Protein AF-A0A846SR40-F1 (afdb_monomer)

Nearest PDB structures (foldseek):
  7lo5-assembly1_A  TM=7.274E-01  e=6.518E-59  Deinococcus wulumuqiensis
  7lo5-assembly1_C  TM=7.232E-01  e=1.843E-58  Deinococcus wulumuqiensis
  7lo5-assembly1_B  TM=7.212E-01  e=4.315E-58  Deinococcus wulumuqiensis
  7lo5-assembly1_D  TM=7.227E-01  e=3.794E-57  Deinococcus wulumuqiensis
  7lvv-assembly1_A  TM=7.237E-01  e=4.135E-54  Deinococcus wulumuqiensis

Radius of gyration: 29.39 Å; Cα contacts (8 Å, |Δi|>4): 1063; chains: 1; bounding box: 67×80×83 Å

Solvent-accessible surface area (backbone atoms only — not comparable to full-atom values): 38012 Å² total; per-residue (Å²): 109,73,67,51,53,52,52,30,50,53,45,45,53,52,42,47,70,72,64,75,56,96,46,38,89,66,52,44,60,29,56,50,50,37,50,39,59,55,26,51,79,71,63,26,46,64,44,64,65,36,75,46,69,22,80,84,65,48,82,43,72,36,55,24,33,32,22,41,68,63,66,46,71,46,31,37,35,39,75,42,42,71,86,55,62,64,69,61,50,52,53,52,42,49,72,68,23,50,81,37,59,40,26,37,39,33,26,90,52,39,36,40,34,28,39,75,71,37,84,71,48,75,34,48,56,87,38,62,70,49,41,53,52,48,51,53,54,54,71,67,46,73,37,71,69,55,48,53,39,52,51,27,53,53,49,41,50,67,47,46,62,59,52,49,54,52,48,52,52,50,51,55,52,36,57,74,75,32,67,69,32,41,52,42,48,50,53,49,44,53,51,47,25,76,39,53,31,85,83,60,46,73,66,56,48,52,49,53,48,50,54,46,67,72,41,51,61,58,49,47,61,68,36,74,86,56,60,53,67,76,66,37,61,68,47,40,54,48,51,55,38,44,58,53,76,51,53,71,68,62,42,50,64,60,49,56,78,48,44,62,35,53,52,42,50,40,58,54,46,72,72,46,85,49,71,72,49,44,51,46,32,51,51,43,53,47,56,54,50,39,50,51,74,38,61,88,46,48,85,64,69,68,82,72,79,73,52,64,34,60,46,50,40,40,54,53,38,49,28,54,48,32,36,74,76,71,75,40,40,70,70,39,88,91,47,17,36,33,23,65,44,33,46,56,22,59,63,60,37,52,47,52,61,70,32,57,89,40,61,66,42,38,53,55,32,51,74,71,32,37,37,34,21,23,72,51,72,67,37,40,53,44,15,50,54,46,39,24,50,52,47,19,72,72,72,74,54,80,55,85,63,68,32,59,26,73,28,28,53,68,71,59,64,60,60,80,57,84,63,89,78,78,79,81,82,91,70,88,62,96,74,52,59,58,59,48,36,46,52,56,58,38,74,49,75,36,25,33,38,40,43,54,53,57,86,57,77,67,54,94,45,83,87,65,78,53,70,74,78,84,42,66,64,37,51,49,50,41,47,72,44,28,57,64,60,33,88,53,84,88,63,80,75,76,24,48,40,50,34,48,52,54,47,50,62,59,62,26,57,75,52,27,36,38,36,36,44,40,71,41,57,58,56,67,42,74,69,24,25,4,41,42,48,46,50,52,69,68,21,32,36,35,40,37,44,33,55,37,23,32,26,86,84,40,76,89,50,49,19,74,53,24,17,77,80,43,39,49,71,22,34,22,39,40,36,42,30,27,47,80,91,55,80,67,50,50,35,37,40,32,71,54,65,54,85,41,36,22,64,54,52,39,50,52,36,63,78,50,49,64,66,58,38,51,74,71,61,60,48,43,80,46,72,64,44,98,77,24,42,56,53,88,64,76,91,65,88,63,81,86,53,79,38,64,58,45,72,50,42,52,70,67,76,34,95,77,77,43,77,34,61,73,86,78,78,80,90,79,79,93,47,53,87,40,77,48,63,97,43,70,67,60,24,52,53,42,50,64,72,73,110

Secondary structure (DSSP, 8-state):
-HHHHHHHHHHHHHHHHHH-S--HHHHHHHHHHHHHHHHHHTT-EEEEEEEEE-TTS-EEEEEEEEE-TT--EEEEEEE--TTS-HHHHHHHHHHTT---SEEEEE-SSEEEEEETTEEEEEEETT-HHHHHHHHHHHHH---HHHHHHHHHHHHHHHHHHHHHHHHHHHHHHHHHH-HHHHHHHHHHHHHHHHHH-TT--HHHHHHHHHHHHHHHHHHHHH-TT--HHHH-HHHHHHHHHHHHH--HHHHHHHHTTTHHHHHHHHHHHTT--SHHHHHHHHHHHHHHHHHHH-TTTTTTS------HHHHHHHHHHHHHHHHHHHS--TTSTT--EEESS-TTSHHHHHHHHHHTT-HHHHHHHHHHTEEEEESSHHHHHHHHHHHHHHHHHHHSS----TTEEES-TTT--TTS---TT--------TT-HHHHHHHHHHHS---EEEE------S-S-GGG--PPPP-HHHHHHHIIIIITT---TT-----HHHHHHHHHHHHTTTSEEEEEEEEGGGGT-GGGHHHHHHHHHH-SEEEEEEEE--TTT-TTS-HHHHSTTS-SS-EEEEEEEE-TTS-S-EEEEEE--TTS-HHHHHHHHHH--HHHHHHTT-PEEE---TT---SS--SS--TTSPPSB-HHHHTTSSSS-SSBS---PPP--S-HHHH--SSHHHHHHHHHTT-

pLDDT: mean 85.44, std 13.32, range [28.42, 98.81]

Structure (mmCIF, N/CA/C/O backbone):
data_AF-A0A846SR40-F1
#
_entry.id   AF-A0A846SR40-F1
#
loop_
_atom_site.group_PDB
_atom_site.id
_atom_site.type_symbol
_atom_site.label_atom_id
_atom_site.label_alt_id
_atom_site.label_comp_id
_atom_site.label_asym_id
_atom_site.label_entity_id
_atom_site.label_seq_id
_atom_site.pdbx_PDB_ins_code
_atom_site.Cartn_x
_atom_site.Cartn_y
_atom_site.Cartn_z
_atom_site.occupancy
_atom_site.B_iso_or_equiv
_atom_site.auth_seq_id
_atom_site.auth_comp_id
_atom_site.auth_asym_id
_atom_site.auth_atom_id
_atom_site.pdbx_PDB_model_num
ATOM 1 N N . MET A 1 1 ? 27.892 -17.789 4.194 1.00 82.00 1 MET A N 1
ATOM 2 C CA . MET A 1 1 ? 28.369 -18.896 3.325 1.00 82.00 1 MET A CA 1
ATOM 3 C C . MET A 1 1 ? 28.457 -20.252 4.034 1.00 82.00 1 MET A C 1
ATOM 5 O O . MET A 1 1 ? 27.663 -21.114 3.695 1.00 82.00 1 MET A O 1
ATOM 9 N N . GLN A 1 2 ? 29.351 -20.472 5.015 1.00 80.25 2 GLN A N 1
ATOM 10 C CA . GLN A 1 2 ? 29.507 -21.797 5.663 1.00 80.25 2 GLN A CA 1
ATOM 11 C C . GLN A 1 2 ? 28.197 -22.380 6.223 1.00 80.25 2 GLN A C 1
ATOM 13 O O . GLN A 1 2 ? 27.932 -23.564 6.048 1.00 80.25 2 GLN A O 1
ATOM 18 N N . HIS A 1 3 ? 27.355 -21.539 6.829 1.00 85.31 3 HIS A N 1
ATOM 19 C CA . HIS A 1 3 ? 26.035 -21.940 7.318 1.00 85.31 3 HIS A CA 1
ATOM 20 C C . HIS A 1 3 ? 25.120 -22.493 6.205 1.00 85.31 3 HIS A C 1
ATOM 22 O O . HIS A 1 3 ? 24.551 -23.567 6.371 1.00 85.31 3 HIS A O 1
ATOM 28 N N . TYR A 1 4 ? 25.049 -21.833 5.042 1.00 87.44 4 TYR A N 1
ATOM 29 C CA . TYR A 1 4 ? 24.216 -22.291 3.920 1.00 87.44 4 TYR A CA 1
ATOM 30 C C . TYR A 1 4 ? 24.698 -23.619 3.338 1.00 87.44 4 TYR A C 1
ATOM 32 O O . TYR A 1 4 ? 23.885 -24.463 2.976 1.00 87.44 4 TYR A O 1
ATOM 40 N N . LEU A 1 5 ? 26.018 -23.834 3.283 1.00 88.25 5 LEU A N 1
ATOM 41 C CA . LEU A 1 5 ? 26.571 -25.114 2.842 1.00 88.25 5 LEU A CA 1
ATOM 42 C C . LEU A 1 5 ? 26.217 -26.241 3.816 1.00 88.25 5 LEU A C 1
ATOM 44 O O . LEU A 1 5 ? 25.845 -27.322 3.373 1.00 88.25 5 LEU A O 1
ATOM 48 N N . GLN A 1 6 ? 26.260 -25.991 5.127 1.00 86.25 6 GLN A N 1
ATOM 49 C CA . GLN A 1 6 ? 25.824 -26.971 6.129 1.00 86.25 6 GLN A CA 1
ATOM 50 C C . GLN A 1 6 ? 24.337 -27.319 5.982 1.00 86.25 6 GLN A C 1
ATOM 52 O O . GLN A 1 6 ? 23.978 -28.497 6.000 1.00 86.25 6 GLN A O 1
ATOM 57 N N . ASP A 1 7 ? 23.477 -26.317 5.785 1.00 84.75 7 ASP A N 1
ATOM 58 C CA . ASP A 1 7 ? 22.049 -26.541 5.543 1.00 84.75 7 ASP A CA 1
ATOM 59 C C . ASP A 1 7 ? 21.796 -27.306 4.238 1.00 84.75 7 ASP A C 1
ATOM 61 O O . ASP A 1 7 ? 20.961 -28.212 4.212 1.00 84.75 7 ASP A O 1
ATOM 65 N N . TYR A 1 8 ? 22.550 -26.998 3.179 1.00 89.19 8 TYR A N 1
ATOM 66 C CA . TYR A 1 8 ? 22.529 -27.741 1.919 1.00 89.19 8 TYR A CA 1
ATOM 67 C C . TYR A 1 8 ? 22.893 -29.217 2.122 1.00 89.19 8 TYR A C 1
ATOM 69 O O . TYR A 1 8 ? 22.147 -30.087 1.673 1.00 89.19 8 TYR A O 1
ATOM 77 N N . ARG A 1 9 ? 23.981 -29.518 2.850 1.00 88.31 9 ARG A N 1
ATOM 78 C CA . ARG A 1 9 ? 24.370 -30.906 3.167 1.00 88.31 9 ARG A CA 1
ATOM 79 C C . ARG A 1 9 ? 23.269 -31.651 3.898 1.00 88.31 9 ARG A C 1
ATOM 81 O O . ARG A 1 9 ? 22.927 -32.760 3.504 1.00 88.31 9 ARG A O 1
ATOM 88 N N . ARG A 1 10 ? 22.683 -31.020 4.919 1.00 86.69 10 ARG A N 1
ATOM 89 C CA . ARG A 1 10 ? 21.584 -31.617 5.682 1.00 86.69 10 ARG A CA 1
ATOM 90 C C . ARG A 1 10 ? 20.398 -31.947 4.772 1.00 86.69 10 ARG A C 1
ATOM 92 O O . ARG A 1 10 ? 19.915 -33.072 4.807 1.00 86.69 10 ARG A O 1
ATOM 99 N N . ARG A 1 11 ? 19.971 -31.003 3.920 1.00 87.25 11 ARG A N 1
ATOM 100 C CA . ARG A 1 11 ? 18.875 -31.219 2.954 1.00 87.25 11 ARG A CA 1
ATOM 101 C C . ARG A 1 11 ? 19.186 -32.361 1.984 1.00 87.25 11 ARG A C 1
ATOM 103 O O . ARG A 1 11 ? 18.309 -33.174 1.710 1.00 87.25 11 ARG A O 1
ATOM 110 N N . LEU A 1 12 ? 20.421 -32.433 1.489 1.00 85.00 12 LEU A N 1
ATOM 111 C CA . LEU A 1 12 ? 20.856 -33.483 0.568 1.00 85.00 12 LEU A CA 1
ATOM 112 C C . LEU A 1 12 ? 20.825 -34.872 1.231 1.00 85.00 12 LEU A C 1
ATOM 114 O O . LEU A 1 12 ? 20.315 -35.823 0.640 1.00 85.00 12 LEU A O 1
ATOM 118 N N . ASP A 1 13 ? 21.316 -34.982 2.468 1.00 84.38 13 ASP A N 1
ATOM 119 C CA . ASP A 1 13 ? 21.294 -36.230 3.238 1.00 84.38 13 ASP A CA 1
ATOM 120 C C . ASP A 1 13 ? 19.864 -36.683 3.558 1.00 84.38 13 ASP A C 1
ATOM 122 O O . ASP A 1 13 ? 19.553 -37.872 3.458 1.00 84.38 13 ASP A O 1
ATOM 126 N N . ASP A 1 14 ? 18.983 -35.748 3.916 1.00 83.19 14 ASP A N 1
ATOM 127 C CA . ASP A 1 14 ? 17.580 -36.044 4.211 1.00 83.19 14 ASP A CA 1
ATOM 128 C C . ASP A 1 14 ? 16.841 -36.549 2.961 1.00 83.19 14 ASP A C 1
ATOM 130 O O . ASP A 1 14 ? 16.151 -37.569 3.023 1.00 83.19 14 ASP A O 1
ATOM 134 N N . LEU A 1 15 ? 17.036 -35.904 1.804 1.00 82.31 15 LEU A N 1
ATOM 135 C CA . LEU A 1 15 ? 16.430 -36.334 0.538 1.00 82.31 15 LEU A CA 1
ATOM 136 C C . LEU A 1 15 ? 16.913 -37.725 0.112 1.00 82.31 15 LEU A C 1
ATOM 138 O O . LEU A 1 15 ? 16.092 -38.563 -0.264 1.00 82.31 15 LEU A O 1
ATOM 142 N N . ARG A 1 16 ? 18.214 -38.017 0.253 1.00 81.75 16 ARG A N 1
ATOM 143 C CA . ARG A 1 16 ? 18.772 -39.354 -0.024 1.00 81.75 16 ARG A CA 1
ATOM 144 C C . ARG A 1 16 ? 18.161 -40.437 0.859 1.00 81.75 16 ARG A C 1
ATOM 146 O O . ARG A 1 16 ? 17.850 -41.523 0.371 1.00 81.75 16 ARG A O 1
ATOM 153 N N . ARG A 1 17 ? 17.952 -40.149 2.150 1.00 79.56 17 ARG A N 1
ATOM 154 C CA . ARG A 1 17 ? 17.322 -41.099 3.085 1.00 79.56 17 ARG A CA 1
ATOM 155 C C . ARG A 1 17 ? 15.859 -41.373 2.750 1.00 79.56 17 ARG A C 1
ATOM 157 O O . ARG A 1 17 ? 15.413 -42.500 2.932 1.00 79.56 17 ARG A O 1
ATOM 164 N N . ILE A 1 18 ? 15.119 -40.360 2.301 1.00 74.75 18 ILE A N 1
ATOM 165 C CA . ILE A 1 18 ? 13.675 -40.466 2.047 1.00 74.75 18 ILE A CA 1
ATOM 166 C C . ILE A 1 18 ? 13.387 -41.140 0.701 1.00 74.75 18 ILE A C 1
ATOM 168 O O . ILE A 1 18 ? 12.489 -41.974 0.616 1.00 74.75 18 ILE A O 1
ATOM 172 N N . ALA A 1 19 ? 14.125 -40.782 -0.350 1.00 66.56 19 ALA A N 1
ATOM 173 C CA . ALA A 1 19 ? 13.791 -41.184 -1.713 1.00 66.56 19 ALA A CA 1
ATOM 174 C C . ALA A 1 19 ? 14.408 -42.518 -2.154 1.00 66.56 19 ALA A C 1
ATOM 176 O O . ALA A 1 19 ? 13.902 -43.141 -3.085 1.00 66.56 19 ALA A O 1
ATOM 177 N N . GLY A 1 20 ? 15.504 -42.957 -1.523 1.00 60.47 20 GLY A N 1
ATOM 178 C CA . GLY A 1 20 ? 16.171 -44.225 -1.849 1.00 60.47 20 GLY A CA 1
ATOM 179 C C . GLY A 1 20 ? 16.755 -44.314 -3.269 1.00 60.47 20 GLY A C 1
ATOM 180 O O . GLY A 1 20 ? 17.154 -45.402 -3.684 1.00 60.47 20 GLY A O 1
ATOM 181 N N . ALA A 1 21 ? 16.808 -43.204 -4.014 1.00 62.09 21 ALA A N 1
ATOM 182 C CA . ALA A 1 21 ? 17.356 -43.114 -5.364 1.00 62.09 21 ALA A CA 1
ATOM 183 C C . ALA A 1 21 ? 18.108 -41.787 -5.567 1.00 62.09 21 ALA A C 1
ATOM 185 O O . ALA A 1 21 ? 17.617 -40.726 -5.186 1.00 62.09 21 ALA A O 1
ATOM 186 N N . ASP A 1 22 ? 19.276 -41.861 -6.209 1.00 65.38 22 ASP A N 1
ATOM 187 C CA . ASP A 1 22 ? 20.060 -40.706 -6.658 1.00 65.38 22 ASP A CA 1
ATOM 188 C C . ASP A 1 22 ? 19.653 -40.360 -8.102 1.00 65.38 22 ASP A C 1
ATOM 190 O O . ASP A 1 22 ? 20.243 -40.868 -9.056 1.00 65.38 22 ASP A O 1
ATOM 194 N N . ASN A 1 23 ? 18.588 -39.573 -8.276 1.00 65.00 23 ASN A N 1
ATOM 195 C CA . ASN A 1 23 ? 18.203 -39.017 -9.577 1.00 65.00 23 ASN A CA 1
ATOM 196 C C . ASN A 1 23 ? 17.934 -37.504 -9.482 1.00 65.00 23 ASN A C 1
ATOM 198 O O . ASN A 1 23 ? 17.595 -36.979 -8.415 1.00 65.00 23 ASN A O 1
ATOM 202 N N . GLU A 1 24 ? 18.093 -36.809 -10.612 1.00 61.47 24 GLU A N 1
ATOM 203 C CA . GLU A 1 24 ? 18.079 -35.338 -10.719 1.00 61.47 24 GLU A CA 1
ATOM 204 C C . GLU A 1 24 ? 16.861 -34.689 -10.041 1.00 61.47 24 GLU A C 1
ATOM 206 O O . GLU A 1 24 ? 17.010 -33.818 -9.183 1.00 61.47 24 GLU A O 1
ATOM 211 N N . GLY A 1 25 ? 15.651 -35.157 -10.366 1.00 62.53 25 GLY A N 1
ATOM 212 C CA . GLY A 1 25 ? 14.402 -34.572 -9.864 1.00 62.53 25 GLY A CA 1
ATOM 213 C C . GLY A 1 25 ? 14.228 -34.650 -8.343 1.00 62.53 25 GLY A C 1
ATOM 214 O O . GLY A 1 25 ? 13.476 -33.860 -7.773 1.00 62.53 25 GLY A O 1
ATOM 215 N N . THR A 1 26 ? 14.934 -35.565 -7.676 1.00 69.69 26 THR A N 1
ATOM 216 C CA . THR A 1 26 ? 14.862 -35.733 -6.219 1.00 69.69 26 THR A CA 1
ATOM 217 C C . THR A 1 26 ? 15.904 -34.885 -5.492 1.00 69.69 26 THR A C 1
ATOM 219 O O . THR A 1 26 ? 15.632 -34.391 -4.399 1.00 69.69 26 THR A O 1
ATOM 222 N N . LEU A 1 27 ? 17.093 -34.700 -6.072 1.00 79.25 27 LEU A N 1
ATOM 223 C CA . LEU A 1 27 ? 18.224 -34.059 -5.391 1.00 79.25 27 LEU A CA 1
ATOM 224 C C . LEU A 1 27 ? 18.395 -32.572 -5.739 1.00 79.25 27 LEU A C 1
ATOM 226 O O . LEU A 1 27 ? 18.836 -31.801 -4.881 1.00 79.25 27 LEU A O 1
ATOM 230 N N . SER A 1 28 ? 17.967 -32.140 -6.930 1.00 81.44 28 SER A N 1
ATOM 231 C CA . SER A 1 28 ? 18.027 -30.732 -7.352 1.00 81.44 28 SER A CA 1
ATOM 232 C C . SER A 1 28 ? 17.312 -29.741 -6.411 1.00 81.44 28 SER A C 1
ATOM 234 O O . SER A 1 28 ? 17.811 -28.621 -6.259 1.00 81.44 28 SER A O 1
ATOM 236 N N . PRO A 1 29 ? 16.227 -30.093 -5.674 1.00 85.75 29 PRO A N 1
ATOM 237 C CA . PRO A 1 29 ? 15.622 -29.181 -4.701 1.00 85.75 29 PRO A CA 1
ATOM 238 C C . PRO A 1 29 ? 16.566 -28.750 -3.568 1.00 85.75 29 PRO A C 1
ATOM 240 O O . PRO A 1 29 ? 16.409 -27.648 -3.040 1.00 85.75 29 PRO A O 1
ATOM 243 N N . ALA A 1 30 ? 17.554 -29.572 -3.186 1.00 87.25 30 ALA A N 1
ATOM 244 C CA . ALA A 1 30 ? 18.537 -29.171 -2.177 1.00 87.25 30 ALA A CA 1
ATOM 245 C C . ALA A 1 30 ? 19.424 -28.031 -2.690 1.00 87.25 30 ALA A C 1
ATOM 247 O O . ALA A 1 30 ? 19.642 -27.056 -1.966 1.00 87.25 30 ALA A O 1
ATOM 248 N N . PHE A 1 31 ? 19.900 -28.137 -3.935 1.00 91.44 31 PHE A N 1
ATOM 249 C CA . PHE A 1 31 ? 20.742 -27.116 -4.554 1.00 91.44 31 PHE A CA 1
ATOM 250 C C . PHE A 1 31 ? 19.943 -25.849 -4.885 1.00 91.44 31 PHE A C 1
ATOM 252 O O . PHE A 1 31 ? 20.408 -24.746 -4.599 1.00 91.44 31 PHE A O 1
ATOM 259 N N . ALA A 1 32 ? 18.696 -25.987 -5.351 1.00 91.25 32 ALA A N 1
ATOM 260 C CA . ALA A 1 32 ? 17.767 -24.862 -5.490 1.00 91.25 32 ALA A CA 1
ATOM 261 C C . ALA A 1 32 ? 17.622 -24.094 -4.168 1.00 91.25 32 ALA A C 1
ATOM 263 O O . ALA A 1 32 ? 17.780 -22.878 -4.132 1.00 91.25 32 ALA A O 1
ATOM 264 N N . GLY A 1 33 ? 17.414 -24.809 -3.057 1.00 89.00 33 GLY A N 1
ATOM 265 C CA . GLY A 1 33 ? 17.311 -24.196 -1.736 1.00 89.00 33 GLY A CA 1
ATOM 266 C C . GLY A 1 33 ? 18.596 -23.487 -1.284 1.00 89.00 33 GLY A C 1
ATOM 267 O O . GLY A 1 33 ? 18.517 -22.488 -0.574 1.00 89.00 33 GLY A O 1
ATOM 268 N N . LEU A 1 34 ? 19.776 -23.968 -1.694 1.00 93.19 34 LEU A N 1
ATOM 269 C CA . LEU A 1 34 ? 21.050 -23.279 -1.455 1.00 93.19 34 LEU A CA 1
ATOM 270 C C . LEU A 1 34 ? 21.119 -21.951 -2.222 1.00 93.19 34 LEU A C 1
ATOM 272 O O . LEU A 1 34 ? 21.500 -20.930 -1.646 1.00 93.19 34 LEU A O 1
ATOM 276 N N . LEU A 1 35 ? 20.732 -21.957 -3.501 1.00 94.44 35 LEU A N 1
ATOM 277 C CA . LEU A 1 35 ? 20.678 -20.751 -4.329 1.00 94.44 35 LEU A CA 1
ATOM 278 C C . LEU A 1 35 ? 19.619 -19.758 -3.832 1.00 94.44 35 LEU A C 1
ATOM 280 O O . LEU A 1 35 ? 19.885 -18.562 -3.824 1.00 94.44 35 LEU A O 1
ATOM 284 N N . GLU A 1 36 ? 18.457 -20.231 -3.376 1.00 91.00 36 GLU A N 1
ATOM 285 C CA . GLU A 1 36 ? 17.402 -19.398 -2.782 1.00 91.00 36 GLU A CA 1
ATOM 286 C C . GLU A 1 36 ? 17.874 -18.696 -1.507 1.00 91.00 36 GLU A C 1
ATOM 288 O O . GLU A 1 36 ? 17.688 -17.487 -1.349 1.00 91.00 36 GLU A O 1
ATOM 293 N N . ASP A 1 37 ? 18.482 -19.446 -0.585 1.00 87.00 37 ASP A N 1
ATOM 294 C CA . ASP A 1 37 ? 18.905 -18.900 0.702 1.00 87.00 37 ASP A CA 1
ATOM 295 C C . ASP A 1 37 ? 20.083 -17.934 0.542 1.00 87.00 37 ASP A C 1
ATOM 297 O O . ASP A 1 37 ? 20.067 -16.857 1.140 1.00 87.00 37 ASP A O 1
ATOM 301 N N . TYR A 1 38 ? 21.063 -18.266 -0.308 1.00 90.00 38 TYR A N 1
ATOM 302 C CA . TYR A 1 38 ? 22.186 -17.368 -0.568 1.00 90.00 38 TYR A CA 1
ATOM 303 C C . TYR A 1 38 ? 21.795 -16.179 -1.457 1.00 90.00 38 TYR A C 1
ATOM 305 O O . 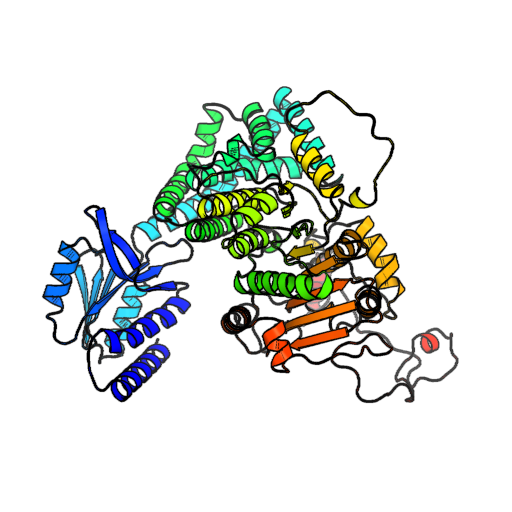TYR A 1 38 ? 22.227 -15.058 -1.200 1.00 90.00 38 TYR A O 1
ATOM 313 N N . GLY A 1 39 ? 20.917 -16.376 -2.443 1.00 90.00 39 GLY A N 1
ATOM 314 C CA . GLY A 1 39 ? 20.399 -15.299 -3.287 1.00 90.00 39 GLY A CA 1
ATOM 315 C C . GLY A 1 39 ? 19.654 -14.230 -2.499 1.00 90.00 39 GLY A C 1
ATOM 316 O O . GLY A 1 39 ? 19.837 -13.045 -2.769 1.00 90.00 39 GLY A O 1
ATOM 317 N N . ARG A 1 40 ? 18.934 -14.614 -1.438 1.00 82.81 40 ARG A N 1
ATOM 318 C CA . ARG A 1 40 ? 18.268 -13.664 -0.536 1.00 82.81 40 ARG A CA 1
ATOM 319 C C . ARG A 1 40 ? 19.243 -12.679 0.124 1.00 82.81 40 ARG A C 1
ATOM 321 O O . ARG A 1 40 ? 18.881 -11.520 0.311 1.00 82.81 40 ARG A O 1
ATOM 328 N N . GLU A 1 41 ? 20.467 -13.105 0.449 1.00 84.31 41 GLU A N 1
ATOM 329 C CA . GLU A 1 41 ? 21.520 -12.226 0.997 1.00 84.31 41 GLU A CA 1
ATOM 330 C C . GLU A 1 41 ? 21.985 -11.179 -0.029 1.00 84.31 41 GLU A C 1
ATOM 332 O O . GLU A 1 41 ? 22.331 -10.059 0.340 1.00 84.31 41 GLU A O 1
ATOM 337 N N . HIS A 1 42 ? 21.912 -11.522 -1.317 1.00 85.38 42 HIS A N 1
ATOM 338 C CA . HIS A 1 42 ? 22.247 -10.651 -2.448 1.00 85.38 42 HIS A CA 1
ATOM 339 C C . HIS A 1 42 ? 21.040 -9.914 -3.039 1.00 85.38 42 HIS A C 1
ATOM 341 O O . HIS A 1 42 ? 21.171 -9.287 -4.083 1.00 85.38 42 HIS A O 1
ATOM 347 N N . GLN A 1 43 ? 19.872 -9.966 -2.386 1.00 85.25 43 GLN A N 1
ATOM 348 C CA . GLN A 1 43 ? 18.617 -9.376 -2.883 1.00 85.25 43 GLN A CA 1
ATOM 349 C C . GLN A 1 43 ? 18.160 -9.944 -4.241 1.00 85.25 43 GLN A C 1
ATOM 351 O O . GLN A 1 43 ? 17.481 -9.266 -5.011 1.00 85.25 43 GLN A O 1
ATOM 356 N N . LEU A 1 44 ? 18.508 -11.202 -4.516 1.00 89.69 44 LEU A N 1
ATOM 357 C CA . LEU A 1 44 ? 18.095 -11.943 -5.703 1.00 89.69 44 LEU A CA 1
ATOM 358 C C . LEU A 1 44 ? 17.030 -12.983 -5.350 1.00 89.69 44 LEU A C 1
ATOM 360 O O . LEU A 1 44 ? 17.046 -13.590 -4.276 1.00 89.69 44 LEU A O 1
ATOM 364 N N . ILE A 1 45 ? 16.115 -13.210 -6.285 1.00 88.44 45 ILE A N 1
ATOM 365 C CA . ILE A 1 45 ? 15.038 -14.193 -6.189 1.00 88.44 45 ILE A CA 1
ATOM 366 C C . ILE A 1 45 ? 15.333 -15.309 -7.190 1.00 88.44 45 ILE A C 1
ATOM 368 O O . ILE A 1 45 ? 15.510 -15.043 -8.378 1.00 88.44 45 ILE A O 1
ATOM 372 N N . LEU A 1 46 ? 15.377 -16.560 -6.722 1.00 92.75 46 LEU A N 1
ATOM 373 C CA . LEU A 1 46 ? 15.443 -17.716 -7.616 1.00 92.75 46 LEU A CA 1
ATOM 374 C C . LEU A 1 46 ? 14.042 -18.007 -8.165 1.00 92.75 46 LEU A C 1
ATOM 376 O O . LEU A 1 46 ? 13.162 -18.448 -7.425 1.00 92.75 46 LEU A O 1
ATOM 380 N N . ALA A 1 47 ? 13.842 -17.790 -9.461 1.00 88.94 47 ALA A N 1
ATOM 381 C CA . ALA A 1 47 ? 12.660 -18.255 -10.173 1.00 88.94 47 ALA A CA 1
ATOM 382 C C . ALA A 1 47 ? 12.962 -19.614 -10.811 1.00 88.94 47 ALA A C 1
ATOM 384 O O . ALA A 1 47 ? 13.886 -19.736 -11.616 1.00 88.94 47 ALA A O 1
ATOM 385 N N . ARG A 1 48 ? 12.206 -20.644 -10.424 1.00 90.94 48 ARG A N 1
ATOM 386 C CA . ARG A 1 48 ? 12.384 -22.022 -10.904 1.00 90.94 48 ARG A CA 1
ATOM 387 C C . ARG A 1 48 ? 11.565 -22.282 -12.165 1.00 90.94 48 ARG A C 1
ATOM 389 O O . ARG A 1 48 ? 10.538 -21.641 -12.369 1.00 90.94 48 ARG A O 1
ATOM 396 N N . GLU A 1 49 ? 12.011 -23.239 -12.978 1.00 88.56 49 GLU A N 1
ATOM 397 C CA . GLU A 1 49 ? 11.343 -23.646 -14.227 1.00 88.56 49 GLU A CA 1
ATOM 398 C C . GLU A 1 49 ? 11.066 -22.470 -15.182 1.00 88.56 49 GLU A C 1
ATOM 400 O O . GLU A 1 49 ? 9.996 -22.341 -15.787 1.00 88.56 49 GLU A O 1
ATOM 405 N N . TRP A 1 50 ? 12.051 -21.586 -15.315 1.00 86.50 50 TRP A N 1
ATOM 406 C CA . TRP A 1 50 ? 11.894 -20.313 -15.996 1.00 86.50 50 TRP A CA 1
ATOM 407 C C . TRP A 1 50 ? 11.847 -20.458 -17.512 1.00 86.50 50 TRP A C 1
ATOM 409 O O . TRP A 1 50 ? 12.801 -20.936 -18.129 1.00 86.50 50 TRP A O 1
ATOM 419 N N . ALA A 1 51 ? 10.755 -20.003 -18.126 1.00 86.06 51 ALA A N 1
ATOM 420 C CA . ALA A 1 51 ? 10.627 -19.952 -19.576 1.00 86.06 51 ALA A CA 1
ATOM 421 C C . ALA A 1 51 ? 11.299 -18.692 -20.141 1.00 86.06 51 ALA A C 1
ATOM 423 O O . ALA A 1 51 ? 11.050 -17.585 -19.674 1.00 86.06 51 ALA A O 1
ATOM 424 N N . PHE A 1 52 ? 12.117 -18.848 -21.179 1.00 84.12 52 PHE A N 1
ATOM 425 C CA . PHE A 1 52 ? 12.802 -17.737 -21.842 1.00 84.12 52 PHE A CA 1
ATOM 426 C C . PHE A 1 52 ? 12.987 -18.015 -23.337 1.00 84.12 52 PHE A C 1
ATOM 428 O O . PHE A 1 52 ? 12.858 -19.151 -23.794 1.00 84.12 52 PHE A O 1
ATOM 435 N N . ARG A 1 53 ? 13.286 -16.977 -24.123 1.00 81.69 53 ARG A N 1
ATOM 436 C CA . ARG A 1 53 ? 13.639 -17.138 -25.539 1.00 81.69 53 ARG A CA 1
ATOM 437 C C . ARG A 1 53 ? 15.151 -17.286 -25.680 1.00 81.69 53 ARG A C 1
ATOM 439 O O . ARG A 1 53 ? 15.894 -16.415 -25.240 1.00 81.69 53 ARG A O 1
ATOM 446 N N . GLY A 1 54 ? 15.598 -18.386 -26.282 1.00 78.44 54 GLY A N 1
ATOM 447 C CA . GLY A 1 54 ? 17.006 -18.598 -26.619 1.00 78.44 54 GLY A CA 1
ATOM 448 C C . GLY A 1 54 ? 17.484 -17.667 -27.736 1.00 78.44 54 GLY A C 1
ATOM 449 O O . GLY A 1 54 ? 16.684 -16.961 -28.353 1.00 78.44 54 GLY A O 1
ATOM 450 N N . ARG A 1 55 ? 18.787 -17.712 -28.042 1.00 73.44 55 ARG A N 1
ATOM 451 C CA . ARG A 1 55 ? 19.417 -16.876 -29.091 1.00 73.44 55 ARG A CA 1
ATOM 452 C C . ARG A 1 55 ? 18.717 -16.939 -30.455 1.00 73.44 55 ARG A C 1
ATOM 454 O O . ARG A 1 55 ? 18.618 -15.918 -31.126 1.00 73.44 55 ARG A O 1
ATOM 461 N N . ASP A 1 56 ? 18.164 -18.096 -30.811 1.00 74.88 56 ASP A N 1
ATOM 462 C CA . ASP A 1 56 ? 17.471 -18.315 -32.090 1.00 74.88 56 ASP A CA 1
ATOM 463 C C . ASP A 1 56 ? 15.951 -18.047 -32.009 1.00 74.88 56 ASP A C 1
ATOM 465 O O . ASP A 1 56 ? 15.189 -18.414 -32.901 1.00 74.88 56 ASP A O 1
ATOM 469 N N . GLY A 1 57 ? 15.472 -17.449 -30.911 1.00 73.88 57 GLY A N 1
ATOM 470 C CA . GLY A 1 57 ? 14.058 -17.134 -30.676 1.00 73.88 57 GLY A CA 1
ATOM 471 C C . GLY A 1 57 ? 13.196 -18.310 -30.197 1.00 73.88 57 GLY A C 1
ATOM 472 O O . GLY A 1 57 ? 12.013 -18.107 -29.896 1.00 73.88 57 GLY A O 1
ATOM 473 N N . ALA A 1 58 ? 13.775 -19.513 -30.095 1.00 81.25 58 ALA A N 1
ATOM 474 C CA . ALA A 1 58 ? 13.122 -20.713 -29.579 1.00 81.25 58 ALA A CA 1
ATOM 475 C C . ALA A 1 58 ? 12.731 -20.551 -28.102 1.00 81.25 58 ALA A C 1
ATOM 477 O O . ALA A 1 58 ? 13.501 -20.016 -27.306 1.00 81.25 58 ALA A O 1
ATOM 478 N N . LEU A 1 59 ? 11.542 -21.032 -27.729 1.00 85.81 59 LEU A N 1
ATOM 479 C CA . LEU A 1 59 ? 11.099 -21.049 -26.336 1.00 85.81 59 LEU A CA 1
ATOM 480 C C . LEU A 1 59 ? 11.800 -22.194 -25.592 1.00 85.81 59 LEU A C 1
ATOM 482 O O . LEU A 1 59 ? 11.620 -23.363 -25.931 1.00 85.81 59 LEU A O 1
ATOM 486 N N . LEU A 1 60 ? 12.599 -21.843 -24.590 1.00 88.62 60 LEU A N 1
ATOM 487 C CA . LEU A 1 60 ? 13.381 -22.747 -23.752 1.00 88.62 60 LEU A CA 1
ATOM 488 C C . LEU A 1 60 ? 12.935 -22.626 -22.293 1.00 88.62 60 LEU A C 1
ATOM 490 O O . LEU A 1 60 ? 12.245 -21.675 -21.921 1.00 88.62 60 LEU A O 1
ATOM 494 N N . ARG A 1 61 ? 13.336 -23.592 -21.463 1.00 90.75 61 ARG A N 1
ATOM 495 C CA . ARG A 1 61 ? 13.056 -23.595 -20.025 1.00 90.75 61 ARG A CA 1
ATOM 496 C C . ARG A 1 61 ? 14.314 -23.948 -19.238 1.00 90.75 61 ARG A C 1
ATOM 498 O O . ARG A 1 61 ? 14.902 -24.993 -19.502 1.00 90.75 61 ARG A O 1
ATOM 505 N N . ALA A 1 62 ? 14.726 -23.069 -18.330 1.00 91.50 62 ALA A N 1
ATOM 506 C CA . ALA A 1 62 ? 15.824 -23.314 -17.398 1.00 91.50 62 ALA A CA 1
ATOM 507 C C . ALA A 1 62 ? 15.292 -23.838 -16.060 1.00 91.50 62 ALA A C 1
ATOM 509 O O . ALA A 1 62 ? 14.175 -23.492 -15.671 1.00 91.50 62 ALA A O 1
ATOM 510 N N . ASP A 1 63 ? 16.096 -24.612 -15.332 1.00 91.88 63 ASP A N 1
ATOM 511 C CA . ASP A 1 63 ? 15.705 -25.111 -14.006 1.00 91.88 63 ASP A CA 1
ATOM 512 C C . ASP A 1 63 ? 15.616 -23.981 -12.979 1.00 91.88 63 ASP A C 1
ATOM 514 O O . ASP A 1 63 ? 14.723 -23.984 -12.125 1.00 91.88 63 ASP A O 1
ATOM 518 N N . GLY A 1 64 ? 16.472 -22.964 -13.111 1.00 93.19 64 GLY A N 1
ATOM 519 C CA . GLY A 1 64 ? 16.295 -21.706 -12.406 1.00 93.19 64 GLY A CA 1
ATOM 52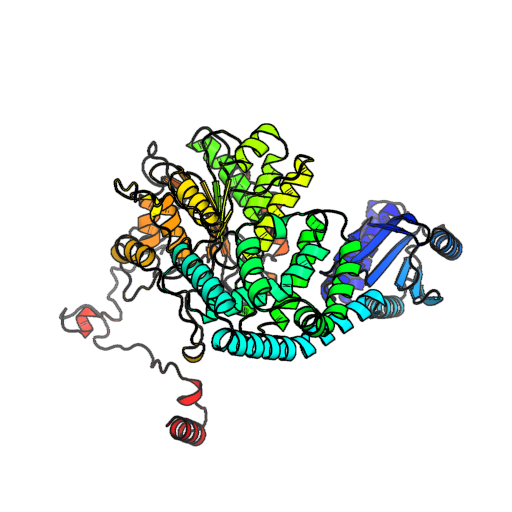0 C C . GLY A 1 64 ? 17.041 -20.518 -13.004 1.00 93.19 64 GLY A C 1
ATOM 521 O O . GLY A 1 64 ? 18.007 -20.653 -13.755 1.00 93.19 64 GLY A O 1
ATOM 522 N N . VAL A 1 65 ? 16.586 -19.327 -12.628 1.00 94.06 65 VAL A N 1
ATOM 523 C CA . VAL A 1 65 ? 17.247 -18.048 -12.895 1.00 94.06 65 VAL A CA 1
ATOM 524 C C . VAL A 1 65 ? 17.229 -17.198 -11.628 1.00 94.06 65 VAL A C 1
ATOM 526 O O . VAL A 1 65 ? 16.234 -17.160 -10.905 1.00 94.06 65 VAL A O 1
ATOM 529 N N . LEU A 1 66 ? 18.342 -16.532 -11.340 1.00 94.06 66 LEU A N 1
ATOM 530 C CA . LEU A 1 66 ? 18.447 -15.525 -10.293 1.00 94.06 66 LEU A CA 1
ATOM 531 C C . LEU A 1 66 ? 18.080 -14.169 -10.885 1.00 94.06 66 LEU A C 1
ATOM 533 O O . LEU A 1 66 ? 18.772 -13.677 -11.777 1.00 94.06 66 LEU A O 1
ATOM 537 N N . LEU A 1 67 ? 17.004 -13.578 -10.382 1.00 89.69 67 LEU A N 1
ATOM 538 C CA . LEU A 1 67 ? 16.476 -12.295 -10.834 1.00 89.69 67 LEU A CA 1
ATOM 539 C C . LEU A 1 67 ? 16.621 -11.252 -9.732 1.00 89.69 67 LEU A C 1
ATOM 541 O O . LEU A 1 67 ? 16.438 -11.564 -8.555 1.00 89.69 67 LEU A O 1
ATOM 545 N N . ASP A 1 68 ? 16.905 -10.011 -10.111 1.00 86.56 68 ASP A N 1
ATOM 546 C CA . ASP A 1 68 ? 16.715 -8.875 -9.210 1.00 86.56 68 ASP A CA 1
ATOM 547 C C . ASP A 1 68 ? 15.265 -8.360 -9.245 1.00 86.56 68 ASP A C 1
ATOM 549 O O . ASP A 1 68 ? 14.394 -8.889 -9.940 1.00 86.56 68 ASP A O 1
ATOM 553 N N . ARG A 1 69 ? 14.994 -7.291 -8.489 1.00 76.25 69 ARG A N 1
ATOM 554 C CA . ARG A 1 69 ? 13.677 -6.632 -8.447 1.00 76.25 69 ARG A CA 1
ATOM 555 C C . ARG A 1 69 ? 13.238 -6.000 -9.777 1.00 76.25 69 ARG A C 1
ATOM 557 O O . ARG A 1 69 ? 12.054 -5.740 -9.945 1.00 76.25 69 ARG A O 1
ATOM 564 N N . LEU A 1 70 ? 14.170 -5.739 -10.698 1.00 74.81 70 LEU A N 1
ATOM 565 C CA . LEU A 1 70 ? 13.898 -5.262 -12.060 1.00 74.81 70 LEU A CA 1
ATOM 566 C C . LEU A 1 70 ? 13.747 -6.430 -13.041 1.00 74.81 70 LEU A C 1
ATOM 568 O O . LEU A 1 70 ? 13.573 -6.211 -14.238 1.00 74.81 70 LEU A O 1
ATOM 572 N N . ARG A 1 71 ? 13.794 -7.668 -12.533 1.00 78.69 71 ARG A N 1
ATOM 573 C CA . ARG A 1 71 ? 13.705 -8.912 -13.297 1.00 78.69 71 ARG A CA 1
ATOM 574 C C . ARG A 1 71 ? 14.825 -9.062 -14.324 1.00 78.69 71 ARG A C 1
ATOM 576 O O . ARG A 1 71 ? 14.668 -9.785 -15.307 1.00 78.69 71 ARG A O 1
ATOM 583 N N . LEU A 1 72 ? 15.966 -8.417 -14.088 1.00 85.62 72 LEU A N 1
ATOM 584 C CA . LEU A 1 72 ? 17.173 -8.658 -14.866 1.00 85.62 72 LEU A CA 1
ATOM 585 C C . LEU A 1 72 ? 17.806 -9.965 -14.387 1.00 85.62 72 LEU A C 1
ATOM 587 O O . LEU A 1 72 ? 17.883 -10.232 -13.187 1.00 85.62 72 LEU A O 1
ATOM 591 N N . ALA A 1 73 ? 18.233 -10.805 -15.328 1.00 90.00 73 ALA A N 1
ATOM 592 C CA . ALA A 1 73 ? 18.857 -12.084 -15.012 1.00 90.00 73 ALA A CA 1
ATOM 593 C C . ALA A 1 73 ? 20.308 -11.874 -14.570 1.00 90.00 73 ALA A C 1
ATOM 595 O O . ALA A 1 73 ? 21.138 -11.431 -15.359 1.00 90.00 73 ALA A O 1
ATOM 596 N N . HIS A 1 74 ? 20.618 -12.238 -13.323 1.00 93.88 74 HIS A N 1
ATOM 597 C CA . HIS A 1 74 ? 21.970 -12.198 -12.751 1.00 93.88 74 HIS A CA 1
ATOM 598 C C . HIS A 1 74 ? 22.745 -13.486 -13.006 1.00 93.88 74 HIS A C 1
ATOM 600 O O . HIS A 1 74 ? 23.962 -13.459 -13.170 1.00 93.88 74 HIS A O 1
ATOM 606 N N . GLY A 1 75 ? 22.052 -14.620 -13.070 1.00 94.88 75 GLY A N 1
ATOM 607 C CA . GLY A 1 75 ? 22.670 -15.914 -13.320 1.00 94.88 75 GLY A CA 1
ATOM 608 C C . GLY A 1 75 ? 21.642 -17.008 -13.555 1.00 94.88 75 GLY A C 1
ATOM 609 O O . GLY A 1 75 ? 20.521 -16.940 -13.059 1.00 94.88 75 GLY A O 1
ATOM 610 N N . TRP A 1 76 ? 22.036 -18.019 -14.314 1.00 95.56 76 TRP A N 1
ATOM 611 C CA . TRP A 1 76 ? 21.191 -19.151 -14.685 1.00 95.56 76 TRP A CA 1
ATOM 612 C C . TRP A 1 76 ? 21.667 -20.415 -13.983 1.00 95.56 76 TRP A C 1
ATOM 614 O O . TRP A 1 76 ? 22.855 -20.554 -13.690 1.00 95.56 76 TRP A O 1
ATOM 624 N N . TRP A 1 77 ? 20.753 -21.339 -13.726 1.00 96.00 77 TRP A N 1
ATOM 625 C CA . TRP A 1 77 ? 21.055 -22.622 -13.112 1.00 96.00 77 TRP A CA 1
ATOM 626 C C . TRP A 1 77 ? 20.358 -23.759 -13.857 1.00 96.00 77 TRP A C 1
ATOM 628 O O . TRP A 1 77 ? 19.183 -23.658 -14.218 1.00 96.00 77 TRP A O 1
ATOM 638 N N . GLU A 1 78 ? 21.113 -24.829 -14.080 1.00 94.00 78 GLU A N 1
ATOM 639 C CA . GLU A 1 78 ? 20.667 -26.078 -14.687 1.00 94.00 78 GLU A CA 1
ATOM 640 C C . GLU A 1 78 ? 21.204 -27.260 -13.873 1.00 94.00 78 GLU A C 1
ATOM 642 O O . GLU A 1 78 ? 22.415 -27.393 -13.672 1.00 94.00 78 GLU A O 1
ATOM 647 N N . ALA A 1 79 ? 20.300 -28.121 -13.419 1.00 90.50 79 ALA A N 1
ATOM 648 C CA . ALA A 1 79 ? 20.627 -29.372 -12.748 1.00 90.50 79 ALA A CA 1
ATOM 649 C C . ALA A 1 79 ? 20.662 -30.507 -13.776 1.00 90.50 79 ALA A C 1
ATOM 651 O O . ALA A 1 79 ? 19.954 -30.462 -14.777 1.00 90.50 79 ALA A O 1
ATOM 652 N N . LYS A 1 80 ? 21.506 -31.515 -13.574 1.00 88.62 80 LYS A N 1
ATOM 653 C CA . LYS A 1 80 ? 21.607 -32.708 -14.429 1.00 88.62 80 LYS A CA 1
ATOM 654 C C . LYS A 1 80 ? 21.708 -33.966 -13.576 1.00 88.62 80 LYS A C 1
ATOM 656 O O . LYS A 1 80 ? 22.000 -33.897 -12.381 1.00 88.62 80 LYS A O 1
ATOM 661 N N . ASP A 1 81 ? 21.470 -35.129 -14.174 1.00 79.00 81 ASP A N 1
ATOM 662 C CA . ASP A 1 81 ? 21.686 -36.392 -13.478 1.00 79.00 81 ASP A CA 1
ATOM 663 C C . ASP A 1 81 ? 23.189 -36.695 -13.382 1.00 79.00 81 ASP A C 1
ATOM 665 O O . ASP A 1 81 ? 23.942 -36.562 -14.345 1.00 79.00 81 ASP A O 1
ATOM 669 N N . SER A 1 82 ? 23.620 -37.176 -12.217 1.00 71.75 82 SER A N 1
ATOM 670 C CA . SER A 1 82 ? 24.980 -37.665 -11.944 1.00 71.75 82 SER A CA 1
ATOM 671 C C . SER A 1 82 ? 25.499 -38.724 -12.931 1.00 71.75 82 SER A C 1
ATOM 673 O O . SER A 1 82 ? 26.704 -38.972 -13.001 1.00 71.75 82 SER A O 1
ATOM 675 N N . LYS A 1 83 ? 24.598 -39.394 -13.661 1.00 72.25 83 LYS A N 1
ATOM 676 C CA . LYS A 1 83 ? 24.930 -40.415 -14.668 1.00 72.25 83 LYS A CA 1
ATOM 677 C C . LYS A 1 83 ? 25.190 -39.836 -16.058 1.00 72.25 83 LYS A C 1
ATOM 679 O O . LYS A 1 83 ? 25.730 -40.553 -16.905 1.00 72.25 83 LYS A O 1
ATOM 684 N N . ASP A 1 84 ? 24.819 -38.582 -16.295 1.00 76.50 84 ASP A N 1
ATOM 685 C CA . ASP A 1 84 ? 25.021 -37.920 -17.575 1.00 76.50 84 ASP A CA 1
ATOM 686 C C . ASP A 1 84 ? 26.458 -37.410 -17.711 1.00 76.50 84 ASP A C 1
ATOM 688 O O . ASP A 1 84 ? 27.161 -37.118 -16.743 1.00 76.50 84 ASP A O 1
ATOM 692 N N . ASN A 1 85 ? 26.930 -37.290 -18.953 1.00 86.06 85 ASN A N 1
ATOM 693 C CA . ASN A 1 85 ? 28.182 -36.590 -19.204 1.00 86.06 85 ASN A CA 1
ATOM 694 C C . ASN A 1 85 ? 27.897 -35.084 -19.201 1.00 86.06 85 ASN A C 1
ATOM 696 O O . ASN A 1 85 ? 27.398 -34.550 -20.194 1.00 86.06 85 ASN A O 1
ATOM 700 N N . LEU A 1 86 ? 28.236 -34.423 -18.092 1.00 87.25 86 LEU A N 1
ATOM 701 C CA . LEU A 1 86 ? 27.951 -33.005 -17.880 1.00 87.25 86 LEU A CA 1
ATOM 702 C C . LEU A 1 86 ? 28.478 -32.112 -19.016 1.00 87.25 86 LEU A C 1
ATOM 704 O O . LEU A 1 86 ? 27.786 -31.190 -19.434 1.00 87.25 86 LEU A O 1
ATOM 708 N N . ASP A 1 87 ? 29.647 -32.415 -19.586 1.00 89.88 87 ASP A N 1
ATOM 709 C CA . ASP A 1 87 ? 30.226 -31.615 -20.674 1.00 89.88 87 ASP A CA 1
ATOM 710 C C . ASP A 1 87 ? 29.390 -31.711 -21.961 1.00 89.88 87 ASP A C 1
ATOM 712 O O . ASP A 1 87 ? 29.145 -30.706 -22.632 1.00 89.88 87 ASP A O 1
ATOM 716 N N . ARG A 1 88 ? 28.875 -32.905 -22.288 1.00 90.25 88 ARG A N 1
ATOM 717 C CA . ARG A 1 88 ? 27.967 -33.090 -23.434 1.00 90.25 88 ARG A CA 1
ATOM 718 C C . ARG A 1 88 ? 26.641 -32.365 -23.237 1.00 90.25 88 ARG A C 1
ATOM 720 O O . ARG A 1 88 ? 26.113 -31.814 -24.202 1.00 90.25 88 ARG A O 1
ATOM 727 N N . GLU A 1 89 ? 26.114 -32.364 -22.016 1.00 90.19 89 GLU A N 1
ATOM 728 C CA . GLU A 1 89 ? 24.881 -31.651 -21.672 1.00 90.19 89 GLU A CA 1
ATOM 729 C C . GLU A 1 89 ? 25.064 -30.134 -21.761 1.00 90.19 89 GLU A C 1
ATOM 731 O O . GLU A 1 89 ? 24.240 -29.449 -22.375 1.00 90.19 89 GLU A O 1
ATOM 736 N N . ILE A 1 90 ? 26.185 -29.616 -21.249 1.00 91.75 90 ILE A N 1
ATOM 737 C CA . ILE A 1 90 ? 26.570 -28.209 -21.392 1.00 91.75 90 ILE A CA 1
ATOM 738 C C . ILE A 1 90 ? 26.617 -27.829 -22.875 1.00 91.75 90 ILE A C 1
ATOM 740 O O . ILE A 1 90 ? 25.944 -26.886 -23.297 1.00 91.75 90 ILE A O 1
ATOM 744 N N . GLU A 1 91 ? 27.348 -28.585 -23.699 1.00 92.31 91 GLU A N 1
ATOM 745 C CA . GLU A 1 91 ? 27.422 -28.314 -25.136 1.00 92.31 91 GLU A CA 1
ATOM 746 C C . GLU A 1 91 ? 26.048 -28.371 -25.816 1.00 92.31 91 GLU A C 1
ATOM 748 O O . GLU A 1 91 ? 25.740 -27.534 -26.669 1.00 92.31 91 GLU A O 1
ATOM 753 N N . ALA A 1 92 ? 25.207 -29.345 -25.457 1.00 90.31 92 ALA A N 1
ATOM 754 C CA . ALA A 1 92 ? 23.870 -29.491 -26.019 1.00 90.31 92 ALA A CA 1
ATOM 755 C C . ALA A 1 92 ? 22.962 -28.307 -25.654 1.00 90.31 92 ALA A C 1
ATOM 757 O O . ALA A 1 92 ? 22.224 -27.812 -26.510 1.00 90.31 92 ALA A O 1
ATOM 758 N N . LYS A 1 93 ? 23.024 -27.820 -24.410 1.00 90.44 93 LYS A N 1
ATOM 759 C CA . LYS A 1 93 ? 22.268 -26.649 -23.940 1.00 90.44 93 LYS A CA 1
ATOM 760 C C . LYS A 1 93 ? 22.755 -25.371 -24.621 1.00 90.44 93 LYS A C 1
ATOM 762 O O . LYS A 1 93 ? 21.938 -24.616 -25.148 1.00 90.44 93 LYS A O 1
ATOM 767 N N . LEU A 1 94 ? 24.068 -25.168 -24.726 1.00 90.31 94 LEU A N 1
ATOM 768 C CA . LEU A 1 94 ? 24.632 -24.027 -25.453 1.00 90.31 94 LEU A CA 1
ATOM 769 C C . LEU A 1 94 ? 24.213 -24.025 -26.931 1.00 90.31 94 LEU A C 1
ATOM 771 O O . LEU A 1 94 ? 23.801 -22.983 -27.440 1.00 90.31 94 LEU A O 1
ATOM 775 N N . ARG A 1 95 ? 24.220 -25.191 -27.596 1.00 89.06 95 ARG A N 1
ATOM 776 C CA . ARG A 1 95 ? 23.733 -25.346 -28.982 1.00 89.06 95 ARG A CA 1
ATOM 777 C C . ARG A 1 95 ? 22.238 -25.072 -29.139 1.00 89.06 95 ARG A C 1
ATOM 779 O O . ARG A 1 95 ? 21.830 -24.596 -30.188 1.00 89.06 95 ARG A O 1
ATOM 786 N N . LYS A 1 96 ? 21.424 -25.348 -28.115 1.00 87.81 96 LYS A N 1
ATOM 787 C CA . LYS A 1 96 ? 19.990 -25.000 -28.090 1.00 87.81 96 LYS A CA 1
ATOM 788 C C . LYS A 1 96 ? 19.739 -23.502 -27.885 1.00 87.81 96 LYS A C 1
ATOM 790 O O . LYS A 1 96 ? 18.591 -23.081 -27.954 1.00 87.81 96 LYS A O 1
ATOM 795 N N . GLY A 1 97 ? 20.781 -22.709 -27.624 1.00 88.31 97 GLY A N 1
ATOM 796 C CA . GLY A 1 97 ? 20.681 -21.263 -27.449 1.00 88.31 97 GLY A CA 1
ATOM 797 C C . GLY A 1 97 ? 20.543 -20.810 -25.997 1.00 88.31 97 GLY A C 1
ATOM 798 O O . GLY A 1 97 ? 20.100 -19.682 -25.781 1.00 88.31 97 GLY A O 1
ATOM 799 N N . TYR A 1 98 ? 20.922 -21.647 -25.020 1.00 89.56 98 TYR A N 1
ATOM 800 C CA . TYR A 1 98 ? 20.971 -21.232 -23.614 1.00 89.56 98 TYR A CA 1
ATOM 801 C C . TYR A 1 98 ? 21.980 -20.084 -23.397 1.00 89.56 98 TYR A C 1
ATOM 803 O O . TYR A 1 98 ? 22.959 -19.967 -24.156 1.00 89.56 98 TYR A O 1
ATOM 811 N N . PRO A 1 99 ? 21.758 -19.242 -22.369 1.00 87.88 99 PRO A N 1
ATOM 812 C CA . PRO A 1 99 ? 22.670 -18.169 -21.997 1.00 87.88 99 PRO A CA 1
ATOM 813 C C . PRO A 1 99 ? 24.016 -18.736 -21.552 1.00 87.88 99 PRO A C 1
ATOM 815 O O . PRO A 1 99 ? 24.081 -19.798 -20.936 1.00 87.88 99 PRO A O 1
ATOM 818 N N . SER A 1 100 ? 25.091 -18.015 -21.856 1.00 89.81 100 SER A N 1
ATOM 819 C CA . SER A 1 100 ? 26.458 -18.427 -21.513 1.00 89.81 100 SER A CA 1
ATOM 820 C C . SER A 1 100 ? 27.245 -17.366 -20.746 1.00 89.81 100 SER A C 1
ATOM 822 O O . SER A 1 100 ? 28.424 -17.566 -20.464 1.00 89.81 100 SER A O 1
ATOM 824 N N . ASP A 1 101 ? 26.615 -16.235 -20.428 1.00 90.19 101 ASP A N 1
ATOM 825 C CA . ASP A 1 101 ? 27.283 -15.106 -19.778 1.00 90.19 101 ASP A CA 1
ATOM 826 C C . ASP A 1 101 ? 27.492 -15.347 -18.284 1.00 90.19 101 ASP A C 1
ATOM 828 O O . ASP A 1 101 ? 28.533 -14.966 -17.760 1.00 90.19 101 ASP A O 1
ATOM 832 N N . ASN A 1 102 ? 26.545 -16.021 -17.623 1.00 96.00 102 ASN A N 1
ATOM 833 C CA . ASN A 1 102 ? 26.669 -16.495 -16.245 1.00 96.00 102 ASN A CA 1
ATOM 834 C C . ASN A 1 102 ? 25.693 -17.656 -16.004 1.00 96.00 102 ASN A C 1
ATOM 836 O O . ASN A 1 102 ? 24.517 -17.431 -15.713 1.00 96.00 102 ASN A O 1
ATOM 840 N N . ILE A 1 103 ? 26.147 -18.897 -16.164 1.00 95.88 103 ILE A N 1
ATOM 841 C CA . ILE A 1 103 ? 25.310 -20.089 -15.961 1.00 95.88 103 ILE A CA 1
ATOM 842 C C . ILE A 1 103 ? 26.059 -21.153 -15.166 1.00 95.88 103 ILE A C 1
ATOM 844 O O . ILE A 1 103 ? 27.233 -21.433 -15.414 1.00 95.88 103 ILE A O 1
ATOM 848 N N . LEU A 1 104 ? 25.360 -21.733 -14.198 1.00 96.69 104 LEU A N 1
ATOM 849 C CA . LEU A 1 104 ? 25.842 -22.785 -13.327 1.00 96.69 104 LEU A CA 1
ATOM 850 C C . LEU A 1 104 ? 25.175 -24.109 -13.691 1.00 96.69 104 LEU A C 1
ATOM 852 O O . LEU A 1 104 ? 23.958 -24.242 -13.584 1.00 96.69 104 LEU A O 1
ATOM 856 N N . PHE A 1 105 ? 25.986 -25.087 -14.074 1.00 95.25 105 PHE A N 1
ATOM 857 C CA . PHE A 1 105 ? 25.563 -26.467 -14.276 1.00 95.25 105 PHE A CA 1
ATOM 858 C C . PHE A 1 105 ? 26.026 -27.322 -13.103 1.00 95.25 105 PHE A C 1
ATOM 860 O O . PHE A 1 105 ? 27.166 -27.179 -12.659 1.00 95.25 105 PHE A O 1
ATOM 867 N N . GLU A 1 106 ? 25.183 -28.220 -12.609 1.00 93.44 106 GLU A N 1
ATOM 868 C CA . GLU A 1 106 ? 25.566 -29.168 -11.560 1.00 93.44 106 GLU A CA 1
ATOM 869 C C . GLU A 1 106 ? 24.886 -30.525 -11.748 1.00 93.44 106 GLU A C 1
ATOM 871 O O . GLU A 1 106 ? 23.780 -30.591 -12.271 1.00 93.44 106 GLU A O 1
ATOM 876 N N . ASP A 1 107 ? 25.567 -31.599 -11.354 1.00 89.56 107 ASP A N 1
ATOM 877 C CA . ASP A 1 107 ? 25.096 -32.987 -11.485 1.00 89.56 107 ASP A CA 1
ATOM 878 C C . ASP A 1 107 ? 25.053 -33.725 -10.134 1.00 89.56 107 ASP A C 1
ATOM 880 O O . ASP A 1 107 ? 25.158 -34.951 -10.060 1.00 89.56 107 ASP A O 1
ATOM 884 N N . THR A 1 108 ? 24.955 -32.979 -9.028 1.00 83.62 108 THR A N 1
ATOM 885 C CA . THR A 1 108 ? 25.061 -33.424 -7.626 1.00 83.62 108 THR A CA 1
ATOM 886 C C . THR A 1 108 ? 26.424 -33.992 -7.198 1.00 83.62 108 THR A C 1
ATOM 888 O O . THR A 1 108 ? 26.642 -34.239 -6.004 1.00 83.62 108 THR A O 1
ATOM 891 N N . VAL A 1 109 ? 27.386 -34.115 -8.120 1.00 86.69 109 VAL A N 1
ATOM 892 C CA . VAL A 1 109 ? 28.767 -34.549 -7.855 1.00 86.69 109 VAL A CA 1
ATOM 893 C C . VAL A 1 109 ? 29.750 -33.399 -8.064 1.00 86.69 109 VAL A C 1
ATOM 895 O O . VAL A 1 109 ? 30.623 -33.159 -7.224 1.00 86.69 109 VAL A O 1
ATOM 898 N N . GLN A 1 110 ? 29.594 -32.657 -9.151 1.00 92.69 110 GLN A N 1
ATOM 899 C CA . GLN A 1 110 ? 30.408 -31.514 -9.544 1.00 92.69 110 GLN A CA 1
ATOM 900 C C . GLN A 1 110 ? 29.520 -30.350 -9.992 1.00 92.69 110 GLN A C 1
ATOM 902 O O . GLN A 1 110 ? 28.359 -30.520 -10.350 1.00 92.69 110 GLN A O 1
ATOM 907 N N . ALA A 1 111 ? 30.093 -29.151 -9.963 1.00 94.81 111 ALA A N 1
ATOM 908 C CA . ALA A 1 111 ? 29.485 -27.952 -10.509 1.00 94.81 111 ALA A CA 1
ATOM 909 C C . ALA A 1 111 ? 30.460 -27.237 -11.442 1.00 94.81 111 ALA A C 1
ATOM 911 O O . ALA A 1 111 ? 31.653 -27.118 -11.140 1.00 94.81 111 ALA A O 1
ATOM 912 N N . VAL A 1 112 ? 29.927 -26.749 -12.558 1.00 96.88 112 VAL A N 1
ATOM 913 C CA . VAL A 1 112 ? 30.640 -26.044 -13.620 1.00 96.88 112 VAL A CA 1
ATOM 914 C C . VAL A 1 112 ? 29.995 -24.682 -13.811 1.00 96.88 112 VAL A C 1
ATOM 916 O O . VAL A 1 112 ? 28.816 -24.574 -14.139 1.00 96.88 112 VAL A O 1
ATOM 919 N N . LEU A 1 113 ? 30.783 -23.635 -13.604 1.00 97.25 113 LEU A N 1
ATOM 920 C CA . LEU A 1 113 ? 30.386 -22.256 -13.829 1.00 97.25 113 LEU A CA 1
ATOM 921 C C . LEU A 1 113 ? 30.925 -21.795 -15.182 1.00 97.25 113 LEU A C 1
ATOM 923 O O . LEU A 1 113 ? 32.143 -21.740 -15.376 1.00 97.25 113 LEU A O 1
ATOM 927 N N . LEU A 1 114 ? 30.024 -21.417 -16.085 1.00 96.44 114 LEU A N 1
ATOM 928 C CA . LEU A 1 114 ? 30.375 -20.701 -17.305 1.00 96.44 114 LEU A CA 1
ATOM 929 C C . LEU A 1 114 ? 30.161 -19.202 -17.111 1.00 96.44 114 LEU A C 1
ATOM 931 O O . LEU A 1 114 ? 29.095 -18.783 -16.655 1.00 96.44 114 LEU A O 1
ATOM 935 N N . GLN A 1 115 ? 31.155 -18.407 -17.500 1.00 95.31 115 GLN A N 1
ATOM 936 C CA . GLN A 1 115 ? 31.064 -16.951 -17.555 1.00 95.31 115 GLN A CA 1
ATOM 937 C C . GLN A 1 115 ? 31.637 -16.438 -18.872 1.00 95.31 115 GLN A C 1
ATOM 939 O O . GLN A 1 115 ? 32.671 -16.922 -19.332 1.00 95.31 115 GLN A O 1
ATOM 944 N N . ASN A 1 116 ? 30.972 -15.457 -19.487 1.00 91.94 116 ASN A N 1
ATOM 945 C CA . ASN A 1 116 ? 31.373 -14.877 -20.777 1.00 91.94 116 ASN A CA 1
ATOM 946 C C . ASN A 1 116 ? 31.628 -15.929 -21.881 1.00 91.94 116 ASN A C 1
ATOM 948 O O . ASN A 1 116 ? 32.559 -15.807 -22.679 1.00 91.94 116 ASN A O 1
ATOM 952 N N . GLY A 1 117 ? 30.831 -17.000 -21.908 1.00 89.50 117 GLY A N 1
ATOM 953 C CA . GLY A 1 117 ? 30.959 -18.075 -22.894 1.00 89.50 117 GLY A CA 1
ATOM 954 C C . GLY A 1 117 ? 32.078 -19.085 -22.630 1.00 89.50 117 GLY A C 1
ATOM 955 O O . GLY A 1 117 ? 32.290 -19.957 -23.470 1.00 89.50 117 GLY A O 1
ATOM 956 N N . GLN A 1 118 ? 32.787 -18.994 -21.502 1.00 93.44 118 GLN A N 1
ATOM 957 C CA . GLN A 1 118 ? 33.911 -19.873 -21.166 1.00 93.44 118 GLN A CA 1
ATOM 958 C C . GLN A 1 118 ? 33.731 -20.530 -19.797 1.00 93.44 118 GLN A C 1
ATOM 960 O O . GLN A 1 118 ? 33.094 -19.968 -18.908 1.00 93.44 118 GLN A O 1
ATOM 965 N N . GLU A 1 119 ? 34.319 -21.715 -19.609 1.00 96.12 119 GLU A N 1
ATOM 966 C CA . GLU A 1 119 ? 34.386 -22.348 -18.290 1.00 96.12 119 GLU A CA 1
ATOM 967 C C . GLU A 1 119 ? 35.291 -21.528 -17.371 1.00 96.12 119 GLU A C 1
ATOM 969 O O . GLU A 1 119 ? 36.502 -21.445 -17.566 1.00 96.12 119 GLU A O 1
ATOM 974 N N . ALA A 1 120 ? 34.682 -20.905 -16.366 1.00 95.25 120 ALA A N 1
ATOM 975 C CA . ALA A 1 120 ? 35.373 -20.048 -15.418 1.00 95.25 120 ALA A CA 1
ATOM 976 C C . ALA A 1 120 ? 35.860 -20.834 -14.198 1.00 95.25 120 ALA A C 1
ATOM 978 O O . ALA A 1 120 ? 36.900 -20.512 -13.617 1.00 95.25 120 ALA A O 1
ATOM 979 N N . ARG A 1 121 ? 35.097 -21.850 -13.775 1.00 96.00 121 ARG A N 1
ATOM 980 C CA . ARG A 1 121 ? 35.451 -22.699 -12.635 1.00 96.00 121 ARG A CA 1
ATOM 981 C C . ARG A 1 121 ? 34.706 -24.029 -12.670 1.00 96.00 121 ARG A C 1
ATOM 983 O O . ARG A 1 121 ? 33.506 -24.055 -12.920 1.00 96.00 121 ARG A O 1
ATOM 990 N N . ARG A 1 122 ? 35.394 -25.101 -12.275 1.00 96.56 122 ARG A N 1
ATOM 991 C CA . ARG A 1 122 ? 34.805 -26.410 -11.977 1.00 96.56 122 ARG A CA 1
ATOM 992 C C . ARG A 1 122 ? 35.235 -26.888 -10.605 1.00 96.56 122 ARG A C 1
ATOM 994 O O . ARG A 1 122 ? 36.409 -26.790 -10.247 1.00 96.56 122 ARG A O 1
ATOM 1001 N N . VAL A 1 123 ? 34.284 -27.386 -9.825 1.00 96.62 123 VAL A N 1
ATOM 1002 C CA . VAL A 1 123 ? 34.535 -27.875 -8.465 1.00 96.62 123 VAL A CA 1
ATOM 1003 C C . VAL A 1 123 ? 33.760 -29.154 -8.208 1.00 96.62 123 VAL A C 1
ATOM 1005 O O . VAL A 1 123 ? 32.632 -29.310 -8.665 1.00 96.62 123 VAL A O 1
ATOM 1008 N N . LEU A 1 124 ? 34.343 -30.053 -7.420 1.00 93.50 124 LEU A N 1
ATOM 1009 C CA . LEU A 1 124 ? 33.579 -31.137 -6.815 1.00 93.50 124 LEU A CA 1
ATOM 1010 C C . LEU A 1 124 ? 32.660 -30.538 -5.755 1.00 93.50 124 LEU A C 1
ATOM 1012 O O . LEU A 1 124 ? 33.133 -29.824 -4.867 1.00 93.50 124 LEU A O 1
ATOM 1016 N N . LEU A 1 125 ? 31.371 -30.872 -5.801 1.00 89.25 125 LEU A N 1
ATOM 1017 C CA . LEU A 1 125 ? 30.407 -30.400 -4.816 1.00 89.25 125 LEU A CA 1
ATOM 1018 C C . LEU A 1 125 ? 30.763 -30.870 -3.413 1.00 89.25 125 LEU A C 1
ATOM 1020 O O . LEU A 1 125 ? 30.340 -30.215 -2.478 1.00 89.25 125 LEU A O 1
ATOM 1024 N N . ALA A 1 126 ? 31.536 -31.949 -3.236 1.00 88.12 126 ALA A N 1
ATOM 1025 C CA . ALA A 1 126 ? 32.053 -32.415 -1.941 1.00 88.12 126 ALA A CA 1
ATOM 1026 C C . ALA A 1 126 ? 33.108 -31.479 -1.307 1.00 88.12 126 ALA A C 1
ATOM 1028 O O . ALA A 1 126 ? 33.362 -31.564 -0.109 1.00 88.12 126 ALA A O 1
ATOM 1029 N N . ASN A 1 127 ? 33.720 -30.581 -2.084 1.00 93.00 127 ASN A N 1
ATOM 1030 C CA . ASN A 1 127 ? 34.698 -29.618 -1.588 1.00 93.00 127 ASN A CA 1
ATOM 1031 C C . ASN A 1 127 ? 34.003 -28.306 -1.192 1.00 93.00 127 ASN A C 1
ATOM 1033 O O . ASN A 1 127 ? 33.790 -27.438 -2.038 1.00 93.00 127 ASN A O 1
ATOM 1037 N N . ASP A 1 128 ? 33.699 -28.139 0.098 1.00 91.06 128 ASP A N 1
ATOM 1038 C CA . ASP A 1 128 ? 33.004 -26.952 0.620 1.00 91.06 128 ASP A CA 1
ATOM 1039 C C . ASP A 1 128 ? 33.734 -25.638 0.310 1.00 91.06 128 ASP A C 1
ATOM 1041 O O . ASP A 1 128 ? 33.096 -24.649 -0.046 1.00 91.06 128 ASP A O 1
ATOM 1045 N N . ALA A 1 129 ? 35.068 -25.610 0.402 1.00 92.62 129 ALA A N 1
ATOM 1046 C CA . ALA A 1 129 ? 35.845 -24.408 0.097 1.00 92.62 129 ALA A CA 1
ATOM 1047 C C . ALA A 1 129 ? 35.780 -24.064 -1.401 1.00 92.62 129 ALA A C 1
ATOM 1049 O O . ALA A 1 129 ? 35.625 -22.899 -1.773 1.00 92.62 129 ALA A O 1
ATOM 1050 N N . GLY A 1 130 ? 35.848 -25.087 -2.258 1.00 94.25 130 GLY A N 1
ATOM 1051 C CA . GLY A 1 130 ? 35.691 -24.944 -3.704 1.00 94.25 130 GLY A CA 1
ATOM 1052 C C . GLY A 1 130 ? 34.301 -24.434 -4.080 1.00 94.25 130 GLY A C 1
ATOM 1053 O O . GLY A 1 130 ? 34.190 -23.442 -4.801 1.00 94.25 130 GLY A O 1
ATOM 1054 N N . LEU A 1 131 ? 33.253 -25.062 -3.541 1.00 94.19 131 LEU A N 1
ATOM 1055 C CA . LEU A 1 131 ? 31.859 -24.685 -3.772 1.00 94.19 131 LEU A CA 1
ATOM 1056 C C . LEU A 1 131 ? 31.550 -23.275 -3.250 1.00 94.19 131 LEU A C 1
ATOM 1058 O O . LEU A 1 131 ? 30.960 -22.478 -3.974 1.00 94.19 131 LEU A O 1
ATOM 1062 N N . ALA A 1 132 ? 32.020 -22.917 -2.051 1.00 93.75 132 ALA A N 1
ATOM 1063 C CA . ALA A 1 132 ? 31.904 -21.558 -1.517 1.00 93.75 132 ALA A CA 1
ATOM 1064 C C . ALA A 1 132 ? 32.555 -20.519 -2.439 1.00 93.75 132 ALA A C 1
ATOM 1066 O O . ALA A 1 132 ? 31.983 -19.454 -2.679 1.00 93.75 132 ALA A O 1
ATOM 1067 N N . GLY A 1 133 ? 33.741 -20.828 -2.969 1.00 95.62 133 GLY A N 1
ATOM 1068 C CA . GLY A 1 133 ? 34.438 -19.964 -3.914 1.00 95.62 133 GLY A CA 1
ATOM 1069 C C . GLY A 1 133 ? 33.711 -19.848 -5.256 1.00 95.62 133 GLY A C 1
ATOM 1070 O O . GLY A 1 133 ? 33.646 -18.754 -5.811 1.00 95.62 133 GLY A O 1
ATOM 1071 N N . LEU A 1 134 ? 33.146 -20.951 -5.760 1.00 96.56 134 LEU A N 1
ATOM 1072 C CA . LEU A 1 134 ? 32.345 -20.954 -6.984 1.00 96.56 134 LEU A CA 1
ATOM 1073 C C . LEU A 1 134 ? 31.088 -20.100 -6.815 1.00 96.56 134 LEU A C 1
ATOM 1075 O O . LEU A 1 134 ? 30.841 -19.232 -7.644 1.00 96.56 134 LEU A O 1
ATOM 1079 N N . LEU A 1 135 ? 30.321 -20.300 -5.739 1.00 95.69 135 LEU A N 1
ATOM 1080 C CA . LEU A 1 135 ? 29.092 -19.542 -5.490 1.00 95.69 135 LEU A CA 1
ATOM 1081 C C . LEU A 1 135 ? 29.393 -18.058 -5.272 1.00 95.69 135 LEU A C 1
ATOM 1083 O O . LEU A 1 135 ? 28.737 -17.212 -5.865 1.00 95.69 135 LEU A O 1
ATOM 1087 N N . THR A 1 136 ? 30.436 -17.724 -4.509 1.00 95.00 136 THR A N 1
ATOM 1088 C CA . THR A 1 136 ? 30.880 -16.325 -4.381 1.00 95.00 136 THR A CA 1
ATOM 1089 C C . THR A 1 136 ? 31.168 -15.707 -5.756 1.00 95.00 136 THR A C 1
ATOM 1091 O O . THR A 1 136 ? 30.742 -14.588 -6.012 1.00 95.00 136 THR A O 1
ATOM 1094 N N . GLN A 1 137 ? 31.831 -16.433 -6.666 1.00 96.12 137 GLN A N 1
ATOM 1095 C CA . GLN A 1 137 ? 32.114 -15.955 -8.026 1.00 96.12 137 GLN A CA 1
ATOM 1096 C C . GLN A 1 137 ? 30.854 -15.847 -8.903 1.00 96.12 137 GLN A C 1
ATOM 1098 O O . GLN A 1 137 ? 30.723 -14.891 -9.664 1.00 96.12 137 GLN A O 1
ATOM 1103 N N . PHE A 1 138 ? 29.931 -16.803 -8.798 1.00 96.50 138 PHE A N 1
ATOM 1104 C CA . PHE A 1 138 ? 28.669 -16.817 -9.541 1.00 96.50 138 PHE A CA 1
ATOM 1105 C C . PHE A 1 138 ? 27.773 -15.623 -9.177 1.00 96.50 138 PHE A C 1
ATOM 1107 O O . PHE A 1 138 ? 27.270 -14.946 -10.069 1.00 96.50 138 PHE A O 1
ATOM 1114 N N . PHE A 1 139 ? 27.633 -15.324 -7.880 1.00 94.94 139 PHE A N 1
ATOM 1115 C CA . PHE A 1 139 ? 26.810 -14.217 -7.370 1.00 94.94 139 PHE A CA 1
ATOM 1116 C C . PHE A 1 139 ? 27.495 -12.840 -7.473 1.00 94.94 139 PHE A C 1
ATOM 1118 O O . PHE A 1 139 ? 26.827 -11.806 -7.531 1.00 94.94 139 PHE A O 1
ATOM 1125 N N . ALA A 1 140 ? 28.831 -12.797 -7.509 1.00 93.69 140 ALA A N 1
ATOM 1126 C CA . ALA A 1 140 ? 29.579 -11.554 -7.711 1.00 93.69 140 ALA A CA 1
ATOM 1127 C C . ALA A 1 140 ? 29.595 -11.084 -9.174 1.00 93.69 140 ALA A C 1
ATOM 1129 O O . ALA A 1 140 ? 29.933 -9.930 -9.437 1.00 93.69 140 ALA A O 1
ATOM 1130 N N . PHE A 1 141 ? 29.248 -11.954 -10.126 1.00 93.69 141 PHE A N 1
ATOM 1131 C CA . PHE A 1 141 ? 29.213 -11.592 -11.536 1.00 93.69 141 PHE A CA 1
ATOM 1132 C C . PHE A 1 141 ? 28.152 -10.522 -11.806 1.00 93.69 141 PHE A C 1
ATOM 1134 O O . PHE A 1 141 ? 27.080 -10.513 -11.198 1.00 93.69 141 PHE A O 1
ATOM 1141 N N . ARG A 1 142 ? 28.460 -9.603 -12.720 1.00 90.56 142 ARG A N 1
ATOM 1142 C CA . ARG A 1 142 ? 27.534 -8.570 -13.183 1.00 90.56 142 ARG A CA 1
ATOM 1143 C C . ARG A 1 142 ? 27.328 -8.752 -14.680 1.00 90.56 142 ARG A C 1
ATOM 1145 O O . ARG A 1 142 ? 28.242 -8.451 -15.445 1.00 90.56 142 ARG A O 1
ATOM 1152 N N . PRO A 1 143 ? 26.175 -9.296 -15.104 1.00 89.69 143 PRO A N 1
ATOM 1153 C CA . PRO A 1 143 ? 25.882 -9.441 -16.520 1.00 89.69 143 PRO A CA 1
ATOM 1154 C C . PRO A 1 143 ? 25.877 -8.091 -17.242 1.00 89.69 143 PRO A C 1
ATOM 1156 O O . PRO A 1 143 ? 25.459 -7.096 -16.645 1.00 89.69 143 PRO A O 1
ATOM 1159 N N . PRO A 1 144 ? 26.265 -8.043 -18.530 1.00 87.06 144 PRO A N 1
ATOM 1160 C CA . PRO A 1 144 ? 26.329 -6.790 -19.282 1.00 87.06 144 PRO A CA 1
ATO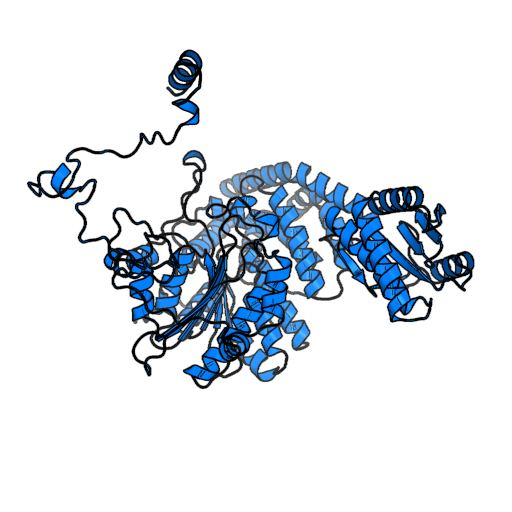M 1161 C C . PRO A 1 144 ? 25.016 -5.999 -19.288 1.00 87.06 144 PRO A C 1
ATOM 1163 O O . PRO A 1 144 ? 25.040 -4.775 -19.281 1.00 87.06 144 PRO A O 1
ATOM 1166 N N . GLU A 1 145 ? 23.869 -6.681 -19.300 1.00 82.94 145 GLU A N 1
ATOM 1167 C CA . GLU A 1 145 ? 22.551 -6.035 -19.257 1.00 82.94 145 GLU A CA 1
ATOM 1168 C C . GLU A 1 145 ? 22.283 -5.354 -17.906 1.00 82.94 145 GLU A C 1
ATOM 1170 O O . GLU A 1 145 ? 21.841 -4.205 -17.876 1.00 82.94 145 GLU A O 1
ATOM 1175 N N . VAL A 1 146 ? 22.628 -6.024 -16.800 1.00 86.81 146 VAL A N 1
ATOM 1176 C CA . VAL A 1 146 ? 22.551 -5.467 -15.439 1.00 86.81 146 VAL A CA 1
ATOM 1177 C C . VAL A 1 146 ? 23.469 -4.255 -15.320 1.00 86.81 146 VAL A C 1
ATOM 1179 O O . VAL A 1 146 ? 23.030 -3.186 -14.904 1.00 86.81 146 VAL A O 1
ATOM 1182 N N . GLU A 1 147 ? 24.725 -4.390 -15.747 1.00 88.44 147 GLU A N 1
ATOM 1183 C CA . GLU A 1 147 ? 25.707 -3.309 -15.674 1.00 88.44 147 GLU A CA 1
ATOM 1184 C C . GLU A 1 147 ? 25.275 -2.093 -16.510 1.00 88.44 147 GLU A C 1
ATOM 1186 O O . GLU A 1 147 ? 25.348 -0.955 -16.045 1.00 88.44 147 GLU A O 1
ATOM 1191 N N . GLN A 1 148 ? 24.758 -2.312 -17.724 1.00 86.94 148 GLN A N 1
ATOM 1192 C CA . GLN A 1 148 ? 24.228 -1.238 -18.568 1.00 86.94 148 GLN A CA 1
ATOM 1193 C C . GLN A 1 148 ? 23.048 -0.517 -17.912 1.00 86.94 148 GLN A C 1
ATOM 1195 O O . GLN A 1 148 ? 22.973 0.713 -17.980 1.00 86.94 148 GLN A O 1
ATOM 1200 N N . PHE A 1 149 ? 22.134 -1.254 -17.273 1.00 85.62 149 PHE A N 1
ATOM 1201 C CA . PHE A 1 149 ? 21.010 -0.648 -16.566 1.00 85.62 149 PHE A CA 1
ATOM 1202 C C . PHE A 1 149 ? 21.486 0.171 -15.360 1.00 85.62 149 PHE A C 1
ATOM 1204 O O . PHE A 1 149 ? 21.087 1.326 -15.209 1.00 85.62 149 PHE A O 1
ATOM 1211 N N . GLU A 1 150 ? 22.379 -0.380 -14.533 1.00 85.38 150 GLU A N 1
ATOM 1212 C CA . GLU A 1 150 ? 22.955 0.317 -13.375 1.00 85.38 150 GLU A CA 1
ATOM 1213 C C . GLU A 1 150 ? 23.696 1.596 -13.793 1.00 85.38 150 GLU A C 1
ATOM 1215 O O . GLU A 1 150 ? 23.523 2.649 -13.172 1.00 85.38 150 GLU A O 1
ATOM 1220 N N . GLN A 1 151 ? 24.470 1.546 -14.881 1.00 88.56 151 GLN A N 1
ATOM 1221 C CA . GLN A 1 151 ? 25.147 2.715 -15.443 1.00 88.56 151 GLN A CA 1
ATOM 1222 C C . GLN A 1 151 ? 24.149 3.773 -15.929 1.00 88.56 151 GLN A C 1
ATOM 1224 O O . GLN A 1 151 ? 24.327 4.959 -15.631 1.00 88.56 151 GLN A O 1
ATOM 1229 N N . ALA A 1 152 ? 23.087 3.365 -16.632 1.00 86.81 152 ALA A N 1
ATOM 1230 C CA . ALA A 1 152 ? 22.041 4.270 -17.100 1.00 86.81 152 ALA A CA 1
ATOM 1231 C C . ALA A 1 152 ? 21.281 4.918 -15.931 1.00 86.81 152 ALA A C 1
ATOM 1233 O O . ALA A 1 152 ? 21.060 6.129 -15.938 1.00 86.81 152 ALA A O 1
ATOM 1234 N N . ALA A 1 153 ? 20.944 4.149 -14.892 1.00 83.44 153 ALA A N 1
ATOM 1235 C CA . ALA A 1 153 ? 20.307 4.651 -13.676 1.00 83.44 153 ALA A CA 1
ATOM 1236 C C . ALA A 1 153 ? 21.227 5.608 -12.895 1.00 83.44 153 ALA A C 1
ATOM 1238 O O . ALA A 1 153 ? 20.785 6.650 -12.406 1.00 83.44 153 ALA A O 1
ATOM 1239 N N . ALA A 1 154 ? 22.524 5.304 -12.805 1.00 85.88 154 ALA A N 1
ATOM 1240 C CA . ALA A 1 154 ? 23.502 6.181 -12.168 1.00 85.88 154 ALA A CA 1
ATOM 1241 C C . ALA A 1 154 ? 23.701 7.488 -12.951 1.00 85.88 154 ALA A C 1
ATOM 1243 O O . ALA A 1 154 ? 23.820 8.551 -12.341 1.00 85.88 154 ALA A O 1
ATOM 1244 N N . GLN A 1 155 ? 23.724 7.431 -14.286 1.00 86.50 155 GLN A N 1
ATOM 1245 C CA . GLN A 1 155 ? 23.781 8.620 -15.137 1.00 86.50 155 GLN A CA 1
ATOM 1246 C C . GLN A 1 155 ? 22.517 9.468 -14.983 1.00 86.50 155 GLN A C 1
ATOM 1248 O O . GLN A 1 155 ? 22.616 10.672 -14.767 1.00 86.50 155 GLN A O 1
ATOM 1253 N N . PHE A 1 156 ? 21.345 8.834 -14.983 1.00 85.75 156 PHE A N 1
ATOM 1254 C CA . PHE A 1 156 ? 20.070 9.493 -14.723 1.00 85.75 156 PHE A CA 1
ATOM 1255 C C . PHE A 1 156 ? 20.071 10.258 -13.394 1.00 85.75 156 PHE A C 1
ATOM 1257 O O . PHE A 1 156 ? 19.751 11.442 -13.374 1.00 85.75 156 PHE A O 1
ATOM 1264 N N . ARG A 1 157 ? 20.520 9.629 -12.298 1.00 84.19 157 ARG A N 1
ATOM 1265 C CA . ARG A 1 157 ? 20.644 10.287 -10.982 1.00 84.19 157 ARG A CA 1
ATOM 1266 C C . ARG A 1 157 ? 21.565 11.510 -11.009 1.00 84.19 157 ARG A C 1
ATOM 1268 O O . ARG A 1 157 ? 21.317 12.462 -10.278 1.00 84.19 157 ARG A O 1
ATOM 1275 N N . ARG A 1 158 ? 22.621 11.490 -11.831 1.00 86.69 158 ARG A N 1
ATOM 1276 C CA . ARG A 1 158 ? 23.538 12.631 -11.995 1.00 86.69 158 ARG A CA 1
ATOM 1277 C C . ARG A 1 158 ? 22.927 13.764 -12.815 1.00 86.69 158 ARG A C 1
ATOM 1279 O O . ARG A 1 158 ? 23.131 14.921 -12.467 1.00 86.69 158 ARG A O 1
ATOM 1286 N N . ASP A 1 159 ? 22.204 13.438 -13.882 1.00 87.06 159 ASP A N 1
ATOM 1287 C CA . ASP A 1 159 ? 21.670 14.431 -14.820 1.00 87.06 159 ASP A CA 1
ATOM 1288 C C . ASP A 1 159 ? 20.345 15.046 -14.359 1.00 87.06 159 ASP A C 1
ATOM 1290 O O . ASP A 1 159 ? 20.032 16.180 -14.730 1.00 87.06 159 ASP A O 1
ATOM 1294 N N . LEU A 1 160 ? 19.566 14.317 -13.554 1.00 85.94 160 LEU A N 1
ATOM 1295 C CA . LEU A 1 160 ? 18.222 14.716 -13.151 1.00 85.94 160 LEU A CA 1
ATOM 1296 C C . LEU A 1 160 ? 18.168 16.103 -12.487 1.00 85.94 160 LEU A C 1
ATOM 1298 O O . LEU A 1 160 ? 17.347 16.896 -12.942 1.00 85.94 160 LEU A O 1
ATOM 1302 N N . PRO A 1 161 ? 19.036 16.472 -11.519 1.00 86.88 161 PRO A N 1
ATOM 1303 C CA . PRO A 1 161 ? 19.017 17.818 -10.941 1.00 86.88 161 PRO A CA 1
ATOM 1304 C C . PRO A 1 161 ? 19.153 18.922 -11.996 1.00 86.88 161 PRO A C 1
ATOM 1306 O O . PRO A 1 161 ? 18.379 19.870 -12.002 1.00 86.88 161 PRO A O 1
ATOM 1309 N N . THR A 1 162 ? 20.059 18.758 -12.965 1.00 87.25 162 THR A N 1
ATOM 1310 C CA . THR A 1 162 ? 20.242 19.732 -14.052 1.00 87.25 162 THR A CA 1
ATOM 1311 C C . THR A 1 162 ? 19.022 19.813 -14.971 1.00 87.25 162 THR A C 1
ATOM 1313 O O . THR A 1 162 ? 18.672 20.897 -15.440 1.00 87.25 162 THR A O 1
ATOM 1316 N N . VAL A 1 163 ? 18.362 18.682 -15.244 1.00 86.94 163 VAL A N 1
ATOM 1317 C CA . VAL A 1 163 ? 17.111 18.658 -16.019 1.00 86.94 163 VAL A CA 1
ATOM 1318 C C . VAL A 1 163 ? 15.991 19.377 -15.261 1.00 86.94 163 VAL A C 1
ATOM 1320 O O . VAL A 1 163 ? 15.257 20.152 -15.874 1.00 86.94 163 VAL A O 1
ATOM 1323 N N . LEU A 1 164 ? 15.884 19.170 -13.945 1.00 86.88 164 LEU A N 1
ATOM 1324 C CA . LEU A 1 164 ? 14.908 19.848 -13.088 1.00 86.88 164 LEU A CA 1
ATOM 1325 C C . LEU A 1 164 ? 15.148 21.355 -13.037 1.00 86.88 164 LEU A C 1
ATOM 1327 O O . LEU A 1 164 ? 14.213 22.115 -13.270 1.00 86.88 164 LEU A O 1
ATOM 1331 N N . ASP A 1 165 ? 16.391 21.787 -12.823 1.00 87.81 165 ASP A N 1
ATOM 1332 C CA . ASP A 1 165 ? 16.751 23.208 -12.817 1.00 87.81 165 ASP A CA 1
ATOM 1333 C C . ASP A 1 165 ? 16.393 23.867 -14.157 1.00 87.81 165 ASP A C 1
ATOM 1335 O O . ASP A 1 165 ? 15.752 24.917 -14.188 1.00 87.81 165 ASP A O 1
ATOM 1339 N N . SER A 1 166 ? 16.708 23.195 -15.273 1.00 88.19 166 SER A N 1
ATOM 1340 C CA . SER A 1 166 ? 16.369 23.670 -16.623 1.00 88.19 166 SER A CA 1
ATOM 1341 C C . SER A 1 166 ? 14.855 23.766 -16.843 1.00 88.19 166 SER A C 1
ATOM 1343 O O . SER A 1 166 ? 14.376 24.701 -17.485 1.00 88.19 166 SER A O 1
ATOM 1345 N N . LEU A 1 167 ? 14.083 22.805 -16.323 1.00 88.38 167 LEU A N 1
ATOM 1346 C CA . LEU A 1 167 ? 12.620 22.819 -16.381 1.00 88.38 167 LEU A CA 1
ATOM 1347 C C . LEU A 1 167 ? 12.034 23.966 -15.560 1.00 88.38 167 LEU A C 1
ATOM 1349 O O . LEU A 1 167 ? 11.140 24.661 -16.040 1.00 88.38 167 LEU A O 1
ATOM 1353 N N . VAL A 1 168 ? 12.532 24.177 -14.342 1.00 88.62 168 VAL A N 1
ATOM 1354 C CA . VAL A 1 168 ? 12.086 25.258 -13.456 1.00 88.62 168 VAL A CA 1
ATOM 1355 C C . VAL A 1 168 ? 12.399 26.620 -14.063 1.00 88.62 168 VAL A C 1
ATOM 1357 O O . VAL A 1 168 ? 11.522 27.487 -14.086 1.00 88.62 168 VAL A O 1
ATOM 1360 N N . GLU A 1 169 ? 13.607 26.809 -14.594 1.00 89.06 169 GLU A N 1
ATOM 1361 C CA . GLU A 1 169 ? 14.002 28.043 -15.275 1.00 89.06 169 GLU A CA 1
ATOM 1362 C C . GLU A 1 169 ? 13.111 28.304 -16.495 1.00 89.06 169 GLU A C 1
ATOM 1364 O O . GLU A 1 169 ? 12.531 29.386 -16.621 1.00 89.06 169 GLU A O 1
ATOM 1369 N N . LEU A 1 170 ? 12.908 27.286 -17.340 1.00 88.38 170 LEU A N 1
ATOM 1370 C CA . LEU A 1 170 ? 12.054 27.392 -18.519 1.00 88.38 170 LEU A CA 1
ATOM 1371 C C . LEU A 1 170 ? 10.603 27.721 -18.148 1.00 88.38 170 LEU A C 1
ATOM 1373 O O . LEU A 1 170 ? 10.010 28.612 -18.752 1.00 88.38 170 LEU A O 1
ATOM 1377 N N . MET A 1 17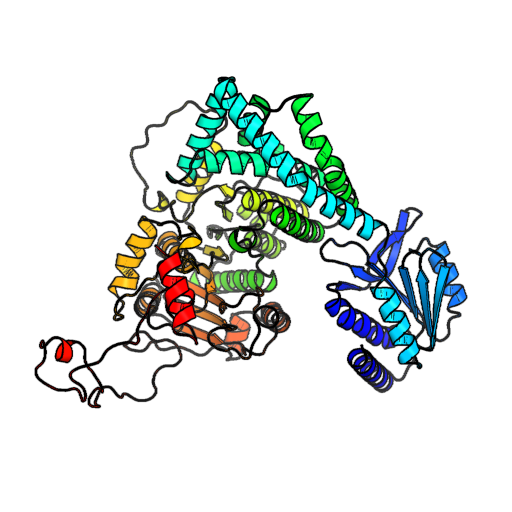1 ? 10.022 27.034 -17.160 1.00 89.00 171 MET A N 1
ATOM 1378 C CA . MET A 1 171 ? 8.665 27.327 -16.687 1.00 89.00 171 MET A CA 1
ATOM 1379 C C . MET A 1 171 ? 8.572 28.755 -16.146 1.00 89.00 171 MET A C 1
ATOM 1381 O O . MET A 1 171 ? 7.654 29.481 -16.511 1.00 89.00 171 MET A O 1
ATOM 1385 N N . THR A 1 172 ? 9.547 29.195 -15.349 1.00 89.69 172 THR A N 1
ATOM 1386 C CA . THR A 1 172 ? 9.574 30.553 -14.780 1.00 89.69 172 THR A CA 1
ATOM 1387 C C . THR A 1 172 ? 9.640 31.618 -15.874 1.00 89.69 172 THR A C 1
ATOM 1389 O O . THR A 1 172 ? 8.884 32.591 -15.846 1.00 89.69 172 THR A O 1
ATOM 1392 N N . GLN A 1 173 ? 10.494 31.421 -16.881 1.00 88.94 173 GLN A N 1
ATOM 1393 C CA . GLN A 1 173 ? 10.586 32.318 -18.031 1.00 88.94 173 GLN A CA 1
ATOM 1394 C C . GLN A 1 173 ? 9.267 32.361 -18.815 1.00 88.94 173 GLN A C 1
ATOM 1396 O O . GLN A 1 173 ? 8.785 33.436 -19.171 1.00 88.94 173 GLN A O 1
ATOM 1401 N N . ARG A 1 174 ? 8.655 31.195 -19.044 1.00 88.94 174 ARG A N 1
ATOM 1402 C CA . ARG A 1 174 ? 7.405 31.069 -19.800 1.00 88.94 174 ARG A 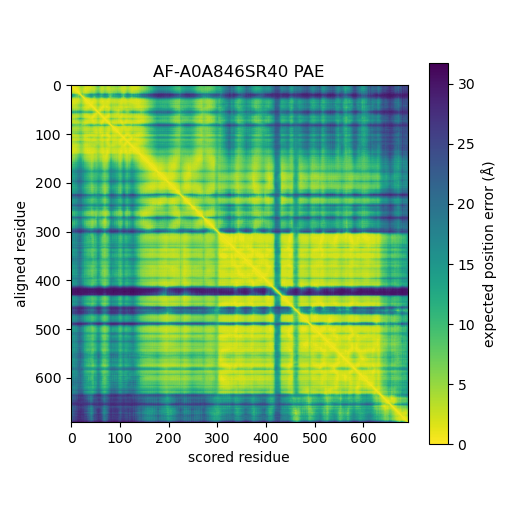CA 1
ATOM 1403 C C . ARG A 1 174 ? 6.210 31.644 -19.058 1.00 88.94 174 ARG A C 1
ATOM 1405 O O . ARG A 1 174 ? 5.339 32.235 -19.686 1.00 88.94 174 ARG A O 1
ATOM 1412 N N . GLU A 1 175 ? 6.171 31.544 -17.735 1.00 88.62 175 GLU A N 1
ATOM 1413 C CA . GLU A 1 175 ? 5.176 32.259 -16.935 1.00 88.62 175 GLU A CA 1
ATOM 1414 C C . GLU A 1 175 ? 5.312 33.774 -17.112 1.00 88.62 175 GLU A C 1
ATOM 1416 O O . GLU A 1 175 ? 4.299 34.466 -17.161 1.00 88.62 175 GLU A O 1
ATOM 1421 N N . ALA A 1 176 ? 6.522 34.313 -17.283 1.00 89.31 176 ALA A N 1
ATOM 1422 C CA . ALA A 1 176 ? 6.704 35.742 -17.528 1.00 89.31 176 ALA A CA 1
ATOM 1423 C C . ALA A 1 176 ? 6.285 36.159 -18.953 1.00 89.31 176 ALA A C 1
ATOM 1425 O O . ALA A 1 176 ? 5.582 37.160 -19.120 1.00 89.31 176 ALA A O 1
ATOM 1426 N N . ASP A 1 177 ? 6.658 35.390 -19.982 1.00 91.12 177 ASP A N 1
ATOM 1427 C CA . ASP A 1 177 ? 6.569 35.828 -21.385 1.00 91.12 177 ASP A CA 1
ATOM 1428 C C . ASP A 1 177 ? 5.432 35.207 -22.225 1.00 91.12 177 ASP A C 1
ATOM 1430 O O . ASP A 1 177 ? 5.100 35.745 -23.283 1.00 91.12 177 ASP A O 1
ATOM 1434 N N . ASN A 1 178 ? 4.773 34.138 -21.759 1.00 89.69 178 ASN A N 1
ATOM 1435 C CA . ASN A 1 178 ? 3.780 33.386 -22.531 1.00 89.69 178 ASN A CA 1
ATOM 1436 C C . ASN A 1 178 ? 2.401 33.371 -21.844 1.00 89.69 178 ASN A C 1
ATOM 1438 O O . ASN A 1 178 ? 2.147 32.618 -20.903 1.00 89.69 178 ASN A O 1
ATOM 1442 N N . ALA A 1 179 ? 1.476 34.187 -22.364 1.00 90.06 179 ALA A N 1
ATOM 1443 C CA . ALA A 1 179 ? 0.108 34.286 -21.848 1.00 90.06 179 ALA A CA 1
ATOM 1444 C C . ALA A 1 179 ? -0.666 32.962 -21.940 1.00 90.06 179 ALA A C 1
ATOM 1446 O O . ALA A 1 179 ? -1.301 32.566 -20.971 1.00 90.06 179 ALA A O 1
ATOM 1447 N N . ALA A 1 180 ? -0.544 32.234 -23.054 1.00 88.44 180 ALA A N 1
ATOM 1448 C CA . ALA A 1 180 ? -1.249 30.967 -23.236 1.00 88.44 180 ALA A CA 1
ATOM 1449 C C . ALA A 1 180 ? -0.804 29.909 -22.214 1.00 88.44 180 ALA A C 1
ATOM 1451 O O . ALA A 1 180 ? -1.627 29.137 -21.728 1.00 88.44 180 ALA A O 1
ATOM 1452 N N . PHE A 1 181 ? 0.486 29.882 -21.868 1.00 89.31 181 PHE A N 1
ATOM 1453 C CA . PHE A 1 181 ? 0.987 29.006 -20.812 1.00 89.31 181 PHE A CA 1
ATOM 1454 C C . PHE A 1 181 ? 0.453 29.407 -19.435 1.00 89.31 181 PHE A C 1
ATOM 1456 O O . PHE A 1 181 ? -0.052 28.542 -18.722 1.00 89.31 181 PHE A O 1
ATOM 1463 N N . ARG A 1 182 ? 0.489 30.702 -19.084 1.00 90.31 182 ARG A N 1
ATOM 1464 C CA . ARG A 1 182 ? -0.089 31.194 -17.821 1.00 90.31 182 ARG A CA 1
ATOM 1465 C C . ARG A 1 182 ? -1.560 30.825 -17.674 1.00 90.31 182 ARG A C 1
ATOM 1467 O O . ARG A 1 182 ? -1.950 30.336 -16.619 1.00 90.31 182 ARG A O 1
ATOM 1474 N N . ASP A 1 183 ? -2.353 31.033 -18.720 1.00 88.94 183 ASP A N 1
ATOM 1475 C CA . ASP A 1 183 ? -3.793 30.777 -18.686 1.00 88.94 183 ASP A CA 1
ATOM 1476 C C . ASP A 1 183 ? -4.078 29.284 -18.475 1.00 88.94 183 ASP A C 1
ATOM 1478 O O . ASP A 1 183 ? -4.897 28.920 -17.634 1.00 88.94 183 ASP A O 1
ATOM 1482 N N . ARG A 1 184 ? -3.341 28.402 -19.166 1.00 87.88 184 ARG A N 1
ATOM 1483 C CA . ARG A 1 184 ? -3.457 26.944 -18.996 1.00 87.88 184 ARG A CA 1
ATOM 1484 C C . ARG A 1 184 ? -2.988 26.466 -17.626 1.00 87.88 184 ARG A C 1
ATOM 1486 O O . ARG A 1 184 ? -3.623 25.596 -17.035 1.00 87.88 184 ARG A O 1
ATOM 1493 N N . LEU A 1 185 ? -1.901 27.034 -17.110 1.00 88.12 185 LEU A N 1
ATOM 1494 C CA . LEU A 1 185 ? -1.396 26.714 -15.778 1.00 88.12 185 LEU A CA 1
ATOM 1495 C C . LEU A 1 185 ? -2.388 27.152 -14.690 1.00 88.12 185 LEU A C 1
ATOM 1497 O O . LEU A 1 185 ? -2.633 26.399 -13.750 1.00 88.12 185 LEU A O 1
ATOM 1501 N N . ALA A 1 186 ? -2.996 28.334 -14.838 1.00 88.44 186 ALA A N 1
ATOM 1502 C CA . ALA A 1 186 ? -4.021 28.846 -13.931 1.00 88.44 186 ALA A CA 1
ATOM 1503 C C . ALA A 1 186 ? -5.322 28.028 -14.002 1.00 88.44 186 ALA A C 1
ATOM 1505 O O . ALA A 1 186 ? -5.905 27.715 -12.962 1.00 88.44 186 ALA A O 1
ATOM 1506 N N . GLU A 1 187 ? -5.753 27.628 -15.204 1.00 86.94 187 GLU A N 1
ATOM 1507 C CA . GLU A 1 187 ? -6.888 26.717 -15.398 1.00 86.94 187 GLU A CA 1
ATOM 1508 C C . GLU A 1 187 ? -6.648 25.399 -14.649 1.00 86.94 187 GLU A C 1
ATOM 1510 O O . GLU A 1 187 ? -7.484 24.973 -13.846 1.00 86.94 187 GLU A O 1
ATOM 1515 N N . PHE A 1 188 ? -5.475 24.790 -14.849 1.00 86.56 188 PHE A N 1
ATOM 1516 C CA . PHE A 1 188 ? -5.112 23.539 -14.196 1.00 86.56 188 PHE A CA 1
ATOM 1517 C C . PHE A 1 188 ? -4.966 23.682 -12.675 1.00 86.56 188 PHE A C 1
ATOM 1519 O O . PHE A 1 188 ? -5.451 22.838 -11.921 1.00 86.56 188 PHE A O 1
ATOM 1526 N N . HIS A 1 189 ? -4.387 24.784 -12.194 1.00 87.88 189 HIS A N 1
ATOM 1527 C CA . HIS A 1 189 ? -4.335 25.088 -10.764 1.00 87.88 189 HIS A CA 1
ATOM 1528 C C . HIS A 1 189 ? -5.733 25.173 -10.148 1.00 87.88 189 HIS A C 1
ATOM 1530 O O . HIS A 1 189 ? -5.982 24.549 -9.116 1.00 87.88 189 HIS A O 1
ATOM 1536 N N . GLY A 1 190 ? -6.667 25.854 -10.816 1.00 84.88 190 GLY A N 1
ATOM 1537 C CA . GLY A 1 190 ? -8.063 25.916 -10.391 1.00 84.88 190 GLY A CA 1
ATOM 1538 C C . GLY A 1 190 ? -8.731 24.539 -10.305 1.00 84.88 190 GLY A C 1
ATOM 1539 O O . GLY A 1 190 ? -9.522 24.301 -9.390 1.00 84.88 190 GLY A O 1
ATOM 1540 N N . LEU A 1 191 ? -8.400 23.609 -11.208 1.00 81.56 191 LEU A N 1
ATOM 1541 C CA . LEU A 1 191 ? -8.894 22.227 -11.152 1.00 81.56 191 LEU A CA 1
ATOM 1542 C C . LEU A 1 191 ? -8.364 21.480 -9.933 1.00 81.56 191 LEU A C 1
ATOM 1544 O O . LEU A 1 191 ? -9.148 20.859 -9.214 1.00 81.56 191 LEU A O 1
ATOM 1548 N N . CYS A 1 192 ? -7.059 21.569 -9.677 1.00 82.69 192 CYS A N 1
ATOM 1549 C CA . CYS A 1 192 ? -6.450 20.927 -8.519 1.00 82.69 192 CYS A CA 1
ATOM 1550 C C . CYS A 1 192 ? -7.005 21.496 -7.209 1.00 82.69 192 CYS A C 1
ATOM 1552 O O . CYS A 1 192 ? -7.305 20.727 -6.304 1.00 82.69 192 CYS A O 1
ATOM 1554 N N . VAL A 1 193 ? -7.226 22.812 -7.114 1.00 83.38 193 VAL A N 1
ATOM 1555 C CA . VAL A 1 193 ? -7.860 23.428 -5.935 1.00 83.38 193 VAL A CA 1
ATOM 1556 C C . VAL A 1 193 ? -9.270 22.879 -5.704 1.00 83.38 193 VAL A C 1
ATOM 1558 O O . VAL A 1 193 ? -9.618 22.561 -4.572 1.00 83.38 193 VAL A O 1
ATOM 1561 N N . ARG A 1 194 ? -10.075 22.702 -6.761 1.00 79.94 194 ARG A N 1
ATOM 1562 C CA . ARG A 1 194 ? -11.423 22.115 -6.636 1.00 79.94 194 ARG A CA 1
ATOM 1563 C C . ARG A 1 194 ? -11.412 20.634 -6.250 1.00 79.94 194 ARG A C 1
ATOM 1565 O O . ARG A 1 194 ? -12.355 20.176 -5.618 1.00 79.94 194 ARG A O 1
ATOM 1572 N N . ALA A 1 195 ? -10.398 19.879 -6.668 1.00 76.94 195 ALA A N 1
ATOM 1573 C CA . ALA A 1 195 ? -10.313 18.436 -6.437 1.00 76.94 195 ALA A CA 1
ATOM 1574 C C . ALA A 1 195 ? -9.616 18.060 -5.114 1.00 76.94 195 ALA A C 1
ATOM 1576 O O . ALA A 1 195 ? -9.991 17.094 -4.461 1.00 76.94 195 ALA A O 1
ATOM 1577 N N . ILE A 1 196 ? -8.594 18.814 -4.717 1.00 78.38 196 ILE A N 1
ATOM 1578 C CA . ILE A 1 196 ? -7.718 18.503 -3.576 1.00 78.38 196 ILE A CA 1
ATOM 1579 C C . ILE A 1 196 ? -7.930 19.485 -2.415 1.00 78.38 196 ILE A C 1
ATOM 1581 O O . ILE A 1 196 ? -7.681 19.140 -1.263 1.00 78.38 196 ILE A O 1
ATOM 1585 N N . GLY A 1 197 ? -8.375 20.710 -2.701 1.00 75.50 197 GLY A N 1
ATOM 1586 C CA . GLY A 1 197 ? -8.628 21.763 -1.717 1.00 75.50 197 GLY A CA 1
ATOM 1587 C C . GLY A 1 197 ? -7.734 22.999 -1.875 1.00 75.50 197 GLY A C 1
ATOM 1588 O O . GLY A 1 197 ? -6.754 23.017 -2.622 1.00 75.50 197 GLY A O 1
ATOM 1589 N N . GLU A 1 198 ? -8.050 24.050 -1.113 1.00 77.56 198 GLU A N 1
ATOM 1590 C CA . GLU A 1 198 ? -7.421 25.387 -1.193 1.00 77.56 198 GLU A CA 1
ATOM 1591 C C . GLU A 1 198 ? -5.918 25.411 -0.874 1.00 77.56 198 GLU A C 1
ATOM 1593 O O . GLU A 1 198 ? -5.222 26.379 -1.171 1.00 77.56 198 GLU A O 1
ATOM 1598 N N . ARG A 1 199 ? -5.388 24.329 -0.301 1.00 76.12 199 ARG A N 1
ATOM 1599 C CA . ARG A 1 199 ? -3.961 24.187 0.009 1.00 76.12 199 ARG A CA 1
ATOM 1600 C C . ARG A 1 199 ? -3.074 23.969 -1.215 1.00 76.12 199 ARG A C 1
ATOM 1602 O O . ARG A 1 199 ? -1.849 24.011 -1.093 1.00 76.12 199 ARG A O 1
ATOM 1609 N N . VAL A 1 200 ? -3.651 23.660 -2.377 1.00 80.62 200 VAL A N 1
ATOM 1610 C CA . VAL A 1 200 ? -2.862 23.487 -3.598 1.00 80.62 200 VAL A CA 1
ATOM 1611 C C . VAL A 1 200 ? -2.281 24.837 -4.004 1.00 80.62 200 VAL A C 1
ATOM 1613 O O . VAL A 1 200 ? -3.009 25.764 -4.348 1.00 80.62 200 VAL A O 1
ATOM 1616 N N . THR A 1 201 ? -0.954 24.942 -3.991 1.00 86.25 201 THR A N 1
ATOM 1617 C CA . THR A 1 201 ? -0.230 26.132 -4.437 1.00 86.25 201 THR A CA 1
ATOM 1618 C C . THR A 1 201 ? 0.167 25.997 -5.912 1.00 86.25 201 THR A C 1
ATOM 1620 O O . THR A 1 201 ? 0.256 24.875 -6.422 1.00 86.25 201 THR A O 1
ATOM 1623 N N . PRO A 1 202 ? 0.498 27.104 -6.603 1.00 84.06 202 PRO A N 1
ATOM 1624 C CA . PRO A 1 202 ? 1.112 27.033 -7.929 1.00 84.06 202 PRO A CA 1
ATOM 1625 C C . PRO A 1 202 ? 2.399 26.192 -7.952 1.00 84.06 202 PRO A C 1
ATOM 1627 O O . PRO A 1 202 ? 2.678 25.515 -8.936 1.00 84.06 202 PRO A O 1
ATOM 1630 N N . GLY A 1 203 ? 3.159 26.173 -6.848 1.00 85.00 203 GLY A N 1
ATOM 1631 C CA . GLY A 1 203 ? 4.340 25.320 -6.698 1.00 85.00 203 GLY A CA 1
ATOM 1632 C C . GLY A 1 203 ? 4.010 23.828 -6.789 1.00 85.00 203 GLY A C 1
ATOM 1633 O O . GLY A 1 203 ? 4.671 23.114 -7.539 1.00 85.00 203 GLY A O 1
ATOM 1634 N N . HIS A 1 204 ? 2.941 23.375 -6.121 1.00 83.62 204 HIS A N 1
ATOM 1635 C CA . HIS A 1 204 ? 2.477 21.983 -6.222 1.00 83.62 204 HIS A CA 1
ATOM 1636 C C . HIS A 1 204 ? 2.086 21.616 -7.658 1.00 83.62 204 HIS A C 1
ATOM 1638 O O . HIS A 1 204 ? 2.369 20.519 -8.124 1.00 83.62 204 HIS A O 1
ATOM 1644 N N . VAL A 1 205 ? 1.465 22.544 -8.388 1.00 85.12 205 VAL A N 1
ATOM 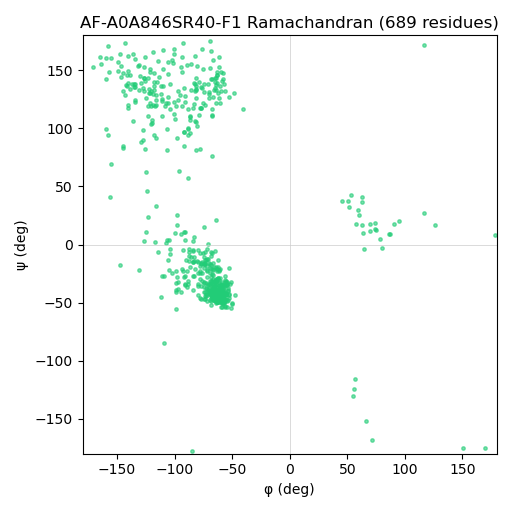1645 C CA . VAL A 1 205 ? 1.086 22.326 -9.789 1.00 85.12 205 VAL A CA 1
ATOM 1646 C C . VAL A 1 205 ? 2.311 22.194 -10.698 1.00 85.12 205 VAL A C 1
ATOM 1648 O O . VAL A 1 205 ? 2.344 21.303 -11.546 1.00 85.12 205 VAL A O 1
ATOM 1651 N N . ARG A 1 206 ? 3.336 23.037 -10.513 1.00 85.88 206 ARG A N 1
ATOM 1652 C CA . ARG A 1 206 ? 4.611 22.901 -11.242 1.00 85.88 206 ARG A CA 1
ATOM 1653 C C . ARG A 1 206 ? 5.272 21.560 -10.948 1.00 85.88 206 ARG A C 1
ATOM 1655 O O . ARG A 1 206 ? 5.791 20.925 -11.859 1.00 85.88 206 ARG A O 1
ATOM 1662 N N . GLU A 1 207 ? 5.222 21.112 -9.696 1.00 84.50 207 GLU A N 1
ATOM 1663 C CA . GLU A 1 207 ? 5.736 19.801 -9.312 1.00 84.50 207 GLU A CA 1
ATOM 1664 C C . GLU A 1 207 ? 4.982 18.663 -10.011 1.00 84.50 207 GLU A C 1
ATOM 1666 O O . GLU A 1 207 ? 5.617 17.794 -10.603 1.00 84.50 207 GLU A O 1
ATOM 1671 N N . MET A 1 208 ? 3.645 18.705 -10.037 1.00 85.50 208 MET A N 1
ATOM 1672 C CA . MET A 1 208 ? 2.825 17.736 -10.776 1.00 85.50 208 MET A CA 1
ATOM 1673 C C . MET A 1 208 ? 3.169 17.706 -12.268 1.00 85.50 208 MET A C 1
ATOM 1675 O O . MET A 1 208 ? 3.257 16.633 -12.861 1.00 85.50 208 MET A O 1
ATOM 1679 N N . LEU A 1 209 ? 3.400 18.873 -12.873 1.00 87.56 209 LEU A N 1
ATOM 1680 C CA . LEU A 1 209 ? 3.795 18.981 -14.274 1.00 87.56 209 LEU A CA 1
ATOM 1681 C C . LEU A 1 209 ? 5.183 18.380 -14.528 1.00 87.56 209 LEU A C 1
ATOM 1683 O O . LEU A 1 209 ? 5.347 17.631 -15.486 1.00 87.56 209 LEU A O 1
ATOM 1687 N N . MET A 1 210 ? 6.166 18.645 -13.662 1.00 86.25 210 MET A N 1
ATOM 1688 C CA . MET A 1 210 ? 7.491 18.015 -13.752 1.00 86.25 210 MET A CA 1
ATOM 1689 C C . MET A 1 210 ? 7.395 16.496 -13.603 1.00 86.25 210 MET A C 1
ATOM 1691 O O . MET A 1 210 ? 7.942 15.763 -14.422 1.00 86.25 210 MET A O 1
ATOM 1695 N N . GLN A 1 211 ? 6.655 16.013 -12.605 1.00 83.50 211 GLN A N 1
ATOM 1696 C CA . GLN A 1 211 ? 6.424 14.584 -12.401 1.00 83.50 211 GLN A CA 1
ATOM 1697 C C . GLN A 1 211 ? 5.783 13.934 -13.636 1.00 83.50 211 GLN A C 1
ATOM 1699 O O . GLN A 1 211 ? 6.253 12.888 -14.084 1.00 83.50 211 GLN A O 1
ATOM 1704 N N . HIS A 1 212 ? 4.768 14.570 -14.229 1.00 85.12 212 HIS A N 1
ATOM 1705 C CA . HIS A 1 212 ? 4.147 14.118 -15.474 1.00 85.12 212 HIS A CA 1
ATOM 1706 C C . HIS A 1 212 ? 5.168 14.041 -16.616 1.00 85.12 212 HIS A C 1
ATOM 1708 O O . HIS A 1 212 ? 5.352 12.970 -17.186 1.00 85.12 212 HIS A O 1
ATOM 1714 N N . LEU A 1 213 ? 5.901 15.123 -16.893 1.00 84.44 213 LEU A N 1
ATOM 1715 C CA . LEU A 1 213 ? 6.881 15.191 -17.987 1.00 84.44 213 LEU A CA 1
ATOM 1716 C C . LEU A 1 213 ? 7.943 14.091 -17.917 1.00 84.44 213 LEU A C 1
ATOM 1718 O O . LEU A 1 213 ? 8.307 13.495 -18.930 1.00 84.44 213 LEU A O 1
ATOM 1722 N N . LEU A 1 214 ? 8.455 13.829 -16.716 1.00 82.31 214 LEU A N 1
ATOM 1723 C CA . LEU A 1 214 ? 9.570 12.908 -16.518 1.00 82.31 214 LEU A CA 1
ATOM 1724 C C . LEU A 1 214 ? 9.140 11.436 -16.574 1.00 82.31 214 LEU A C 1
ATOM 1726 O O . LEU A 1 214 ? 9.969 10.573 -16.879 1.00 82.31 214 LEU A O 1
ATOM 1730 N N . THR A 1 215 ? 7.867 11.148 -16.292 1.00 79.62 215 THR A N 1
ATOM 1731 C CA . THR A 1 215 ? 7.324 9.782 -16.209 1.00 79.62 215 THR A CA 1
ATOM 1732 C C . THR A 1 215 ? 6.477 9.383 -17.413 1.00 79.62 215 THR A C 1
ATOM 1734 O O . THR A 1 215 ? 6.371 8.194 -17.699 1.00 79.62 215 THR A O 1
ATOM 1737 N N . GLU A 1 216 ? 5.936 10.340 -18.171 1.00 79.88 216 GLU A N 1
ATOM 1738 C CA . GLU A 1 216 ? 5.109 10.088 -19.358 1.00 79.88 216 GLU A CA 1
ATOM 1739 C C . GLU A 1 216 ? 5.806 9.143 -20.350 1.00 79.88 216 GLU A C 1
ATOM 1741 O O . GLU A 1 216 ? 5.204 8.198 -20.861 1.00 79.88 216 GLU A O 1
ATOM 1746 N N . GLN A 1 217 ? 7.105 9.349 -20.594 1.00 77.62 217 GLN A N 1
ATOM 1747 C CA . GLN A 1 217 ? 7.866 8.477 -21.488 1.00 77.62 217 GLN A CA 1
ATOM 1748 C C . GLN A 1 217 ? 8.026 7.059 -20.927 1.00 77.62 217 GLN A C 1
ATOM 1750 O O . GLN A 1 217 ? 7.881 6.098 -21.676 1.00 77.62 217 GLN A O 1
ATOM 1755 N N . ILE A 1 218 ? 8.266 6.929 -19.619 1.00 78.00 218 ILE A N 1
ATOM 1756 C CA . ILE A 1 218 ? 8.421 5.637 -18.933 1.00 78.00 218 ILE A CA 1
ATOM 1757 C C . ILE A 1 218 ? 7.135 4.816 -19.067 1.00 78.00 218 ILE A C 1
ATOM 1759 O O . ILE A 1 218 ? 7.178 3.641 -19.426 1.00 78.00 218 ILE A O 1
ATOM 1763 N N . PHE A 1 219 ? 5.985 5.442 -18.826 1.00 76.12 219 PHE A N 1
ATOM 1764 C CA . PHE A 1 219 ? 4.684 4.789 -18.926 1.00 76.12 219 PHE A CA 1
ATOM 1765 C C . PHE A 1 219 ? 4.326 4.407 -20.367 1.00 76.12 219 PHE A C 1
ATOM 1767 O O . PHE A 1 219 ? 3.896 3.276 -20.593 1.00 76.12 219 PHE A O 1
ATOM 1774 N N . ARG A 1 220 ? 4.557 5.287 -21.354 1.00 75.06 220 ARG A N 1
ATOM 1775 C CA . ARG A 1 220 ? 4.365 4.954 -22.782 1.00 75.06 220 ARG A CA 1
ATOM 1776 C C . ARG A 1 220 ? 5.198 3.753 -23.218 1.00 75.06 220 ARG A C 1
ATOM 1778 O O . ARG A 1 220 ? 4.714 2.895 -23.949 1.00 75.06 220 ARG A O 1
ATOM 1785 N N . ASP A 1 221 ? 6.443 3.711 -22.766 1.00 73.81 221 ASP A N 1
ATOM 1786 C CA . ASP A 1 221 ? 7.393 2.660 -23.105 1.00 73.81 221 ASP A CA 1
ATOM 1787 C C . ASP A 1 221 ? 7.019 1.313 -22.466 1.00 73.81 221 ASP A C 1
ATOM 1789 O O . ASP A 1 221 ? 7.209 0.262 -23.079 1.00 73.81 221 ASP A O 1
ATOM 1793 N N . LEU A 1 222 ? 6.448 1.338 -21.258 1.00 71.31 222 LEU A N 1
ATOM 1794 C CA . LEU A 1 222 ? 5.997 0.146 -20.536 1.00 71.31 222 LEU A CA 1
ATOM 1795 C C . LEU A 1 222 ? 4.641 -0.391 -21.001 1.00 71.31 222 LEU A C 1
ATOM 1797 O O . LEU A 1 222 ? 4.413 -1.607 -21.017 1.00 71.31 222 LEU A O 1
ATOM 1801 N N . PHE A 1 223 ? 3.745 0.511 -21.398 1.00 71.25 223 PHE A N 1
ATOM 1802 C CA . PHE A 1 223 ? 2.371 0.201 -21.783 1.00 71.25 223 PHE A CA 1
ATOM 1803 C C . PHE A 1 223 ? 2.055 0.729 -23.192 1.00 71.25 223 PHE A C 1
ATOM 1805 O O . PHE A 1 223 ? 1.147 1.541 -23.355 1.00 71.25 223 PHE A O 1
ATOM 1812 N N . PRO A 1 224 ? 2.746 0.244 -24.244 1.00 63.31 224 PRO A N 1
ATOM 1813 C CA . PRO A 1 224 ? 2.584 0.759 -25.607 1.00 63.31 224 PRO A CA 1
ATOM 1814 C C . PRO A 1 224 ? 1.201 0.477 -26.217 1.00 63.31 224 PRO A C 1
ATOM 1816 O O . PRO A 1 224 ? 0.796 1.158 -27.154 1.00 63.31 224 PRO A O 1
ATOM 1819 N N . ALA A 1 225 ? 0.476 -0.521 -25.697 1.00 56.28 225 ALA A N 1
ATOM 1820 C CA . ALA A 1 225 ? -0.904 -0.818 -26.087 1.00 56.28 225 ALA A CA 1
ATOM 1821 C C . ALA A 1 225 ? -1.942 0.045 -25.344 1.00 56.28 225 ALA A C 1
ATOM 1823 O O . ALA A 1 225 ? -3.100 0.088 -25.751 1.00 56.28 225 ALA A O 1
ATOM 1824 N N . GLY A 1 226 ? -1.545 0.709 -24.254 1.00 59.28 226 GLY A N 1
ATOM 1825 C CA . GLY A 1 226 ? -2.431 1.539 -23.454 1.00 59.28 226 GLY A CA 1
ATOM 1826 C C . GLY A 1 226 ? -2.569 2.926 -24.066 1.00 59.28 226 GLY A C 1
ATOM 1827 O O . GLY A 1 226 ? -1.596 3.672 -24.160 1.00 59.28 226 GLY A O 1
ATOM 1828 N N . ALA A 1 227 ? -3.795 3.321 -24.398 1.00 62.66 227 ALA A N 1
ATOM 1829 C CA . ALA A 1 227 ? -4.111 4.704 -24.747 1.00 62.66 227 ALA A CA 1
ATOM 1830 C C . ALA A 1 227 ? -4.149 5.625 -23.507 1.00 62.66 227 ALA A C 1
ATOM 1832 O O . ALA A 1 227 ? -4.633 6.746 -23.593 1.00 62.66 227 ALA A O 1
ATOM 1833 N N . PHE A 1 228 ? -3.613 5.193 -22.357 1.00 69.38 228 PHE A N 1
ATOM 1834 C CA . PHE A 1 228 ? -3.763 5.862 -21.063 1.00 69.38 228 PHE A CA 1
ATOM 1835 C C . PHE A 1 228 ? -3.436 7.361 -21.108 1.00 69.38 228 PHE A C 1
ATOM 1837 O O . PHE A 1 228 ? -4.254 8.173 -20.704 1.00 69.38 228 PHE A O 1
ATOM 1844 N N . HIS A 1 229 ? -2.290 7.770 -21.666 1.00 66.75 229 HIS A N 1
ATOM 1845 C CA . HIS A 1 229 ? -1.945 9.199 -21.763 1.00 66.75 229 HIS A CA 1
ATOM 1846 C C . HIS A 1 229 ? -2.837 9.997 -22.727 1.00 66.75 229 HIS A C 1
ATOM 1848 O O . HIS A 1 229 ? -2.896 11.221 -22.632 1.00 66.75 229 HIS A O 1
ATOM 1854 N N . GLN A 1 230 ? -3.503 9.319 -23.663 1.00 66.25 230 GLN A N 1
ATOM 1855 C CA . GLN A 1 230 ? -4.406 9.929 -24.639 1.00 66.25 230 GLN A CA 1
ATOM 1856 C C . GLN A 1 230 ? -5.840 10.025 -24.111 1.00 66.25 230 GLN A C 1
ATOM 1858 O O . GLN A 1 230 ? -6.515 11.001 -24.428 1.00 66.25 230 GLN A O 1
ATOM 1863 N N . GLU A 1 231 ? -6.275 9.058 -23.301 1.00 74.31 231 GLU A N 1
ATOM 1864 C CA . GLU A 1 231 ? -7.650 8.949 -22.804 1.00 74.31 231 GLU A CA 1
ATOM 1865 C C . GLU A 1 231 ? -7.806 9.510 -21.382 1.00 74.31 231 GLU A C 1
ATOM 1867 O O . GLU A 1 231 ? -8.752 10.253 -21.131 1.00 74.31 231 GLU A O 1
ATOM 1872 N N . ASN A 1 232 ? -6.839 9.286 -20.480 1.00 81.56 232 ASN A N 1
ATOM 1873 C CA . ASN A 1 232 ? -6.925 9.719 -19.083 1.00 81.56 232 ASN A CA 1
ATOM 1874 C C . ASN A 1 232 ? -7.056 11.244 -18.968 1.00 81.56 232 ASN A C 1
ATOM 1876 O O . ASN A 1 232 ? -6.166 12.003 -19.370 1.00 81.56 232 ASN A O 1
ATOM 1880 N N . HIS A 1 233 ? -8.136 11.701 -18.337 1.00 80.62 233 HIS A N 1
ATOM 1881 C CA . HIS A 1 233 ? -8.476 13.122 -18.242 1.00 80.62 233 HIS A CA 1
ATOM 1882 C C . HIS A 1 233 ? -7.381 13.984 -17.606 1.00 80.62 233 HIS A C 1
ATOM 1884 O O . HIS A 1 233 ? -7.127 15.101 -18.064 1.00 80.62 233 HIS A O 1
ATOM 1890 N N . LEU A 1 234 ? -6.703 13.480 -16.569 1.00 82.69 234 LEU A N 1
ATOM 1891 C CA . LEU A 1 234 ? -5.657 14.227 -15.871 1.00 82.69 234 LEU A CA 1
ATOM 1892 C C . LEU A 1 234 ? -4.382 14.311 -16.717 1.00 82.69 234 LEU A C 1
ATOM 1894 O O . LEU A 1 234 ? -3.759 15.371 -16.779 1.00 82.69 234 LEU A O 1
ATOM 1898 N N . ALA A 1 235 ? -4.011 13.219 -17.393 1.00 82.88 235 ALA A N 1
ATOM 1899 C CA . ALA A 1 235 ? -2.903 13.216 -18.346 1.00 82.88 235 ALA A CA 1
ATOM 1900 C C . ALA A 1 235 ? -3.151 14.207 -19.486 1.00 82.88 235 ALA A C 1
ATOM 1902 O O . ALA A 1 235 ? -2.302 15.053 -19.741 1.00 82.88 235 ALA A O 1
ATOM 1903 N N . ARG A 1 236 ? -4.347 14.197 -20.085 1.00 83.19 236 ARG A N 1
ATOM 1904 C CA . ARG A 1 236 ? -4.724 15.139 -21.150 1.00 83.19 236 ARG A CA 1
ATOM 1905 C C . ARG A 1 236 ? -4.650 16.599 -20.705 1.00 83.19 236 ARG A C 1
ATOM 1907 O O . ARG A 1 236 ? -4.163 17.442 -21.461 1.00 83.19 236 ARG A O 1
ATOM 1914 N N . ALA A 1 237 ? -5.122 16.903 -19.495 1.00 83.38 237 ALA A N 1
ATOM 1915 C CA . ALA A 1 237 ? -5.064 18.253 -18.943 1.00 83.38 237 ALA A CA 1
ATOM 1916 C C . ALA A 1 237 ? -3.610 18.739 -18.806 1.00 83.38 237 ALA A C 1
ATOM 1918 O O . ALA A 1 237 ? -3.283 19.840 -19.250 1.00 83.38 237 ALA A O 1
ATOM 1919 N N . LEU A 1 238 ? -2.721 17.894 -18.276 1.00 86.38 238 LEU A N 1
ATOM 1920 C CA . LEU A 1 238 ? -1.299 18.211 -18.123 1.00 86.38 238 LEU A CA 1
ATOM 1921 C C . LEU A 1 238 ? -0.545 18.271 -19.447 1.00 86.38 238 LEU A C 1
ATOM 1923 O O . LEU A 1 238 ? 0.238 19.198 -19.639 1.00 86.38 238 LEU A O 1
ATOM 1927 N N . SER A 1 239 ? -0.836 17.381 -20.396 1.00 84.31 239 SER A N 1
ATOM 1928 C CA . SER A 1 239 ? -0.282 17.464 -21.749 1.00 84.31 239 SER A CA 1
ATOM 1929 C C . SER A 1 239 ? -0.698 18.764 -22.448 1.00 84.31 239 SER A C 1
ATOM 1931 O O . SER A 1 239 ? 0.078 19.339 -23.210 1.00 84.31 239 SER A O 1
ATOM 1933 N N . GLY A 1 240 ? -1.898 19.286 -22.163 1.00 83.94 240 GLY A N 1
ATOM 1934 C CA . GLY A 1 240 ? -2.326 20.609 -22.624 1.00 83.94 240 GLY A CA 1
ATOM 1935 C C . GLY A 1 240 ? -1.464 21.749 -22.066 1.00 83.94 240 GLY A C 1
ATOM 1936 O O . GLY A 1 240 ? -1.126 22.680 -22.803 1.00 83.94 240 GLY A O 1
ATOM 1937 N N . VAL A 1 241 ? -1.068 21.658 -20.791 1.00 87.31 241 VAL A N 1
ATOM 1938 C CA . VAL A 1 241 ? -0.140 22.604 -20.150 1.00 87.31 241 VAL A CA 1
ATOM 1939 C C . VAL A 1 241 ? 1.270 22.450 -20.729 1.00 87.31 241 VAL A C 1
ATOM 1941 O O . VAL A 1 241 ? 1.848 23.451 -21.148 1.00 87.31 241 VAL A O 1
ATOM 1944 N N . GLU A 1 242 ? 1.795 21.222 -20.840 1.00 87.81 242 GLU A N 1
ATOM 1945 C CA . GLU A 1 242 ? 3.090 20.910 -21.473 1.00 87.81 242 GLU A CA 1
ATOM 1946 C C . GLU A 1 242 ? 3.189 21.541 -22.855 1.00 87.81 242 GLU A C 1
ATOM 1948 O O . GLU A 1 242 ? 4.107 22.316 -23.139 1.00 87.81 242 GLU A O 1
ATOM 1953 N N . GLN A 1 243 ? 2.210 21.258 -23.714 1.00 85.31 243 GLN A N 1
ATOM 1954 C CA . GLN A 1 243 ? 2.220 21.747 -25.079 1.00 85.31 243 GLN A CA 1
ATOM 1955 C C . GLN A 1 243 ? 2.199 23.273 -25.136 1.00 85.31 243 GLN A C 1
ATOM 1957 O O . GLN A 1 243 ? 2.599 23.820 -26.154 1.00 85.31 243 GLN A O 1
ATOM 1962 N N . ALA A 1 244 ? 1.755 24.004 -24.116 1.00 85.00 244 ALA A N 1
ATOM 1963 C CA . ALA A 1 244 ? 1.768 25.463 -24.166 1.00 85.00 244 ALA A CA 1
ATOM 1964 C C . ALA A 1 244 ? 3.185 26.069 -24.066 1.00 85.00 244 ALA A C 1
ATOM 1966 O O . ALA A 1 244 ? 3.385 27.188 -24.547 1.00 85.00 244 ALA A O 1
ATOM 1967 N N . PHE A 1 245 ? 4.169 25.349 -23.506 1.00 83.81 245 PHE A N 1
ATOM 1968 C CA . PHE A 1 245 ? 5.521 25.886 -23.274 1.00 83.81 245 PHE A CA 1
ATOM 1969 C C . PHE A 1 245 ? 6.678 25.002 -23.761 1.00 83.81 245 PHE A C 1
ATOM 1971 O O . PHE A 1 245 ? 7.763 25.525 -24.030 1.00 83.81 245 PHE A O 1
ATOM 1978 N N . LEU A 1 246 ? 6.457 23.696 -23.923 1.00 82.31 246 LEU A N 1
ATOM 1979 C CA . LEU A 1 246 ? 7.471 22.717 -24.298 1.00 82.31 246 LEU A CA 1
ATOM 1980 C C . LEU A 1 246 ? 7.107 22.074 -25.650 1.00 82.31 246 LEU A C 1
ATOM 1982 O O . LEU A 1 246 ? 6.341 21.118 -25.725 1.00 82.31 246 LEU A O 1
ATOM 1986 N N . ARG A 1 247 ? 7.645 22.613 -26.757 1.00 78.56 247 ARG A N 1
ATOM 1987 C CA . ARG A 1 247 ? 7.399 22.110 -28.126 1.00 78.56 247 ARG A CA 1
ATOM 1988 C C . ARG A 1 247 ? 8.686 21.930 -28.928 1.00 78.56 247 ARG A C 1
ATOM 1990 O O . ARG A 1 247 ? 9.668 22.636 -28.712 1.00 78.56 247 ARG A O 1
ATOM 1997 N N . GLY A 1 248 ? 8.638 21.012 -29.897 1.00 80.38 248 GLY A N 1
ATOM 1998 C CA . GLY A 1 248 ? 9.656 20.851 -30.938 1.00 80.38 248 GLY A CA 1
ATOM 1999 C C . GLY A 1 248 ? 11.068 20.639 -30.387 1.00 80.38 248 GLY A C 1
ATOM 2000 O O . GLY A 1 248 ? 11.310 19.725 -29.598 1.00 80.38 248 GLY A O 1
ATOM 2001 N N . GLU A 1 249 ? 11.992 21.500 -30.809 1.00 79.38 249 GLU A N 1
ATOM 2002 C CA . GLU A 1 249 ? 13.413 21.428 -30.462 1.00 79.38 249 GLU A CA 1
ATOM 2003 C C . GLU A 1 249 ? 13.673 21.552 -28.952 1.00 79.38 249 GLU A C 1
ATOM 2005 O O . GLU A 1 249 ? 14.495 20.813 -28.414 1.00 79.38 249 GLU A O 1
ATOM 2010 N N . THR A 1 250 ? 12.941 22.415 -28.237 1.00 78.31 250 THR A N 1
ATOM 2011 C CA . THR A 1 250 ? 13.126 22.606 -26.787 1.00 78.31 250 THR A CA 1
ATOM 2012 C C . THR A 1 250 ? 12.847 21.318 -26.015 1.00 78.31 250 THR A C 1
ATOM 2014 O O . THR A 1 250 ? 13.632 20.935 -25.149 1.00 78.31 250 THR A O 1
ATOM 2017 N N . ARG A 1 251 ? 11.771 20.605 -26.380 1.00 81.88 251 ARG A N 1
ATOM 2018 C CA . ARG A 1 251 ? 11.437 19.300 -25.791 1.00 81.88 251 ARG A CA 1
ATOM 2019 C C . ARG A 1 251 ? 12.529 18.275 -26.082 1.00 81.88 251 ARG A C 1
ATOM 2021 O O . ARG A 1 251 ? 12.975 17.575 -25.177 1.00 81.88 251 ARG A O 1
ATOM 2028 N N . HIS A 1 252 ? 12.971 18.206 -27.338 1.00 80.69 252 HIS A N 1
ATOM 2029 C CA . HIS A 1 252 ? 13.999 17.258 -27.759 1.00 80.69 252 HIS A CA 1
ATOM 2030 C C . HIS A 1 252 ? 15.322 17.483 -27.016 1.00 80.69 252 HIS A C 1
ATOM 2032 O O . HIS A 1 252 ? 15.887 16.541 -26.468 1.00 80.69 252 HIS A O 1
ATOM 2038 N N . ASN A 1 253 ? 15.789 18.730 -26.940 1.00 80.94 253 ASN A N 1
ATOM 2039 C CA . ASN A 1 253 ? 17.056 19.069 -26.295 1.00 80.94 253 ASN A CA 1
ATOM 2040 C C . ASN A 1 253 ? 17.039 18.801 -24.786 1.00 80.94 253 ASN A C 1
ATOM 2042 O O . ASN A 1 253 ? 18.047 18.350 -24.241 1.00 80.94 253 ASN A O 1
ATOM 2046 N N . LEU A 1 254 ? 15.900 19.032 -24.128 1.00 78.31 254 LEU A N 1
ATOM 2047 C CA . LEU A 1 254 ? 15.733 18.761 -22.704 1.00 78.31 254 LEU A CA 1
ATOM 2048 C C . LEU A 1 254 ? 15.751 17.251 -22.408 1.00 78.31 254 LEU A C 1
ATOM 2050 O O . LEU A 1 254 ? 16.532 16.790 -21.576 1.00 78.31 254 LEU A O 1
ATOM 2054 N N . LEU A 1 255 ? 14.930 16.471 -23.120 1.00 77.94 255 LEU A N 1
ATOM 2055 C CA . LEU A 1 255 ? 14.763 15.037 -22.854 1.00 77.94 255 LEU A CA 1
ATOM 2056 C C . LEU A 1 255 ? 15.919 14.179 -23.385 1.00 77.94 255 LEU A C 1
ATOM 2058 O O . LEU A 1 255 ? 16.110 13.058 -22.919 1.00 77.94 255 LEU A O 1
ATOM 2062 N N . ARG A 1 256 ? 16.753 14.699 -24.298 1.00 84.06 256 ARG A N 1
ATOM 2063 C CA . ARG A 1 256 ? 17.918 13.980 -24.844 1.00 84.06 256 ARG A CA 1
ATOM 2064 C C . ARG A 1 256 ? 18.868 13.458 -23.761 1.00 84.06 256 ARG A C 1
ATOM 2066 O O . ARG A 1 256 ? 19.474 12.407 -23.952 1.00 84.06 256 ARG A O 1
ATOM 2073 N N . ARG A 1 257 ? 18.997 14.167 -22.634 1.00 80.81 257 ARG A N 1
ATOM 2074 C CA . ARG A 1 257 ? 19.827 13.737 -21.490 1.00 80.81 257 ARG A CA 1
ATOM 2075 C C . ARG A 1 257 ? 19.254 12.507 -20.779 1.00 80.81 257 ARG A C 1
ATOM 2077 O O . ARG A 1 257 ? 20.004 11.707 -20.240 1.00 80.81 257 ARG A O 1
ATOM 2084 N N . MET A 1 258 ? 17.938 12.327 -20.831 1.00 82.25 258 MET A N 1
ATOM 2085 C CA . MET A 1 258 ? 17.225 11.217 -20.192 1.00 82.25 258 MET A CA 1
ATOM 2086 C C . MET A 1 258 ? 17.080 9.997 -21.111 1.00 82.25 258 MET A C 1
ATOM 2088 O O . MET A 1 258 ? 16.767 8.903 -20.647 1.00 82.25 258 MET A O 1
ATOM 2092 N N . GLU A 1 259 ? 17.350 10.156 -22.409 1.00 83.94 259 GLU A N 1
ATOM 2093 C CA . GLU A 1 259 ? 17.116 9.131 -23.429 1.00 83.94 259 GLU A CA 1
ATOM 2094 C C . GLU A 1 259 ? 17.865 7.819 -23.160 1.00 83.94 259 GLU A C 1
ATOM 2096 O O . GLU A 1 259 ? 17.328 6.743 -23.405 1.00 83.94 259 GLU A O 1
ATOM 2101 N N . GLN A 1 260 ? 19.086 7.882 -22.614 1.00 83.25 260 GLN A N 1
ATOM 2102 C CA . GLN A 1 260 ? 19.846 6.676 -22.262 1.00 83.25 260 GLN A CA 1
ATOM 2103 C C . GLN A 1 260 ? 19.133 5.844 -21.189 1.00 83.25 260 GLN A C 1
ATOM 2105 O O . GLN A 1 260 ? 19.102 4.617 -21.278 1.00 83.25 260 GLN A O 1
ATOM 2110 N N . TYR A 1 261 ? 18.522 6.508 -20.208 1.00 82.81 261 TYR A N 1
ATOM 2111 C CA . TYR A 1 261 ? 17.767 5.850 -19.149 1.00 82.81 261 TYR A CA 1
ATOM 2112 C C . TYR A 1 261 ? 16.442 5.291 -19.664 1.00 82.81 261 TYR A C 1
ATOM 2114 O O . TYR A 1 261 ? 16.132 4.127 -19.421 1.00 82.81 261 TYR A O 1
ATOM 2122 N N . TYR A 1 262 ? 15.708 6.060 -20.470 1.00 83.69 262 TYR A N 1
ATOM 2123 C CA . TYR A 1 262 ? 14.488 5.570 -21.116 1.00 83.69 262 TYR A CA 1
ATOM 2124 C C . TYR A 1 262 ? 14.758 4.374 -22.039 1.00 83.69 262 TYR A C 1
ATOM 2126 O O . TYR A 1 262 ? 14.005 3.402 -22.037 1.00 83.69 262 TYR A O 1
ATOM 2134 N N . ALA A 1 263 ? 15.876 4.375 -22.769 1.00 84.25 263 ALA A N 1
ATOM 2135 C CA . ALA A 1 263 ? 16.289 3.238 -23.583 1.00 84.25 263 ALA A CA 1
ATOM 2136 C C . ALA A 1 263 ? 16.613 1.991 -22.742 1.00 84.25 263 ALA A C 1
ATOM 2138 O O . ALA A 1 263 ? 16.267 0.883 -23.155 1.00 84.25 263 ALA A O 1
ATOM 2139 N N . ALA A 1 264 ? 17.246 2.155 -21.576 1.00 82.75 264 ALA A N 1
ATOM 2140 C CA . ALA A 1 264 ? 17.506 1.053 -20.651 1.00 82.75 264 ALA A CA 1
ATOM 2141 C C . ALA A 1 264 ? 16.202 0.475 -20.078 1.00 82.75 264 ALA A C 1
ATOM 2143 O O . ALA A 1 264 ? 16.025 -0.743 -20.087 1.00 82.75 264 ALA A O 1
ATOM 2144 N N . ILE A 1 265 ? 15.254 1.336 -19.685 1.00 80.06 265 ILE A N 1
ATOM 2145 C CA . ILE A 1 265 ? 13.913 0.924 -19.246 1.00 80.06 265 ILE A CA 1
ATOM 2146 C C . ILE A 1 265 ? 13.205 0.142 -20.350 1.00 80.06 265 ILE A C 1
ATOM 2148 O O . ILE A 1 265 ? 12.735 -0.955 -20.082 1.00 80.06 265 ILE A O 1
ATOM 2152 N N . ARG A 1 266 ? 13.166 0.647 -21.593 1.00 80.69 266 ARG A N 1
ATOM 2153 C CA . ARG A 1 266 ? 12.531 -0.055 -22.725 1.00 80.69 266 ARG A CA 1
ATOM 2154 C C . ARG A 1 266 ? 13.090 -1.454 -22.945 1.00 80.69 266 ARG A C 1
ATOM 2156 O O . ARG A 1 266 ? 12.332 -2.380 -23.213 1.00 80.69 266 ARG A O 1
ATOM 2163 N N . ARG A 1 267 ? 14.413 -1.606 -22.854 1.00 79.56 267 ARG A N 1
ATOM 2164 C CA . ARG A 1 267 ? 15.081 -2.904 -23.026 1.00 79.56 267 ARG A CA 1
ATOM 2165 C C . ARG A 1 267 ? 14.706 -3.871 -21.909 1.00 79.56 267 ARG A C 1
ATOM 2167 O O . ARG A 1 267 ? 14.294 -4.984 -22.210 1.00 79.56 267 ARG A O 1
ATOM 2174 N N . ALA A 1 268 ? 14.767 -3.422 -20.658 1.00 75.75 268 ALA A N 1
ATOM 2175 C CA . ALA A 1 268 ? 14.396 -4.246 -19.512 1.00 75.75 268 ALA A CA 1
ATOM 2176 C C . ALA A 1 268 ? 12.893 -4.599 -19.517 1.00 75.75 268 ALA A C 1
ATOM 2178 O O . ALA A 1 268 ? 12.513 -5.743 -19.278 1.00 75.75 268 ALA A O 1
ATOM 2179 N N . ALA A 1 269 ? 12.038 -3.643 -19.887 1.00 71.31 269 ALA A N 1
ATOM 2180 C CA . ALA A 1 269 ? 10.591 -3.799 -19.997 1.00 71.31 269 ALA A CA 1
ATOM 2181 C C . ALA A 1 269 ? 10.160 -4.782 -21.093 1.00 71.31 269 ALA A C 1
ATOM 2183 O O . ALA A 1 269 ? 9.158 -5.475 -20.930 1.00 71.31 269 ALA A O 1
ATOM 2184 N N . ALA A 1 270 ? 10.906 -4.871 -22.201 1.00 70.56 270 ALA A N 1
ATOM 2185 C CA . ALA A 1 270 ? 10.605 -5.794 -23.299 1.00 70.56 270 ALA A CA 1
ATOM 2186 C C . ALA A 1 270 ? 10.621 -7.271 -22.862 1.00 70.56 270 ALA A C 1
ATOM 2188 O O . ALA A 1 270 ? 9.995 -8.111 -23.510 1.00 70.56 270 ALA A O 1
ATOM 2189 N N . ASN A 1 271 ? 11.299 -7.574 -21.752 1.00 63.62 271 ASN A N 1
ATOM 2190 C CA . ASN A 1 271 ? 11.361 -8.908 -21.165 1.00 63.62 271 ASN A CA 1
ATOM 2191 C C . ASN A 1 271 ? 10.187 -9.211 -20.209 1.00 63.62 271 ASN A C 1
ATOM 2193 O O . ASN A 1 271 ? 10.020 -10.366 -19.820 1.00 63.62 271 ASN A O 1
ATOM 2197 N N . ALA A 1 272 ? 9.367 -8.220 -19.830 1.00 62.19 272 ALA A N 1
ATOM 2198 C CA . ALA A 1 272 ? 8.191 -8.410 -18.976 1.00 62.19 272 ALA A CA 1
ATOM 2199 C C . ALA A 1 272 ? 6.968 -8.796 -19.827 1.00 62.19 272 ALA A C 1
ATOM 2201 O O . ALA A 1 272 ? 6.430 -7.984 -20.587 1.00 62.19 272 ALA A O 1
ATOM 2202 N N . VAL A 1 273 ? 6.524 -10.050 -19.712 1.00 59.56 273 VAL A N 1
ATOM 2203 C CA . VAL A 1 273 ? 5.518 -10.644 -20.606 1.00 59.56 273 VAL A CA 1
ATOM 2204 C C . VAL A 1 273 ? 4.116 -10.586 -19.993 1.00 59.56 273 VAL A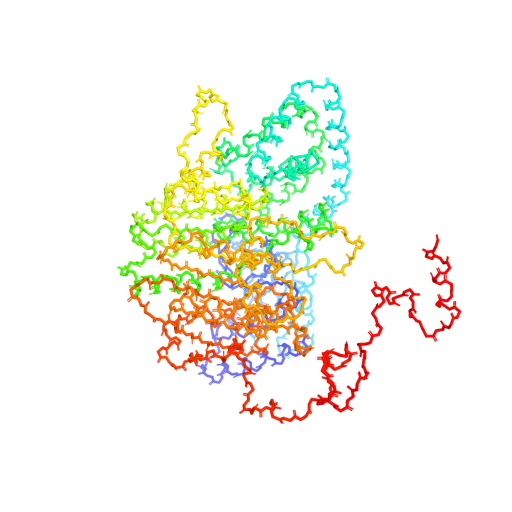 C 1
ATOM 2206 O O . VAL A 1 273 ? 3.162 -10.304 -20.717 1.00 59.56 273 VAL A O 1
ATOM 2209 N N . ALA A 1 274 ? 3.977 -10.803 -18.680 1.00 65.56 274 ALA A N 1
ATOM 2210 C CA . ALA A 1 274 ? 2.679 -10.790 -17.985 1.00 65.56 274 ALA A CA 1
ATOM 2211 C C . ALA A 1 274 ? 2.418 -9.474 -17.220 1.00 65.56 274 ALA A C 1
ATOM 2213 O O . ALA A 1 274 ? 3.357 -8.782 -16.825 1.00 65.56 274 ALA A O 1
ATOM 2214 N N . ALA A 1 275 ? 1.150 -9.118 -16.965 1.00 63.25 275 ALA A N 1
ATOM 2215 C CA . ALA A 1 275 ? 0.813 -7.871 -16.264 1.00 63.25 275 ALA A CA 1
ATOM 2216 C C . ALA A 1 275 ? 1.396 -7.776 -14.851 1.00 63.25 275 ALA A C 1
ATOM 2218 O O . ALA A 1 275 ? 1.890 -6.717 -14.473 1.00 63.25 275 ALA A O 1
ATOM 2219 N N . THR A 1 276 ? 1.410 -8.874 -14.094 1.00 64.06 276 THR A N 1
ATOM 2220 C CA . THR A 1 276 ? 2.038 -8.922 -12.763 1.00 64.06 276 THR A CA 1
ATOM 2221 C C . THR A 1 276 ? 3.530 -8.589 -12.825 1.00 64.06 276 THR A C 1
ATOM 2223 O O . THR A 1 276 ? 4.051 -7.864 -11.984 1.00 64.06 276 THR A O 1
ATOM 2226 N N . GLU A 1 277 ? 4.212 -9.035 -13.878 1.00 70.00 277 GLU A N 1
ATOM 2227 C CA . GLU A 1 277 ? 5.635 -8.778 -14.114 1.00 70.00 277 GLU A CA 1
ATOM 2228 C C . GLU A 1 277 ? 5.887 -7.307 -14.457 1.00 70.00 277 GLU A C 1
ATOM 2230 O O . GLU A 1 277 ? 6.843 -6.705 -13.968 1.00 70.00 277 GLU A O 1
ATOM 2235 N N . LYS A 1 278 ? 4.998 -6.708 -15.259 1.00 70.56 278 LYS A N 1
ATOM 2236 C CA . LYS A 1 278 ? 5.035 -5.275 -15.578 1.00 70.56 278 LYS A CA 1
ATOM 2237 C C . LYS A 1 278 ? 4.769 -4.410 -14.350 1.00 70.56 278 LYS A C 1
ATOM 2239 O O . LYS A 1 278 ? 5.401 -3.369 -14.213 1.00 70.56 278 LYS A O 1
ATOM 2244 N N . GLN A 1 279 ? 3.881 -4.838 -13.453 1.00 68.69 279 GLN A N 1
ATOM 2245 C CA . GLN A 1 279 ? 3.604 -4.152 -12.186 1.00 68.69 279 GLN A CA 1
ATOM 2246 C C . GLN A 1 279 ? 4.825 -4.152 -11.260 1.00 68.69 279 GLN A C 1
ATOM 2248 O O . GLN A 1 279 ? 5.195 -3.102 -10.733 1.00 68.69 279 GLN A O 1
ATOM 2253 N N . GLU A 1 280 ? 5.477 -5.305 -11.085 1.00 70.19 280 GLU A N 1
ATOM 2254 C CA . GLU A 1 280 ? 6.712 -5.427 -10.296 1.00 70.19 280 GLU A CA 1
ATOM 2255 C C . GLU A 1 280 ? 7.842 -4.571 -10.875 1.00 70.19 280 GLU A C 1
ATOM 2257 O O . GLU A 1 280 ? 8.511 -3.839 -10.143 1.00 70.19 280 GLU A O 1
ATOM 2262 N N . PHE A 1 281 ? 8.009 -4.610 -12.198 1.00 75.25 281 PHE A N 1
ATOM 2263 C CA . PHE A 1 281 ? 8.997 -3.795 -12.892 1.00 75.25 281 PHE A CA 1
ATOM 2264 C C . PHE A 1 281 ? 8.710 -2.297 -12.740 1.00 75.25 281 PHE A C 1
ATOM 2266 O O . PHE A 1 281 ? 9.601 -1.526 -12.379 1.00 75.25 281 PHE A O 1
ATOM 2273 N N . LEU A 1 282 ? 7.458 -1.881 -12.961 1.00 73.81 282 LEU A N 1
ATOM 2274 C CA . LEU A 1 282 ? 7.034 -0.492 -12.812 1.00 73.81 282 LEU A CA 1
ATOM 2275 C C . LEU A 1 282 ? 7.297 0.001 -11.392 1.00 73.81 282 LEU A C 1
ATOM 2277 O O . LEU A 1 282 ? 7.840 1.088 -11.220 1.00 73.81 282 LEU A O 1
ATOM 2281 N N . LYS A 1 283 ? 6.985 -0.819 -10.385 1.00 71.94 283 LYS A N 1
ATOM 2282 C CA . LYS A 1 283 ? 7.297 -0.530 -8.987 1.00 71.94 283 LYS A CA 1
ATOM 2283 C C . LYS A 1 283 ? 8.788 -0.270 -8.768 1.00 71.94 283 LYS A C 1
ATOM 2285 O O . LYS A 1 283 ? 9.138 0.717 -8.126 1.00 71.94 283 LYS A O 1
ATOM 2290 N N . ALA A 1 284 ? 9.660 -1.130 -9.287 1.00 73.06 284 ALA A N 1
ATOM 2291 C CA . ALA A 1 284 ? 11.100 -0.997 -9.087 1.00 73.06 284 ALA A CA 1
ATOM 2292 C C . ALA A 1 284 ? 11.676 0.240 -9.803 1.00 73.06 284 ALA A C 1
ATOM 2294 O O . ALA A 1 284 ? 12.414 1.013 -9.189 1.00 73.06 284 ALA A O 1
ATOM 2295 N N . VAL A 1 285 ? 11.282 0.480 -11.061 1.00 75.38 285 VAL A N 1
ATOM 2296 C CA . VAL A 1 285 ? 11.661 1.691 -11.815 1.00 75.38 285 VAL A CA 1
ATOM 2297 C C . VAL A 1 285 ? 11.186 2.950 -11.099 1.00 75.38 285 VAL A C 1
ATOM 2299 O O . VAL A 1 285 ? 11.907 3.942 -11.022 1.00 75.38 285 VAL A O 1
ATOM 2302 N N . TYR A 1 286 ? 9.983 2.901 -10.543 1.00 73.06 286 TYR A N 1
ATOM 2303 C CA . TYR A 1 286 ? 9.395 4.002 -9.806 1.00 73.06 286 TYR A CA 1
ATOM 2304 C C . TYR A 1 286 ? 10.155 4.330 -8.520 1.00 73.06 286 TYR A C 1
ATOM 2306 O O . TYR A 1 286 ? 10.486 5.492 -8.282 1.00 73.06 286 TYR A O 1
ATOM 2314 N N . GLU A 1 287 ? 10.464 3.317 -7.706 1.00 70.94 287 GLU A N 1
ATOM 2315 C CA . GLU A 1 287 ? 11.295 3.479 -6.508 1.00 70.94 287 GLU A CA 1
ATOM 2316 C C . GLU A 1 287 ? 12.646 4.116 -6.870 1.00 70.94 287 GLU A C 1
ATOM 2318 O O . GLU A 1 287 ? 13.091 5.051 -6.200 1.00 70.94 287 GLU A O 1
ATOM 2323 N N . ASP A 1 288 ? 13.271 3.681 -7.969 1.00 72.69 288 ASP A N 1
ATOM 2324 C CA . ASP A 1 288 ? 14.540 4.244 -8.439 1.00 72.69 288 ASP A CA 1
ATOM 2325 C C . ASP A 1 288 ? 14.424 5.690 -8.920 1.00 72.69 288 ASP A C 1
ATOM 2327 O O . ASP A 1 288 ? 15.280 6.518 -8.585 1.00 72.69 288 ASP A O 1
ATOM 2331 N N . PHE A 1 289 ? 13.368 5.998 -9.672 1.00 74.81 289 PHE A N 1
ATOM 2332 C CA . PHE A 1 289 ? 13.081 7.341 -10.158 1.00 74.81 289 PHE A CA 1
ATOM 2333 C C . PHE A 1 289 ? 12.883 8.318 -8.996 1.00 74.81 289 PHE A C 1
ATOM 2335 O O . PHE A 1 289 ? 13.482 9.390 -8.980 1.00 74.81 289 PHE A O 1
ATOM 2342 N N . TYR A 1 290 ? 12.092 7.945 -7.990 1.00 69.81 290 TYR A N 1
ATOM 2343 C CA . TYR A 1 290 ? 11.810 8.812 -6.844 1.00 69.81 290 TYR A CA 1
ATOM 2344 C C . TYR A 1 290 ? 13.002 9.024 -5.936 1.00 69.81 290 TYR A C 1
ATOM 2346 O O . TYR A 1 290 ? 13.269 10.156 -5.528 1.00 69.81 290 TYR A O 1
ATOM 2354 N N . THR A 1 291 ? 13.740 7.949 -5.662 1.00 69.06 291 THR A N 1
ATOM 2355 C CA . THR A 1 291 ? 14.992 8.039 -4.908 1.00 69.06 291 THR A CA 1
ATOM 2356 C C . THR A 1 291 ? 15.941 9.049 -5.556 1.00 69.06 291 THR A C 1
ATOM 2358 O O . THR A 1 291 ? 16.655 9.759 -4.853 1.00 69.06 291 THR A O 1
ATOM 2361 N N . ALA A 1 292 ? 15.924 9.153 -6.889 1.00 72.56 292 ALA A N 1
ATOM 2362 C CA . ALA A 1 292 ? 16.687 10.151 -7.627 1.00 72.56 292 ALA A CA 1
ATOM 2363 C C . ALA A 1 292 ? 16.065 11.558 -7.580 1.00 72.56 292 ALA A C 1
ATOM 2365 O O . ALA A 1 292 ? 16.782 12.532 -7.367 1.00 72.56 292 ALA A O 1
ATOM 2366 N N . TYR A 1 293 ? 14.754 11.666 -7.820 1.00 74.56 293 TYR A N 1
ATOM 2367 C CA . TYR A 1 293 ? 14.035 12.932 -7.988 1.00 74.56 293 TYR A CA 1
ATOM 2368 C C . TYR A 1 293 ? 13.969 13.747 -6.701 1.00 74.56 293 TYR A C 1
ATOM 2370 O O . TYR A 1 293 ? 14.215 14.951 -6.720 1.00 74.56 293 TYR A O 1
ATOM 2378 N N . ASN A 1 294 ? 13.666 13.101 -5.575 1.00 67.06 294 ASN A N 1
ATOM 2379 C CA . ASN A 1 294 ? 13.582 13.784 -4.294 1.00 67.06 294 ASN A CA 1
ATOM 2380 C C . ASN A 1 294 ? 14.073 12.876 -3.153 1.00 67.06 294 ASN A C 1
ATOM 2382 O O . ASN A 1 294 ? 13.260 12.272 -2.460 1.00 67.06 294 ASN A O 1
ATOM 2386 N N . PRO A 1 295 ? 15.396 12.796 -2.908 1.00 62.66 295 PRO A N 1
ATOM 2387 C CA . PRO A 1 295 ? 15.963 11.922 -1.878 1.00 62.66 295 PRO A CA 1
ATOM 2388 C C . PRO A 1 295 ? 15.503 12.267 -0.452 1.00 62.66 295 PRO A C 1
ATOM 2390 O O . PRO A 1 295 ? 15.451 11.387 0.401 1.00 62.66 295 PRO A O 1
ATOM 2393 N N . LYS A 1 296 ? 15.182 13.545 -0.180 1.00 54.09 296 LYS A N 1
ATOM 2394 C CA . LYS A 1 296 ? 14.738 14.020 1.145 1.00 54.09 296 LYS A CA 1
ATOM 2395 C C . LYS A 1 296 ? 13.273 13.682 1.426 1.00 54.09 296 LYS A C 1
ATOM 2397 O O . LYS A 1 296 ? 12.924 13.470 2.585 1.00 54.09 296 LYS A O 1
ATOM 2402 N N . ASP A 1 297 ? 12.447 13.603 0.381 1.00 49.25 297 ASP A N 1
ATOM 2403 C CA . ASP A 1 297 ? 11.041 13.208 0.482 1.00 49.25 297 ASP A CA 1
ATOM 2404 C C . ASP A 1 297 ? 10.754 11.789 -0.048 1.00 49.25 297 ASP A C 1
ATOM 2406 O O . ASP A 1 297 ? 9.609 11.344 -0.000 1.00 49.25 297 ASP A O 1
ATOM 2410 N N . ALA A 1 298 ? 11.772 11.030 -0.471 1.00 42.12 298 ALA A N 1
ATOM 2411 C CA . ALA A 1 298 ? 11.636 9.635 -0.903 1.00 42.12 298 ALA A CA 1
ATOM 2412 C C . ALA A 1 298 ? 11.084 8.740 0.224 1.00 42.12 298 ALA A C 1
ATOM 2414 O O . ALA A 1 298 ? 10.176 7.947 -0.016 1.00 42.12 298 ALA A O 1
ATOM 2415 N N . ASP A 1 299 ? 11.534 8.951 1.468 1.00 42.94 299 ASP A N 1
ATOM 2416 C CA . ASP A 1 299 ? 10.968 8.308 2.668 1.00 42.94 299 ASP A CA 1
ATOM 2417 C C . ASP A 1 299 ? 9.572 8.853 3.043 1.00 42.94 299 ASP A C 1
ATOM 2419 O O . ASP A 1 299 ? 8.833 8.228 3.806 1.00 42.94 299 ASP A O 1
ATOM 2423 N N . ARG A 1 300 ? 9.197 10.035 2.532 1.00 47.69 300 ARG A N 1
ATOM 2424 C CA . ARG A 1 300 ? 7.987 10.786 2.919 1.00 47.69 300 ARG A CA 1
ATOM 2425 C C . ARG A 1 300 ? 6.810 10.595 1.967 1.00 47.69 300 ARG A C 1
ATOM 2427 O O . ARG A 1 300 ? 5.675 10.760 2.403 1.00 47.69 300 ARG A O 1
ATOM 2434 N N . MET A 1 301 ? 7.048 10.215 0.711 1.00 46.66 301 MET A N 1
ATOM 2435 C CA . MET A 1 301 ? 5.982 10.037 -0.284 1.00 46.66 301 MET A CA 1
ATOM 2436 C C . MET A 1 301 ? 5.059 8.844 0.018 1.00 46.66 301 MET A C 1
ATOM 2438 O O . MET A 1 301 ? 4.027 8.716 -0.626 1.00 46.66 301 MET A O 1
ATOM 2442 N N . GLY A 1 302 ? 5.352 8.006 1.025 1.00 47.75 302 GLY A N 1
ATOM 2443 C CA . GLY A 1 302 ? 4.348 7.126 1.643 1.00 47.75 302 GLY A CA 1
ATOM 2444 C C . GLY A 1 302 ? 3.723 6.081 0.712 1.00 47.75 302 GLY A C 1
ATOM 2445 O O . GLY A 1 302 ? 2.682 5.518 1.050 1.00 47.75 302 GLY A O 1
ATOM 2446 N N . ILE A 1 303 ? 4.340 5.801 -0.442 1.00 57.03 303 ILE A N 1
ATOM 2447 C CA . ILE A 1 303 ? 3.852 4.808 -1.406 1.00 57.03 303 ILE A CA 1
ATOM 2448 C C . ILE A 1 303 ? 4.231 3.431 -0.884 1.00 57.03 303 ILE A C 1
ATOM 2450 O O . ILE A 1 303 ? 5.251 2.832 -1.222 1.00 57.03 303 ILE A O 1
ATOM 2454 N N . VAL A 1 304 ? 3.396 2.957 0.028 1.00 63.50 304 VAL A N 1
ATOM 2455 C CA . VAL A 1 304 ? 3.516 1.644 0.633 1.00 63.50 304 VAL A CA 1
ATOM 2456 C C . VAL A 1 304 ? 2.804 0.655 -0.273 1.00 63.50 304 VAL A C 1
ATOM 2458 O O . VAL A 1 304 ? 1.578 0.598 -0.313 1.00 63.50 304 VAL A O 1
ATOM 2461 N N . TYR A 1 305 ? 3.579 -0.167 -0.974 1.00 74.31 305 TYR A N 1
ATOM 2462 C CA . TYR A 1 305 ? 3.021 -1.313 -1.679 1.00 74.31 305 TYR A CA 1
ATOM 2463 C C . TYR A 1 305 ? 2.500 -2.325 -0.669 1.00 74.31 305 TYR A C 1
ATOM 2465 O O . TYR A 1 305 ? 3.277 -2.973 0.041 1.00 74.31 305 TYR A O 1
ATOM 2473 N N . THR A 1 306 ? 1.180 -2.462 -0.608 1.00 86.19 306 THR A N 1
ATOM 2474 C CA . THR A 1 306 ? 0.551 -3.438 0.270 1.00 86.19 306 THR A CA 1
ATOM 2475 C C . THR A 1 306 ? 0.809 -4.852 -0.246 1.00 86.19 306 THR A C 1
ATOM 2477 O O . THR A 1 306 ? 0.523 -5.123 -1.410 1.00 86.19 306 THR A O 1
ATOM 2480 N N . PRO A 1 307 ? 1.352 -5.772 0.579 1.00 88.00 307 PRO A N 1
ATOM 2481 C CA . PRO A 1 307 ? 1.531 -7.157 0.161 1.00 88.00 307 PRO A CA 1
ATOM 2482 C C . PRO A 1 307 ? 0.202 -7.772 -0.287 1.00 88.00 307 PRO A C 1
ATOM 2484 O O . PRO A 1 307 ? -0.798 -7.665 0.428 1.00 88.00 307 PRO A O 1
ATOM 2487 N N . ALA A 1 308 ? 0.198 -8.440 -1.441 1.00 88.75 308 ALA A N 1
ATOM 2488 C CA . ALA A 1 308 ? -1.007 -9.020 -2.030 1.00 88.75 308 ALA A CA 1
ATOM 2489 C C . ALA A 1 308 ? -1.713 -10.003 -1.080 1.00 88.75 308 ALA A C 1
ATOM 2491 O O . ALA A 1 308 ? -2.937 -10.074 -1.052 1.00 88.75 308 ALA A O 1
ATOM 2492 N N . GLU A 1 309 ? -0.970 -10.725 -0.237 1.00 94.31 309 GLU A N 1
ATOM 2493 C CA . GLU A 1 309 ? -1.539 -11.638 0.759 1.00 94.31 309 GLU A CA 1
ATOM 2494 C C . GLU A 1 309 ? -2.387 -10.911 1.811 1.00 94.31 309 GLU A C 1
ATOM 2496 O O . GLU A 1 309 ? -3.421 -11.429 2.226 1.00 94.31 309 GLU A O 1
ATOM 2501 N N . VAL A 1 310 ? -1.987 -9.698 2.214 1.00 97.12 310 VAL A N 1
ATOM 2502 C CA . VAL A 1 310 ? -2.768 -8.852 3.134 1.00 97.12 310 VAL A CA 1
ATOM 2503 C C . VAL A 1 310 ? -4.052 -8.392 2.451 1.00 97.12 310 VAL A C 1
ATOM 2505 O O . VAL A 1 310 ? -5.134 -8.502 3.027 1.00 97.12 310 VAL A O 1
ATOM 2508 N N . VAL A 1 311 ? -3.937 -7.918 1.209 1.00 97.50 311 VAL A N 1
ATOM 2509 C CA . VAL A 1 311 ? -5.067 -7.416 0.417 1.00 97.50 311 VAL A CA 1
ATOM 2510 C C . VAL A 1 311 ? -6.090 -8.521 0.149 1.00 97.50 311 VAL A C 1
ATOM 2512 O O . VAL A 1 311 ? -7.271 -8.348 0.447 1.00 97.50 311 VAL A O 1
ATOM 2515 N N . ARG A 1 312 ? -5.646 -9.691 -0.328 1.00 98.12 312 ARG A N 1
ATOM 2516 C CA . ARG A 1 312 ? -6.517 -10.849 -0.574 1.00 98.12 312 ARG A CA 1
ATOM 2517 C C . ARG A 1 312 ? -7.232 -11.312 0.688 1.00 98.12 312 ARG A C 1
ATOM 2519 O O . ARG A 1 312 ? -8.424 -11.602 0.625 1.00 98.12 312 ARG A O 1
ATOM 2526 N N . PHE A 1 313 ? -6.543 -11.338 1.832 1.00 98.69 313 PHE A N 1
ATOM 2527 C CA . PHE A 1 313 ? -7.168 -11.687 3.108 1.00 98.69 313 PHE A CA 1
ATOM 2528 C C . PHE A 1 313 ? -8.285 -10.699 3.485 1.00 98.69 313 PHE A C 1
ATOM 2530 O O . PHE A 1 313 ? -9.353 -11.122 3.932 1.00 98.69 313 PHE A O 1
ATOM 2537 N N . ILE A 1 314 ? -8.077 -9.395 3.258 1.00 98.81 314 ILE A N 1
ATOM 2538 C CA . ILE A 1 314 ? -9.105 -8.367 3.477 1.00 98.81 314 ILE A CA 1
ATOM 2539 C C . ILE A 1 314 ? -10.290 -8.567 2.531 1.00 98.81 314 ILE A C 1
ATOM 2541 O O . ILE A 1 314 ? -11.422 -8.640 2.999 1.00 98.81 314 ILE A O 1
ATOM 2545 N N . ILE A 1 315 ? -10.057 -8.724 1.227 1.00 98.69 315 ILE A N 1
ATOM 2546 C CA . ILE A 1 315 ? -11.130 -8.915 0.236 1.00 98.69 315 ILE A CA 1
ATOM 2547 C C . ILE A 1 315 ? -11.968 -10.156 0.570 1.00 98.69 315 ILE A C 1
ATOM 2549 O O . ILE A 1 315 ? -13.195 -10.077 0.623 1.00 98.69 315 ILE A O 1
ATOM 2553 N N . GLN A 1 316 ? -11.323 -11.285 0.878 1.00 98.25 316 GLN A N 1
ATOM 2554 C CA . GLN A 1 316 ? -12.011 -12.519 1.271 1.00 98.25 316 GLN A CA 1
ATOM 2555 C C . GLN A 1 316 ? -12.787 -12.364 2.587 1.00 98.25 316 GLN A C 1
ATOM 2557 O O . GLN A 1 316 ? -13.904 -12.875 2.718 1.00 98.25 316 GLN A O 1
ATOM 2562 N N . GLY A 1 317 ? -12.215 -11.656 3.567 1.00 98.38 317 GLY A N 1
ATOM 2563 C CA . GLY A 1 317 ? -12.888 -11.324 4.821 1.00 98.38 317 GLY A CA 1
ATOM 2564 C C . GLY A 1 317 ? -14.134 -10.469 4.591 1.00 98.38 317 GLY A C 1
ATOM 2565 O O . GLY A 1 317 ? -15.205 -10.800 5.100 1.00 98.38 317 GLY A O 1
ATOM 2566 N N . CYS A 1 318 ? -14.020 -9.429 3.763 1.00 98.50 318 CYS A N 1
ATOM 2567 C CA . CYS A 1 318 ? -15.125 -8.562 3.366 1.00 98.50 318 CYS A CA 1
ATOM 2568 C C . CYS A 1 318 ? -16.230 -9.321 2.630 1.00 98.50 318 CYS A C 1
ATOM 2570 O O . CYS A 1 318 ? -17.387 -9.178 3.006 1.00 98.50 318 CYS A O 1
ATOM 2572 N N . ASP A 1 319 ? -15.906 -10.173 1.653 1.00 98.44 319 ASP A N 1
ATOM 2573 C CA . ASP A 1 319 ? -16.910 -10.995 0.960 1.00 98.44 319 ASP A CA 1
ATOM 2574 C C . ASP A 1 319 ? -17.653 -11.920 1.927 1.00 98.44 319 ASP A C 1
ATOM 2576 O O . ASP A 1 319 ? -18.883 -11.985 1.922 1.00 98.44 319 ASP A O 1
ATOM 2580 N N . THR A 1 320 ? -16.921 -12.577 2.825 1.00 98.00 320 THR A N 1
ATOM 2581 C CA . THR A 1 320 ? -17.524 -13.509 3.782 1.00 98.00 320 THR A CA 1
ATOM 2582 C C . THR A 1 320 ? -18.436 -12.798 4.785 1.00 98.00 320 THR A C 1
ATOM 2584 O O . THR A 1 320 ? -19.540 -13.270 5.081 1.00 98.00 320 THR A O 1
ATOM 2587 N N . LEU A 1 321 ? -18.000 -11.650 5.307 1.00 97.94 321 LEU A N 1
ATOM 2588 C CA . LEU A 1 321 ? -18.792 -10.842 6.232 1.00 97.94 321 LEU A CA 1
ATOM 2589 C C . LEU A 1 321 ? -19.993 -10.208 5.523 1.00 97.94 321 LEU A C 1
ATOM 2591 O O . LEU A 1 321 ? -21.102 -10.269 6.051 1.00 97.94 321 LEU A O 1
ATOM 2595 N N . ALA A 1 322 ? -19.831 -9.703 4.300 1.00 97.75 322 ALA A N 1
ATOM 2596 C CA . ALA A 1 322 ? -20.938 -9.171 3.515 1.00 97.75 322 ALA A CA 1
ATOM 2597 C C . ALA A 1 322 ? -22.019 -10.237 3.270 1.00 97.75 322 ALA A C 1
ATOM 2599 O O . ALA A 1 322 ? -23.203 -9.985 3.514 1.00 97.75 322 ALA A O 1
ATOM 2600 N N . ARG A 1 323 ? -21.630 -11.470 2.910 1.00 97.38 323 ARG A N 1
ATOM 2601 C CA . ARG A 1 323 ? -22.581 -12.586 2.748 1.00 97.38 323 ARG A CA 1
ATOM 2602 C C . ARG A 1 323 ? -23.323 -12.890 4.042 1.00 97.38 323 ARG A C 1
ATOM 2604 O O . ARG A 1 323 ? -24.531 -13.105 4.023 1.00 97.38 323 ARG A O 1
ATOM 2611 N N . THR A 1 324 ? -22.610 -12.867 5.164 1.00 95.88 324 THR A N 1
ATOM 2612 C CA . THR A 1 324 ? -23.164 -13.182 6.488 1.00 95.88 324 THR A CA 1
ATOM 2613 C C . THR A 1 324 ? -24.134 -12.107 6.987 1.00 95.88 324 THR A C 1
ATOM 2615 O O . THR A 1 324 ? -25.172 -12.430 7.562 1.00 95.88 324 THR A O 1
ATOM 2618 N N . HIS A 1 325 ? -23.811 -10.830 6.782 1.00 96.12 325 HIS A N 1
ATOM 2619 C CA . HIS A 1 325 ? -24.556 -9.712 7.369 1.00 96.12 325 HIS A CA 1
ATOM 2620 C C . HIS A 1 325 ? -25.587 -9.090 6.429 1.00 96.12 325 HIS A C 1
ATOM 2622 O O . HIS A 1 325 ? -26.627 -8.627 6.899 1.00 96.12 325 HIS A O 1
ATOM 2628 N N . PHE A 1 326 ? -25.312 -9.081 5.127 1.00 95.12 326 PHE A N 1
ATOM 2629 C CA . PHE A 1 326 ? -26.123 -8.399 4.116 1.00 95.12 326 PHE A CA 1
ATOM 2630 C C . PHE A 1 326 ? -26.780 -9.375 3.130 1.00 95.12 326 PHE A C 1
ATOM 2632 O O . PHE A 1 326 ? -27.605 -8.958 2.319 1.00 95.12 326 PHE A O 1
ATOM 2639 N N . GLY A 1 327 ? -26.447 -10.672 3.200 1.00 95.69 327 GLY A N 1
ATOM 2640 C CA . GLY A 1 327 ? -26.964 -11.695 2.286 1.00 95.69 327 GLY A CA 1
ATOM 2641 C C . GLY A 1 327 ? -26.432 -11.564 0.856 1.00 95.69 327 GLY A C 1
ATOM 2642 O O . GLY A 1 327 ? -27.039 -12.108 -0.062 1.00 95.69 327 GLY A O 1
ATOM 2643 N N . ARG A 1 328 ? -25.337 -10.816 0.665 1.00 95.31 328 ARG A N 1
ATOM 2644 C CA . ARG A 1 328 ? -24.720 -10.495 -0.631 1.00 95.31 328 ARG A CA 1
ATOM 2645 C C . ARG A 1 328 ? -23.199 -10.538 -0.511 1.00 95.31 328 ARG A C 1
ATOM 2647 O O . ARG A 1 328 ? -22.666 -10.071 0.487 1.00 95.31 328 ARG A O 1
ATOM 2654 N N . GLY A 1 329 ? -22.507 -11.085 -1.499 1.00 96.31 329 GLY A N 1
ATOM 2655 C CA . GLY A 1 329 ? -21.052 -11.023 -1.631 1.00 96.31 329 GLY A CA 1
ATOM 2656 C C . GLY A 1 329 ? -20.586 -9.847 -2.484 1.00 96.31 329 GLY A C 1
ATOM 2657 O O . GLY A 1 329 ? -21.383 -9.168 -3.124 1.00 96.31 329 GLY A O 1
ATOM 2658 N N . LEU A 1 330 ? -19.273 -9.634 -2.551 1.00 97.50 330 LEU A N 1
ATOM 2659 C CA . LEU A 1 330 ? -18.672 -8.517 -3.292 1.00 97.50 330 LEU A CA 1
ATOM 2660 C C . LEU A 1 330 ? -18.939 -8.578 -4.801 1.00 97.50 330 LEU A C 1
ATOM 2662 O O . LEU A 1 330 ? -18.861 -7.552 -5.467 1.00 97.50 330 LEU A O 1
ATOM 2666 N N . ALA A 1 331 ? -19.268 -9.756 -5.334 1.00 97.00 331 ALA A N 1
ATOM 2667 C CA . ALA A 1 331 ? -19.669 -9.943 -6.727 1.00 97.00 331 ALA A CA 1
ATOM 2668 C C . ALA A 1 331 ? -21.144 -9.586 -6.996 1.00 97.00 331 ALA A C 1
ATOM 2670 O O . ALA A 1 331 ? -21.520 -9.449 -8.156 1.00 97.00 331 ALA A O 1
ATOM 2671 N N . ASP A 1 332 ? -21.985 -9.424 -5.970 1.00 96.81 332 ASP A N 1
ATOM 2672 C CA . ASP A 1 332 ? -23.428 -9.200 -6.128 1.00 96.81 332 ASP A CA 1
ATOM 2673 C C . ASP A 1 332 ? -23.768 -7.714 -6.332 1.00 96.81 332 ASP A C 1
ATOM 2675 O O . ASP A 1 332 ? -23.045 -6.815 -5.900 1.00 96.81 332 ASP A O 1
ATOM 2679 N N . GLU A 1 333 ? -24.902 -7.436 -6.974 1.00 93.94 333 GLU A N 1
ATOM 2680 C CA . GLU A 1 333 ? -25.372 -6.074 -7.272 1.00 93.94 333 GLU A CA 1
ATOM 2681 C C . GLU A 1 333 ? -25.674 -5.238 -6.023 1.00 93.94 333 GLU A C 1
ATOM 2683 O O . GLU A 1 333 ? -26.180 -5.731 -5.004 1.00 93.94 333 GLU A O 1
ATOM 2688 N N . GLY A 1 334 ? -25.407 -3.932 -6.121 1.00 87.06 334 GLY A N 1
ATOM 2689 C CA . GLY A 1 334 ? -25.735 -2.958 -5.074 1.00 87.06 334 GLY A CA 1
ATOM 2690 C C . GLY A 1 334 ? -24.823 -2.992 -3.843 1.00 87.06 334 GLY A C 1
ATOM 2691 O O . GLY A 1 334 ? -25.162 -2.396 -2.821 1.00 87.06 334 GLY A O 1
ATOM 2692 N N . LEU A 1 335 ? -23.686 -3.690 -3.928 1.00 93.81 335 LEU A N 1
ATOM 2693 C CA . LEU A 1 335 ? -22.553 -3.533 -3.015 1.00 93.81 335 LEU A CA 1
ATOM 2694 C C . LEU A 1 335 ? -21.415 -2.803 -3.730 1.00 93.81 335 LEU A C 1
ATOM 2696 O O . LEU A 1 335 ? -20.492 -3.439 -4.243 1.00 93.81 335 LEU A O 1
ATOM 2700 N N . ASP A 1 336 ? -21.513 -1.479 -3.794 1.00 97.31 336 ASP A N 1
ATOM 2701 C CA . ASP A 1 336 ? -20.428 -0.635 -4.284 1.00 97.31 336 ASP A CA 1
ATOM 2702 C C . ASP A 1 336 ? -19.235 -0.684 -3.318 1.00 97.31 336 ASP A C 1
ATOM 2704 O O . ASP A 1 336 ? -19.401 -0.725 -2.091 1.00 97.31 336 ASP A O 1
ATOM 2708 N N . ILE A 1 337 ? -18.030 -0.671 -3.884 1.00 98.69 337 ILE A N 1
ATOM 2709 C CA . ILE A 1 337 ? -16.765 -0.817 -3.164 1.00 98.69 337 ILE A CA 1
ATOM 2710 C C . ILE A 1 337 ? -15.898 0.406 -3.443 1.00 98.69 337 ILE A C 1
ATOM 2712 O O . ILE A 1 337 ? -15.714 0.771 -4.601 1.00 98.69 337 ILE A O 1
ATOM 2716 N N . LEU A 1 338 ? -15.348 1.021 -2.396 1.00 98.56 338 LEU A N 1
ATOM 2717 C CA . LEU A 1 338 ? -14.410 2.138 -2.512 1.00 98.56 338 LEU A CA 1
ATOM 2718 C C . LEU A 1 338 ? -13.085 1.830 -1.826 1.00 98.56 338 LEU A C 1
ATOM 2720 O O . LEU A 1 338 ? -13.060 1.433 -0.660 1.00 98.56 338 LEU A O 1
ATOM 2724 N N . ASP A 1 339 ? -12.000 2.124 -2.534 1.00 98.50 339 ASP A N 1
ATOM 2725 C CA . ASP A 1 339 ? -10.689 2.363 -1.943 1.00 98.50 339 ASP A CA 1
ATOM 2726 C C . ASP A 1 339 ? -10.425 3.880 -1.829 1.00 98.50 339 ASP A C 1
ATOM 2728 O O . ASP A 1 339 ? -10.241 4.550 -2.848 1.00 98.50 339 ASP A O 1
ATOM 2732 N N . PRO A 1 340 ? -10.448 4.469 -0.618 1.00 96.56 340 PRO A N 1
ATOM 2733 C CA . PRO A 1 340 ? -10.373 5.916 -0.429 1.00 96.56 340 PRO A CA 1
ATOM 2734 C C . PRO A 1 340 ? -8.954 6.490 -0.574 1.00 96.56 340 PRO A C 1
ATOM 2736 O O . PRO A 1 340 ? -8.790 7.710 -0.506 1.00 96.56 340 PRO A O 1
ATOM 2739 N N . CYS A 1 341 ? -7.938 5.639 -0.704 1.00 91.69 341 CYS A N 1
ATOM 2740 C CA . CYS A 1 341 ? -6.526 6.012 -0.765 1.00 91.69 341 CYS A CA 1
ATOM 2741 C C . CYS A 1 341 ? -5.753 4.911 -1.500 1.00 91.69 341 CYS A C 1
ATOM 2743 O O . CYS A 1 341 ? -5.003 4.140 -0.897 1.00 91.69 341 CYS A O 1
ATOM 2745 N N . THR A 1 342 ? -6.006 4.798 -2.802 1.00 92.75 342 THR A N 1
ATOM 2746 C CA . THR A 1 342 ? -5.693 3.576 -3.542 1.00 92.75 342 THR A CA 1
ATOM 2747 C C . THR A 1 342 ? -4.209 3.358 -3.805 1.00 92.75 342 THR A C 1
ATOM 2749 O O . THR A 1 342 ? -3.790 2.235 -4.105 1.00 92.75 342 THR A O 1
ATOM 2752 N N . GLY A 1 343 ? -3.384 4.399 -3.670 1.00 88.00 343 GLY A N 1
ATOM 2753 C CA . GLY A 1 343 ? -1.961 4.323 -3.945 1.00 88.00 343 GLY A CA 1
ATOM 2754 C C . GLY A 1 343 ? -1.741 3.847 -5.375 1.00 88.00 343 GLY A C 1
ATOM 2755 O O . GLY A 1 343 ? -2.140 4.505 -6.326 1.00 88.00 343 GLY A O 1
ATOM 2756 N N . THR A 1 344 ? -1.130 2.676 -5.530 1.00 83.38 344 THR A N 1
ATOM 2757 C CA . THR A 1 344 ? -0.849 2.054 -6.835 1.00 83.38 344 THR A CA 1
ATOM 2758 C C . THR A 1 344 ? -1.952 1.112 -7.333 1.00 83.38 344 THR A C 1
ATOM 2760 O O . THR A 1 344 ? -1.746 0.387 -8.309 1.00 83.38 344 THR A O 1
ATOM 2763 N N . GLY A 1 345 ? -3.119 1.105 -6.681 1.00 90.81 345 GLY A N 1
ATOM 2764 C CA . GLY A 1 345 ? -4.305 0.360 -7.109 1.00 90.81 345 GLY A CA 1
ATOM 2765 C C . GLY A 1 345 ? -4.374 -1.092 -6.629 1.00 90.81 345 GLY A C 1
ATOM 2766 O O . GLY A 1 345 ? -5.247 -1.827 -7.086 1.00 90.81 345 GLY A O 1
ATOM 2767 N N . THR A 1 346 ? -3.491 -1.541 -5.725 1.00 91.31 346 THR A N 1
ATOM 2768 C CA . THR A 1 346 ? -3.377 -2.966 -5.342 1.00 91.31 346 THR A CA 1
ATOM 2769 C C . THR A 1 346 ? -4.696 -3.573 -4.850 1.00 91.31 346 THR A C 1
ATOM 2771 O O . THR A 1 346 ? -5.019 -4.697 -5.229 1.00 91.31 346 THR A O 1
ATOM 2774 N N . PHE A 1 347 ? -5.483 -2.853 -4.040 1.00 96.56 347 PHE A N 1
ATOM 2775 C CA . PHE A 1 347 ? -6.784 -3.352 -3.568 1.00 96.56 347 PHE A CA 1
ATOM 2776 C C . PHE A 1 347 ? -7.773 -3.574 -4.707 1.00 96.56 347 PHE A C 1
ATOM 2778 O O . PHE A 1 347 ? -8.487 -4.575 -4.705 1.00 96.56 347 PHE A O 1
ATOM 2785 N N . ILE A 1 348 ? -7.794 -2.677 -5.692 1.00 97.81 348 ILE A N 1
ATOM 2786 C CA . ILE A 1 348 ? -8.680 -2.804 -6.846 1.00 97.81 348 ILE A CA 1
ATOM 2787 C C . ILE A 1 348 ? -8.200 -3.921 -7.775 1.00 97.81 348 ILE A C 1
ATOM 2789 O O . ILE A 1 348 ? -9.010 -4.735 -8.201 1.00 97.81 348 ILE A O 1
ATOM 2793 N N . VAL A 1 349 ? -6.892 -4.026 -8.026 1.00 94.94 349 VAL A N 1
ATOM 2794 C CA . VAL A 1 349 ? -6.294 -5.114 -8.820 1.00 94.94 349 VAL A CA 1
ATOM 2795 C C . VAL A 1 349 ? -6.650 -6.484 -8.236 1.00 94.94 349 VAL A C 1
ATOM 2797 O O . VAL A 1 349 ? -7.223 -7.318 -8.934 1.00 94.94 349 VAL A O 1
ATOM 2800 N N . GLU A 1 350 ? -6.393 -6.709 -6.945 1.00 96.75 350 GLU A N 1
ATOM 2801 C CA . GLU A 1 350 ? -6.707 -7.992 -6.299 1.00 96.75 350 GLU A CA 1
ATOM 2802 C C . GLU A 1 350 ? -8.224 -8.239 -6.197 1.00 96.75 350 GLU A C 1
ATOM 2804 O O . GLU A 1 350 ? -8.660 -9.390 -6.161 1.00 96.75 350 GLU A O 1
ATOM 2809 N N . LEU A 1 351 ? -9.051 -7.185 -6.189 1.00 98.38 351 LEU A N 1
ATOM 2810 C CA . LEU A 1 351 ? -10.507 -7.317 -6.271 1.00 98.38 351 LEU A CA 1
ATOM 2811 C C . LEU A 1 351 ? -10.947 -7.795 -7.659 1.00 98.38 351 LEU A C 1
ATOM 2813 O O . LEU A 1 351 ? -11.801 -8.675 -7.748 1.00 98.38 351 LEU A O 1
ATOM 2817 N N . LEU A 1 352 ? -10.362 -7.271 -8.740 1.00 97.62 352 LEU A N 1
ATOM 2818 C CA . LEU A 1 352 ? -10.630 -7.776 -10.090 1.00 97.62 352 LEU A CA 1
ATOM 2819 C C . LEU A 1 352 ? -10.197 -9.240 -10.227 1.00 97.62 352 LEU A C 1
ATOM 2821 O O . LEU A 1 352 ? -10.954 -10.051 -10.759 1.00 97.62 352 LEU A O 1
ATOM 2825 N N . GLU A 1 353 ? -9.034 -9.600 -9.679 1.00 95.94 353 GLU A N 1
ATOM 2826 C CA . GLU A 1 353 ? -8.565 -10.990 -9.622 1.00 95.94 353 GLU A CA 1
ATOM 2827 C C . GLU A 1 353 ? -9.519 -11.898 -8.838 1.00 95.94 353 GLU A C 1
ATOM 2829 O O . GLU A 1 353 ? -9.852 -12.995 -9.290 1.00 95.94 353 GLU A O 1
ATOM 2834 N N . PHE A 1 354 ? -10.032 -11.429 -7.698 1.00 97.12 354 PHE A N 1
ATOM 2835 C CA . PHE A 1 354 ? -11.051 -12.141 -6.926 1.00 97.12 354 PHE A CA 1
ATOM 2836 C C . PHE A 1 354 ? -12.338 -12.375 -7.737 1.00 97.12 354 PHE A C 1
ATOM 2838 O O . PHE A 1 354 ? -12.948 -13.441 -7.641 1.00 97.12 354 PHE A O 1
ATOM 2845 N N . LEU A 1 355 ? -12.730 -11.412 -8.577 1.00 97.25 355 LEU A N 1
ATOM 2846 C CA . LEU A 1 355 ? -13.916 -11.487 -9.436 1.00 97.25 355 LEU A CA 1
ATOM 2847 C C . LEU A 1 355 ? -13.681 -12.232 -10.764 1.00 97.25 355 LEU A C 1
ATOM 2849 O O . LEU A 1 355 ? -14.639 -12.457 -11.503 1.00 97.25 355 LEU A O 1
ATOM 2853 N N . ARG A 1 356 ? -12.447 -12.659 -11.077 1.00 95.38 356 ARG A N 1
ATOM 2854 C CA . ARG A 1 356 ? -12.062 -13.294 -12.358 1.00 95.38 356 ARG A CA 1
ATOM 2855 C C . ARG A 1 356 ? -12.964 -14.469 -12.762 1.00 95.38 356 ARG A C 1
ATOM 2857 O O . ARG A 1 356 ? -13.159 -14.707 -13.954 1.00 95.38 356 ARG A O 1
ATOM 2864 N N . GLY A 1 357 ? -13.498 -15.203 -11.782 1.00 92.56 357 GLY A N 1
ATOM 2865 C CA . GLY A 1 357 ? -14.386 -16.353 -11.993 1.00 92.56 357 GLY A CA 1
ATOM 2866 C C . GLY A 1 357 ? -15.780 -16.008 -12.537 1.00 92.56 357 GLY A C 1
ATOM 2867 O O . GLY A 1 357 ? -16.419 -16.878 -13.123 1.00 92.56 357 GLY A O 1
ATOM 2868 N N . ASP A 1 358 ? -16.235 -14.759 -12.396 1.00 94.81 358 ASP A N 1
ATOM 2869 C CA . ASP A 1 358 ? -17.522 -14.272 -12.903 1.00 94.81 358 ASP A CA 1
ATOM 2870 C C . ASP A 1 358 ? -17.317 -12.987 -13.716 1.00 94.81 358 ASP A C 1
ATOM 2872 O O . ASP A 1 358 ? -17.392 -11.862 -13.218 1.00 94.81 358 ASP A O 1
ATOM 2876 N N . ARG A 1 359 ? -17.057 -13.163 -15.016 1.00 94.38 359 ARG A N 1
ATOM 2877 C CA . ARG A 1 359 ? -16.775 -12.052 -15.937 1.00 94.38 359 ARG A CA 1
ATOM 2878 C C . ARG A 1 359 ? -17.941 -11.073 -16.082 1.00 94.38 359 ARG A C 1
ATOM 2880 O O . ARG A 1 359 ? -17.699 -9.899 -16.353 1.00 94.38 359 ARG A O 1
ATOM 2887 N N . ALA A 1 360 ? -19.185 -11.530 -15.921 1.00 94.94 360 ALA A N 1
ATOM 2888 C CA . ALA A 1 360 ? -20.355 -10.663 -16.030 1.00 94.94 360 ALA A CA 1
ATOM 2889 C C . ALA A 1 360 ? -20.463 -9.750 -14.802 1.00 94.94 360 ALA A C 1
ATOM 2891 O O . ALA A 1 360 ? -20.605 -8.533 -14.953 1.00 94.94 360 ALA A O 1
ATOM 2892 N N . ALA A 1 361 ? -20.311 -10.320 -13.601 1.00 95.75 361 ALA A N 1
ATOM 2893 C CA . ALA A 1 361 ? -20.235 -9.542 -12.371 1.00 95.75 361 ALA A CA 1
ATOM 2894 C C . ALA A 1 361 ? -19.046 -8.575 -12.392 1.00 95.75 361 ALA A C 1
ATOM 2896 O O . ALA A 1 361 ? -19.224 -7.398 -12.085 1.00 95.75 361 ALA A O 1
ATOM 2897 N N . LEU A 1 362 ? -17.864 -9.036 -12.816 1.00 97.38 362 LEU A N 1
ATOM 2898 C CA . LEU A 1 362 ? -16.663 -8.210 -12.939 1.00 97.38 362 LEU A CA 1
ATOM 2899 C C . LEU A 1 362 ? -16.893 -7.020 -13.877 1.00 97.38 362 LEU A C 1
ATOM 2901 O O . LEU A 1 362 ? -16.616 -5.888 -13.491 1.00 97.38 362 LEU A O 1
ATOM 2905 N N . ALA A 1 363 ? -17.442 -7.241 -15.075 1.00 96.50 363 ALA A N 1
ATOM 2906 C CA . ALA A 1 363 ? -17.693 -6.165 -16.034 1.00 96.50 363 ALA A CA 1
ATOM 2907 C C . ALA A 1 363 ? -18.685 -5.118 -15.504 1.00 96.50 363 ALA A C 1
ATOM 2909 O O . ALA A 1 363 ? -18.450 -3.923 -15.675 1.00 96.50 363 ALA A O 1
ATOM 2910 N N . ARG A 1 364 ? -19.760 -5.547 -14.828 1.00 96.25 364 ARG A N 1
ATOM 2911 C CA . ARG A 1 364 ? -20.711 -4.630 -14.180 1.00 96.25 364 ARG A CA 1
ATOM 2912 C C . ARG A 1 364 ? -20.045 -3.850 -13.046 1.00 96.25 364 ARG A C 1
ATOM 2914 O O . ARG A 1 364 ? -20.181 -2.631 -12.989 1.00 96.25 364 ARG A O 1
ATOM 2921 N N . LYS A 1 365 ? -19.316 -4.549 -12.171 1.00 97.81 365 LYS A N 1
ATOM 2922 C CA . LYS A 1 365 ? -18.622 -3.960 -11.020 1.00 97.81 365 LYS A CA 1
ATOM 2923 C C . LYS A 1 365 ? -17.625 -2.897 -11.475 1.00 97.81 365 LYS A C 1
ATOM 2925 O O . LYS A 1 365 ? -17.685 -1.762 -11.017 1.00 97.81 365 LYS A O 1
ATOM 2930 N N . TYR A 1 366 ? -16.783 -3.248 -12.441 1.00 97.50 366 TYR A N 1
ATOM 2931 C CA . TYR A 1 366 ? -15.786 -2.363 -13.037 1.00 97.50 366 TYR A CA 1
ATOM 2932 C C . TYR A 1 366 ? -16.397 -1.105 -13.670 1.00 97.50 366 TYR A C 1
ATOM 2934 O O . TYR A 1 366 ? -15.841 -0.023 -13.534 1.00 97.50 366 TYR A O 1
ATOM 2942 N N . ALA A 1 367 ? -17.550 -1.232 -14.336 1.00 95.06 367 ALA A N 1
ATOM 2943 C CA . ALA A 1 367 ? -18.174 -0.127 -15.061 1.00 95.06 367 ALA A CA 1
ATOM 2944 C C . ALA A 1 367 ? -18.826 0.943 -14.163 1.00 95.06 367 ALA A C 1
ATOM 2946 O O . ALA A 1 367 ? -19.141 2.024 -14.660 1.00 95.06 367 ALA A O 1
ATOM 2947 N N . GLY A 1 368 ? -19.075 0.666 -12.875 1.00 94.25 368 GLY A N 1
ATOM 2948 C CA . GLY A 1 368 ? -19.706 1.674 -12.014 1.00 94.25 368 GLY A CA 1
ATOM 2949 C C . GLY A 1 368 ? -20.011 1.316 -10.560 1.00 94.25 368 GLY A C 1
ATOM 2950 O O . GLY A 1 368 ? -20.687 2.107 -9.907 1.00 94.25 368 GLY A O 1
ATOM 2951 N N . GLU A 1 369 ? -19.559 0.168 -10.045 1.00 97.38 369 GLU A N 1
ATOM 2952 C CA . GLU A 1 369 ? -19.717 -0.215 -8.628 1.00 97.38 369 GLU A CA 1
ATOM 2953 C C . GLU A 1 369 ? -18.356 -0.374 -7.905 1.00 97.38 369 GLU A C 1
ATOM 2955 O O . GLU A 1 369 ? -18.321 -0.738 -6.731 1.00 97.38 369 GLU A O 1
ATOM 2960 N N . ILE A 1 370 ? -17.230 -0.127 -8.582 1.00 98.50 370 ILE A N 1
ATOM 2961 C CA . ILE A 1 370 ? -15.883 -0.093 -7.996 1.00 98.50 370 ILE A CA 1
ATOM 2962 C C . ILE A 1 370 ? -15.333 1.322 -8.147 1.00 98.50 370 ILE A C 1
ATOM 2964 O O . ILE A 1 370 ? -15.315 1.872 -9.245 1.00 98.50 370 ILE A O 1
ATOM 2968 N N . HIS A 1 371 ? -14.851 1.882 -7.043 1.00 98.12 371 HIS A N 1
ATOM 2969 C CA . HIS A 1 371 ? -14.407 3.267 -6.934 1.00 98.12 371 HIS A CA 1
ATOM 2970 C C . HIS A 1 371 ? -13.020 3.327 -6.288 1.00 98.12 371 HIS A C 1
ATOM 2972 O O . HIS A 1 371 ? -12.717 2.540 -5.388 1.00 98.12 371 HIS A O 1
ATOM 2978 N N . ALA A 1 372 ? -12.180 4.266 -6.717 1.00 97.50 372 ALA A N 1
ATOM 2979 C CA . ALA A 1 372 ? -10.838 4.446 -6.170 1.00 97.50 372 ALA A CA 1
ATOM 2980 C C . ALA A 1 372 ? -10.449 5.926 -6.134 1.00 97.50 372 ALA A C 1
ATOM 2982 O O . ALA A 1 372 ? -10.589 6.624 -7.136 1.00 97.50 372 ALA A O 1
ATOM 2983 N N . ASN A 1 373 ? -9.927 6.393 -5.002 1.00 95.00 373 ASN A N 1
ATOM 2984 C CA . ASN A 1 373 ? -9.484 7.774 -4.825 1.00 95.00 373 ASN A CA 1
ATOM 2985 C C . ASN A 1 373 ? -7.978 7.836 -4.605 1.00 95.00 373 ASN A C 1
ATOM 2987 O O . ASN A 1 373 ? -7.422 7.028 -3.862 1.00 95.00 373 ASN A O 1
ATOM 2991 N N . GLU A 1 374 ? -7.332 8.832 -5.201 1.00 90.31 374 GLU A N 1
ATOM 2992 C CA . GLU A 1 374 ? -5.923 9.130 -4.964 1.00 90.31 374 GLU A CA 1
ATOM 2993 C C . GLU A 1 374 ? -5.661 10.634 -5.057 1.00 90.31 374 GLU A C 1
ATOM 2995 O O . GLU A 1 374 ? -6.262 11.333 -5.871 1.00 90.31 374 GLU A O 1
ATOM 3000 N N . ILE A 1 375 ? -4.749 11.128 -4.224 1.00 84.25 375 ILE A N 1
ATOM 3001 C CA . ILE A 1 375 ? -4.388 12.543 -4.131 1.00 84.25 375 ILE A CA 1
ATOM 3002 C C . ILE A 1 375 ? -3.061 12.854 -4.833 1.00 84.25 375 ILE A C 1
ATOM 3004 O O . ILE A 1 375 ? -2.820 13.989 -5.247 1.00 84.25 375 ILE A O 1
ATOM 3008 N N . ALA A 1 376 ? -2.187 11.857 -4.976 1.00 81.38 376 ALA A N 1
ATOM 3009 C CA . ALA A 1 376 ? -0.898 11.992 -5.629 1.00 81.38 376 ALA A CA 1
ATOM 3010 C C . ALA A 1 376 ? -0.982 11.568 -7.103 1.00 81.38 376 ALA A C 1
ATOM 3012 O O . ALA A 1 376 ? -1.430 10.474 -7.439 1.00 81.38 376 ALA A O 1
ATOM 3013 N N . ILE A 1 377 ? -0.509 12.436 -8.000 1.00 80.38 377 ILE A N 1
ATOM 3014 C CA . ILE A 1 377 ? -0.634 12.249 -9.453 1.00 80.38 377 ILE A CA 1
ATOM 3015 C C . ILE A 1 377 ? -0.002 10.944 -9.947 1.00 80.38 377 ILE A C 1
ATOM 3017 O O . ILE A 1 377 ? -0.576 10.241 -10.776 1.00 80.38 377 ILE A O 1
ATOM 3021 N N . LEU A 1 37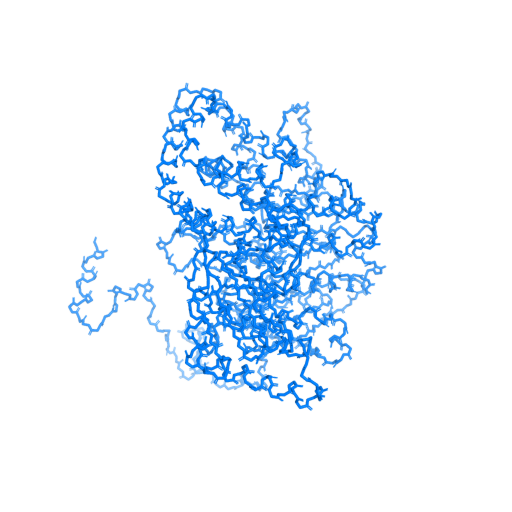8 ? 1.182 10.610 -9.444 1.00 77.56 378 LEU A N 1
ATOM 3022 C CA . LEU A 1 378 ? 1.917 9.454 -9.928 1.00 77.56 378 LEU A CA 1
ATOM 3023 C C . LEU A 1 378 ? 1.334 8.118 -9.440 1.00 77.56 378 LEU A C 1
ATOM 3025 O O . LEU A 1 378 ? 1.101 7.254 -10.288 1.00 77.56 378 LEU A O 1
ATOM 3029 N N . PRO A 1 379 ? 1.001 7.944 -8.147 1.00 81.50 379 PRO A N 1
ATOM 3030 C CA . PRO A 1 379 ? 0.176 6.824 -7.701 1.00 81.50 379 PRO A CA 1
ATOM 3031 C C . PRO A 1 379 ? -1.138 6.705 -8.484 1.00 81.50 379 PRO A C 1
ATOM 3033 O O . PRO A 1 379 ? -1.455 5.615 -8.950 1.00 81.50 379 PRO A O 1
ATOM 3036 N N . TYR A 1 380 ? -1.827 7.821 -8.756 1.00 86.38 380 TYR A N 1
ATOM 3037 C CA . TYR A 1 380 ? -3.060 7.830 -9.549 1.00 86.38 380 TYR A CA 1
ATOM 3038 C C . TYR A 1 380 ? -2.860 7.248 -10.962 1.00 86.38 380 TYR A C 1
ATOM 3040 O O . TYR A 1 380 ? -3.649 6.410 -11.402 1.00 86.38 380 TYR A O 1
ATOM 3048 N N . TYR A 1 381 ? -1.783 7.625 -11.663 1.00 84.00 381 TYR A N 1
ATOM 3049 C CA . TYR A 1 381 ? -1.457 7.042 -12.972 1.00 84.00 381 TYR A CA 1
ATOM 3050 C C . TYR A 1 381 ? -1.144 5.552 -12.899 1.00 84.00 381 TYR A C 1
ATOM 3052 O O . TYR A 1 381 ? -1.635 4.778 -13.719 1.00 84.00 381 TYR A O 1
ATOM 3060 N N . ILE A 1 382 ? -0.360 5.140 -11.903 1.00 81.69 382 ILE A N 1
ATOM 3061 C CA . ILE A 1 382 ? -0.004 3.733 -11.708 1.00 81.69 382 ILE A CA 1
ATOM 3062 C C . ILE A 1 382 ? -1.252 2.902 -11.410 1.00 81.69 382 ILE A C 1
ATOM 3064 O O . ILE A 1 382 ? -1.416 1.829 -11.986 1.00 81.69 382 ILE A O 1
ATOM 3068 N N . ALA A 1 383 ? -2.142 3.398 -10.550 1.00 87.00 383 ALA A N 1
ATOM 3069 C CA . ALA A 1 383 ? -3.400 2.738 -10.242 1.00 87.00 383 ALA A CA 1
ATOM 3070 C C . ALA A 1 383 ? -4.247 2.548 -11.503 1.00 87.00 383 ALA A C 1
ATOM 3072 O O . ALA A 1 383 ? -4.652 1.422 -11.779 1.00 87.00 383 ALA A O 1
ATOM 3073 N N . GLY A 1 384 ? -4.450 3.605 -12.299 1.00 89.19 384 GLY A N 1
ATOM 3074 C CA . GLY A 1 384 ? -5.189 3.524 -13.562 1.00 89.19 384 GLY A CA 1
ATOM 3075 C C . GLY A 1 384 ? -4.619 2.461 -14.504 1.00 89.19 384 GLY A C 1
ATOM 3076 O O . GLY A 1 384 ? -5.326 1.527 -14.875 1.00 89.19 384 GLY A O 1
ATOM 3077 N N . LEU A 1 385 ? -3.315 2.528 -14.792 1.00 84.62 385 LEU A N 1
ATOM 3078 C CA . LEU A 1 385 ? -2.625 1.559 -15.653 1.00 84.62 385 LEU A CA 1
ATOM 3079 C C . LEU A 1 385 ? -2.750 0.119 -15.136 1.00 84.62 385 LEU A C 1
ATOM 3081 O O . LEU A 1 385 ? -3.068 -0.792 -15.901 1.00 84.62 385 LEU A O 1
ATOM 3085 N N . ASN A 1 386 ? -2.526 -0.096 -13.839 1.00 85.56 386 ASN A N 1
ATOM 3086 C CA . ASN A 1 386 ? -2.592 -1.424 -13.238 1.00 85.56 386 ASN A CA 1
ATOM 3087 C C . ASN A 1 386 ? -4.009 -2.004 -13.293 1.00 85.56 386 ASN A C 1
ATOM 3089 O O . ASN A 1 386 ? -4.175 -3.181 -13.621 1.00 85.56 386 ASN A O 1
ATOM 3093 N N . ILE A 1 387 ? -5.021 -1.192 -12.983 1.00 91.81 387 ILE A N 1
ATOM 3094 C CA . ILE A 1 387 ? -6.429 -1.598 -12.949 1.00 91.81 387 ILE A CA 1
ATOM 3095 C C . ILE A 1 387 ? -6.935 -1.911 -14.363 1.00 91.81 387 ILE A C 1
ATOM 3097 O O . ILE A 1 387 ? -7.517 -2.973 -14.586 1.00 91.81 387 ILE A O 1
ATOM 3101 N N . GLU A 1 388 ? -6.680 -1.025 -15.326 1.00 90.94 388 GLU A N 1
ATOM 3102 C CA . GLU A 1 388 ? -7.084 -1.190 -16.727 1.00 90.94 388 GLU A CA 1
ATOM 3103 C C . GLU A 1 388 ? -6.402 -2.390 -17.387 1.00 90.94 388 GLU A C 1
ATOM 3105 O O . GLU A 1 388 ? -7.066 -3.189 -18.049 1.00 90.94 388 GLU A O 1
ATOM 3110 N N . GLN A 1 389 ? -5.096 -2.576 -17.162 1.00 85.50 389 GLN A N 1
ATOM 3111 C CA . GLN A 1 389 ? -4.375 -3.734 -17.691 1.00 85.50 389 GLN A CA 1
ATOM 3112 C C . GLN A 1 389 ? -4.891 -5.042 -17.081 1.00 85.50 389 GLN A C 1
ATOM 3114 O O . GLN A 1 389 ? -5.103 -6.009 -17.806 1.00 85.50 389 GLN A O 1
ATOM 3119 N N . THR A 1 390 ? -5.134 -5.076 -15.767 1.00 88.56 390 THR A N 1
ATOM 3120 C CA . THR A 1 390 ? -5.667 -6.274 -15.093 1.00 88.56 390 THR A CA 1
ATOM 3121 C C . THR A 1 390 ? -7.053 -6.632 -15.633 1.00 88.56 390 THR A C 1
ATOM 3123 O O . THR A 1 390 ? -7.332 -7.799 -15.912 1.00 88.56 390 THR A O 1
ATOM 3126 N N . TYR A 1 391 ? -7.916 -5.634 -15.846 1.00 92.69 391 TYR A N 1
ATOM 3127 C CA . TYR A 1 391 ? -9.215 -5.842 -16.485 1.00 92.69 391 TYR A CA 1
ATOM 3128 C C . TYR A 1 391 ? -9.065 -6.418 -17.899 1.00 92.69 391 TYR A C 1
ATOM 3130 O O . TYR A 1 391 ? -9.690 -7.434 -18.214 1.00 92.69 391 TYR A O 1
ATOM 3138 N N . ALA A 1 392 ? -8.207 -5.810 -18.726 1.00 89.19 392 ALA A N 1
ATOM 3139 C CA . ALA A 1 392 ? -7.957 -6.248 -20.095 1.00 89.19 392 ALA A CA 1
ATOM 3140 C C . ALA A 1 392 ? -7.431 -7.691 -20.155 1.00 89.19 392 ALA A C 1
ATOM 3142 O O . ALA A 1 392 ? -7.897 -8.478 -20.976 1.00 89.19 392 ALA A O 1
ATOM 3143 N N . ASP A 1 393 ? -6.542 -8.078 -19.241 1.00 86.19 393 ASP A N 1
ATOM 3144 C CA . ASP A 1 393 ? -6.001 -9.439 -19.151 1.00 86.19 393 ASP A CA 1
ATOM 3145 C C . ASP A 1 393 ? -7.059 -10.479 -18.744 1.00 86.19 393 ASP A C 1
ATOM 3147 O O . ASP A 1 393 ? -7.023 -11.629 -19.189 1.00 86.19 393 ASP A O 1
ATOM 3151 N N . ILE A 1 394 ? -8.010 -10.102 -17.882 1.00 90.38 394 ILE A N 1
ATOM 3152 C CA . ILE A 1 394 ? -9.078 -11.001 -17.419 1.00 90.38 394 ILE A CA 1
ATOM 3153 C C . ILE A 1 394 ? -10.180 -11.157 -18.474 1.00 90.38 394 ILE A C 1
ATOM 3155 O O . ILE A 1 394 ? -10.662 -12.274 -18.718 1.00 90.38 394 ILE A O 1
ATOM 3159 N N . VAL A 1 395 ? -10.614 -10.037 -19.055 1.00 91.12 395 VAL A N 1
ATOM 3160 C CA . VAL A 1 395 ? -11.796 -9.951 -19.926 1.00 91.12 395 VAL A CA 1
ATOM 3161 C C . VAL A 1 395 ? -11.435 -10.136 -21.403 1.00 91.12 395 VAL A C 1
ATOM 3163 O O . VAL A 1 395 ? -12.250 -10.663 -22.159 1.00 91.12 395 VAL A O 1
ATOM 3166 N N . GLY A 1 396 ? -10.209 -9.792 -21.800 1.00 87.81 396 GLY A N 1
ATOM 3167 C CA . GLY A 1 396 ? -9.717 -9.851 -23.179 1.00 87.81 396 GLY A CA 1
ATOM 3168 C C . GLY A 1 396 ? -9.998 -8.592 -24.007 1.00 87.81 396 GLY A C 1
ATOM 3169 O O . GLY A 1 396 ? -9.795 -8.623 -25.217 1.00 87.81 396 GLY A O 1
ATOM 3170 N N . ASP A 1 397 ? -10.477 -7.515 -23.381 1.00 86.38 397 ASP A N 1
ATOM 3171 C CA . ASP A 1 397 ? -10.785 -6.233 -24.023 1.00 86.38 397 ASP A CA 1
ATOM 3172 C C . ASP A 1 397 ? -10.383 -5.075 -23.103 1.00 86.38 397 ASP A C 1
ATOM 3174 O O . ASP A 1 397 ? -10.634 -5.125 -21.896 1.00 86.38 397 ASP A O 1
ATOM 3178 N N . TRP A 1 398 ? -9.749 -4.044 -23.663 1.00 87.88 398 TRP A N 1
ATOM 3179 C CA . TRP A 1 398 ? -9.317 -2.881 -22.889 1.00 87.88 398 TRP A CA 1
ATOM 3180 C C . TRP A 1 398 ? -10.482 -1.917 -22.685 1.00 87.88 398 TRP A C 1
ATOM 3182 O O . TRP A 1 398 ? -11.235 -1.616 -23.612 1.00 87.88 398 TRP A O 1
ATOM 3192 N N . ARG A 1 399 ? -10.609 -1.404 -21.461 1.00 88.56 399 ARG A N 1
ATOM 3193 C CA . ARG A 1 399 ? -11.541 -0.334 -21.106 1.00 88.56 399 ARG A CA 1
ATOM 3194 C C . ARG A 1 399 ? -10.871 0.598 -20.116 1.00 88.56 399 ARG A C 1
ATOM 3196 O O . ARG A 1 399 ? -10.097 0.137 -19.284 1.00 88.56 399 ARG A O 1
ATOM 3203 N N . GLU A 1 400 ? -11.200 1.879 -20.208 1.00 89.81 400 GLU A N 1
ATOM 3204 C CA . GLU A 1 400 ? -10.794 2.865 -19.213 1.00 89.81 400 GLU A CA 1
ATOM 3205 C C . GLU A 1 400 ? -11.510 2.610 -17.880 1.00 89.81 400 GLU A C 1
ATOM 3207 O O . GLU A 1 400 ? -12.701 2.273 -17.850 1.00 89.81 400 GLU A O 1
ATOM 3212 N N . PHE A 1 401 ? -10.800 2.821 -16.769 1.00 92.94 401 PHE A N 1
ATOM 3213 C CA . PHE A 1 401 ? -11.392 2.726 -15.441 1.00 92.94 401 PHE A CA 1
ATOM 3214 C C . PHE A 1 401 ? -12.026 4.060 -15.013 1.00 92.94 401 PHE A C 1
ATOM 3216 O O . PHE A 1 401 ? -11.373 4.944 -14.453 1.00 92.94 401 PHE A O 1
ATOM 3223 N N . SER A 1 402 ? -13.337 4.194 -15.225 1.00 91.69 402 SER A N 1
ATOM 3224 C CA . SER A 1 402 ? -14.106 5.397 -14.866 1.00 91.69 402 SER A CA 1
ATOM 3225 C C . SER A 1 402 ? -14.284 5.606 -13.355 1.00 91.69 402 SER A C 1
ATOM 3227 O O . SER A 1 402 ? -14.604 6.713 -12.927 1.00 91.69 402 SER A O 1
ATOM 3229 N N . GLY A 1 403 ? -14.047 4.573 -12.537 1.00 94.56 403 GLY A N 1
ATOM 3230 C CA . GLY A 1 403 ? -14.161 4.631 -11.075 1.00 94.56 403 GLY A CA 1
ATOM 3231 C C . GLY A 1 403 ? -13.016 5.359 -10.359 1.00 94.56 403 GLY A C 1
ATOM 3232 O O . GLY A 1 403 ? -13.094 5.558 -9.145 1.00 94.56 403 GLY A O 1
ATOM 3233 N N . ALA A 1 404 ? -11.955 5.747 -11.077 1.00 93.31 404 ALA A N 1
ATOM 3234 C CA . ALA A 1 404 ? -10.821 6.477 -10.514 1.00 93.31 404 ALA A CA 1
ATOM 3235 C C . ALA A 1 404 ? -11.098 7.986 -10.397 1.00 93.31 404 ALA A C 1
ATOM 3237 O O . ALA A 1 404 ? -11.389 8.656 -11.392 1.00 93.31 404 ALA A O 1
ATOM 3238 N N . CYS A 1 405 ? -10.912 8.527 -9.193 1.00 92.38 405 CYS A N 1
ATOM 3239 C CA . CYS A 1 405 ? -11.018 9.947 -8.874 1.00 92.38 405 CYS A CA 1
ATOM 3240 C C . CYS A 1 405 ? -9.683 10.488 -8.353 1.00 92.38 405 CYS A C 1
ATOM 3242 O O . CYS A 1 405 ? -9.105 9.958 -7.403 1.00 92.38 405 CYS A O 1
ATOM 3244 N N . PHE A 1 406 ? -9.233 11.600 -8.928 1.00 90.12 406 PHE A N 1
ATOM 3245 C CA . PHE A 1 406 ? -8.115 12.366 -8.392 1.00 90.12 406 PHE A CA 1
ATOM 3246 C C . PHE A 1 406 ? -8.650 13.381 -7.375 1.00 90.12 406 PHE A C 1
ATOM 3248 O O . PHE A 1 406 ? -9.233 14.390 -7.773 1.00 90.12 406 PHE A O 1
ATOM 3255 N N . VAL A 1 407 ? -8.557 13.089 -6.077 1.00 88.12 407 VAL A N 1
ATOM 3256 C CA . VAL A 1 407 ? -9.254 13.834 -5.014 1.00 88.12 407 VAL A CA 1
ATOM 3257 C C . VAL A 1 407 ? -8.550 13.667 -3.665 1.00 88.12 407 VAL A C 1
ATOM 3259 O O . VAL A 1 407 ? -8.004 12.604 -3.373 1.00 88.12 407 VAL A O 1
ATOM 3262 N N . ASP A 1 408 ? -8.603 14.686 -2.803 1.00 87.50 408 ASP A N 1
ATOM 3263 C CA . ASP A 1 408 ? -8.345 14.464 -1.375 1.00 87.50 408 ASP A CA 1
ATOM 3264 C C . ASP A 1 408 ? -9.607 13.920 -0.701 1.00 87.50 408 ASP A C 1
ATOM 3266 O O . ASP A 1 408 ? -10.559 14.657 -0.429 1.00 87.50 408 ASP A O 1
ATOM 3270 N N . THR A 1 409 ? -9.610 12.625 -0.394 1.00 91.56 409 THR A N 1
ATOM 3271 C CA . THR A 1 409 ? -10.741 11.984 0.281 1.00 91.56 409 THR A CA 1
ATOM 3272 C C . THR A 1 409 ? -11.087 12.641 1.619 1.00 91.56 409 THR A C 1
ATOM 3274 O O . THR A 1 409 ? -12.266 12.766 1.938 1.00 91.56 409 THR A O 1
ATOM 3277 N N . LEU A 1 410 ? -10.104 13.111 2.395 1.00 90.00 410 LEU A N 1
ATOM 3278 C CA . LEU A 1 410 ? -10.364 13.715 3.706 1.00 90.00 410 LEU A CA 1
ATOM 3279 C C . LEU A 1 410 ? -10.966 15.125 3.620 1.00 90.00 410 LEU A C 1
ATOM 3281 O O . LEU A 1 410 ? -11.541 15.579 4.610 1.00 90.00 410 LEU A O 1
ATOM 3285 N N . GLU A 1 411 ? -10.875 15.781 2.461 1.00 84.00 411 GLU A N 1
ATOM 3286 C CA . GLU A 1 411 ? -11.583 17.031 2.145 1.00 84.00 411 GLU A CA 1
ATOM 3287 C C . GLU A 1 411 ? -12.921 16.759 1.424 1.00 84.00 411 GLU A C 1
ATOM 3289 O O . GLU A 1 411 ? -13.847 17.572 1.474 1.00 84.00 411 GLU A O 1
ATOM 3294 N N . ASN A 1 412 ? -13.083 15.584 0.805 1.00 86.44 412 ASN A N 1
ATOM 3295 C CA . ASN A 1 412 ? -14.312 15.184 0.124 1.00 86.44 412 ASN A CA 1
ATOM 3296 C C . ASN A 1 412 ? -15.380 14.634 1.092 1.00 86.44 412 ASN A C 1
ATOM 3298 O O . ASN A 1 412 ? -15.595 13.426 1.213 1.00 86.44 412 ASN A O 1
ATOM 3302 N N . TRP A 1 413 ? -16.110 15.543 1.741 1.00 82.94 413 TRP A N 1
ATOM 3303 C CA . TRP A 1 413 ? -17.305 15.245 2.554 1.00 82.94 413 TRP A CA 1
ATOM 3304 C C . TRP A 1 413 ? -18.625 15.475 1.795 1.00 82.94 413 TRP A C 1
ATOM 3306 O O . TRP A 1 413 ? -19.704 15.574 2.378 1.00 82.94 413 TRP A O 1
ATOM 3316 N N . GLY A 1 414 ? -18.557 15.569 0.461 1.00 67.69 414 GLY A N 1
ATOM 3317 C CA . GLY A 1 414 ? -19.690 15.891 -0.413 1.00 67.69 414 GLY A CA 1
ATOM 3318 C C . GLY A 1 414 ? -20.820 14.853 -0.446 1.00 67.69 414 GLY A C 1
ATOM 3319 O O . GLY A 1 414 ? -21.858 15.125 -1.040 1.00 67.69 414 GLY A O 1
ATOM 3320 N N . PHE A 1 415 ? -20.661 13.698 0.204 1.00 67.25 415 PHE A N 1
ATOM 3321 C CA . PHE A 1 415 ? -21.678 12.643 0.295 1.00 67.25 415 PHE A CA 1
ATOM 3322 C C . PHE A 1 415 ? -22.834 12.969 1.262 1.00 67.25 415 PHE A C 1
ATOM 3324 O O . PHE A 1 415 ? -23.911 12.400 1.123 1.00 67.25 415 PHE A O 1
ATOM 3331 N N . GLU A 1 416 ? -22.658 13.901 2.209 1.00 50.00 416 GLU A N 1
ATOM 3332 C CA . GLU A 1 416 ? -23.764 14.420 3.044 1.00 50.00 416 GLU A CA 1
ATOM 3333 C C . GLU A 1 416 ? -24.538 15.553 2.344 1.00 50.00 416 GLU A C 1
ATOM 3335 O O . GLU A 1 416 ? -25.647 15.928 2.727 1.00 50.00 416 GLU A O 1
ATOM 3340 N N . LYS A 1 417 ? -23.946 16.112 1.286 1.00 39.66 417 LYS A N 1
ATOM 3341 C CA . LYS A 1 417 ? -24.407 17.300 0.577 1.00 39.66 417 LYS A CA 1
ATOM 3342 C C . LYS A 1 417 ? -25.240 16.923 -0.651 1.00 39.66 417 LYS A C 1
ATOM 3344 O O . LYS A 1 417 ? -24.905 17.307 -1.767 1.00 39.66 417 LYS A O 1
ATOM 3349 N N . THR A 1 418 ? -26.387 16.264 -0.466 1.00 35.41 418 THR A N 1
ATOM 3350 C CA . THR A 1 418 ? -27.490 16.357 -1.447 1.00 35.41 418 THR A CA 1
ATOM 3351 C C . THR A 1 418 ? -28.048 17.782 -1.414 1.00 35.41 418 THR A C 1
ATOM 3353 O O . THR A 1 418 ? -29.080 18.050 -0.805 1.00 35.41 418 THR A O 1
ATOM 3356 N N . TYR A 1 419 ? -27.336 18.739 -2.010 1.00 33.25 419 TYR A N 1
ATOM 3357 C CA . TYR A 1 419 ? -27.833 20.104 -2.129 1.00 33.25 419 TYR A CA 1
ATOM 3358 C C . TYR A 1 419 ? -28.678 20.238 -3.388 1.00 33.25 419 TYR A C 1
ATOM 3360 O O . TYR A 1 419 ? -28.185 20.284 -4.514 1.00 33.25 419 TYR A O 1
ATOM 3368 N N . SER A 1 420 ? -29.975 20.418 -3.157 1.00 33.88 420 SER A N 1
ATOM 3369 C CA . SER A 1 420 ? -30.741 21.418 -3.886 1.00 33.88 420 SER A CA 1
ATOM 3370 C C . SER A 1 420 ? -29.899 22.697 -4.037 1.00 33.88 420 SER A C 1
ATOM 3372 O O . SER A 1 420 ? -29.567 23.322 -3.029 1.00 33.88 420 SER A O 1
ATOM 3374 N N . GLY A 1 421 ? -29.565 23.091 -5.270 1.00 30.58 421 GLY A N 1
ATOM 3375 C CA . GLY A 1 421 ? -29.132 24.466 -5.554 1.00 30.58 421 GLY A CA 1
ATOM 3376 C C . GLY A 1 421 ? -27.803 24.702 -6.275 1.00 30.58 421 GLY A C 1
ATOM 3377 O O . GLY A 1 421 ? -27.357 25.844 -6.267 1.00 30.58 421 GLY A O 1
ATOM 3378 N N . ALA A 1 422 ? -27.182 23.724 -6.936 1.00 31.38 422 ALA A N 1
ATOM 3379 C CA . ALA A 1 422 ? -26.139 24.039 -7.920 1.00 31.38 422 ALA A CA 1
ATOM 3380 C C . ALA A 1 422 ? -26.790 24.251 -9.298 1.00 31.38 422 ALA A C 1
ATOM 3382 O O . ALA A 1 422 ? -27.069 23.295 -10.020 1.00 31.38 422 ALA A O 1
ATOM 3383 N N . GLN A 1 423 ? -27.098 25.511 -9.630 1.00 28.42 423 GLN A N 1
ATOM 3384 C CA . GLN A 1 423 ? -27.391 25.911 -11.007 1.00 28.42 423 GLN A CA 1
ATOM 3385 C C . GLN A 1 423 ? -26.236 25.454 -11.901 1.00 28.42 423 GLN A C 1
ATOM 3387 O O . GLN A 1 423 ? -25.074 25.719 -11.601 1.00 28.42 423 GLN A O 1
ATOM 3392 N N . GLY A 1 424 ? -26.582 24.724 -12.961 1.00 35.09 424 GLY A N 1
ATOM 3393 C CA . GLY A 1 424 ? -25.627 24.241 -13.942 1.00 35.09 424 GLY A CA 1
ATOM 3394 C C . GLY A 1 424 ? -24.933 25.398 -14.641 1.00 35.09 424 GLY A C 1
ATOM 3395 O O . GLY A 1 424 ? -25.597 26.295 -15.158 1.00 35.09 424 GLY A O 1
ATOM 3396 N N . ASP A 1 425 ? -23.608 25.326 -14.692 1.00 29.62 425 ASP A N 1
ATOM 3397 C CA . ASP A 1 425 ? -22.851 26.025 -15.715 1.00 29.62 425 ASP A CA 1
ATOM 3398 C C . ASP A 1 425 ? -22.682 25.047 -16.880 1.00 29.62 425 ASP A C 1
ATOM 3400 O O . ASP A 1 425 ? -21.896 24.101 -16.851 1.00 29.62 425 ASP A O 1
ATOM 3404 N N . LEU A 1 426 ? -23.573 25.198 -17.856 1.00 30.67 426 LEU A N 1
ATOM 3405 C CA . LEU A 1 426 ? -23.710 24.345 -19.028 1.00 30.67 426 LEU A CA 1
ATOM 3406 C C . LEU A 1 426 ? -22.788 24.859 -20.146 1.00 30.67 426 LEU A C 1
ATOM 3408 O O . LEU A 1 426 ? -23.268 25.196 -21.223 1.00 30.67 426 LEU A O 1
ATOM 3412 N N . LEU A 1 427 ? -21.480 24.964 -19.896 1.00 29.09 427 LEU A N 1
ATOM 3413 C CA . LEU A 1 427 ? -20.471 25.300 -20.910 1.00 29.09 427 LEU A CA 1
ATOM 3414 C C . LEU A 1 427 ? -19.173 24.535 -20.622 1.00 29.09 427 LEU A C 1
ATOM 3416 O O . LEU A 1 427 ? -18.254 25.035 -19.982 1.00 29.09 427 LEU A O 1
ATOM 3420 N N . GLY A 1 428 ? -19.125 23.294 -21.109 1.00 33.66 428 GLY A N 1
ATOM 3421 C CA . GLY A 1 428 ? -17.990 22.396 -20.940 1.00 33.66 428 GLY A CA 1
ATOM 3422 C C . GLY A 1 428 ? -16.733 22.869 -21.673 1.00 33.66 428 GLY A C 1
ATOM 3423 O O . GLY A 1 428 ? -16.736 23.067 -22.891 1.00 33.66 428 GLY A O 1
ATOM 3424 N N . SER A 1 429 ? -15.634 22.960 -20.930 1.00 31.50 429 SER A N 1
ATOM 3425 C CA . SER A 1 429 ? -14.291 22.698 -21.446 1.00 31.50 429 SER A CA 1
ATOM 3426 C C . SER A 1 429 ? -13.862 21.288 -21.011 1.00 31.50 429 SER A C 1
ATOM 3428 O O . SER A 1 429 ? -14.472 20.668 -20.144 1.00 31.50 429 SER A O 1
ATOM 3430 N N . ILE A 1 430 ? -12.821 20.747 -21.645 1.00 38.22 430 ILE A N 1
ATOM 3431 C CA . ILE A 1 430 ? -12.298 19.366 -21.526 1.00 38.22 430 ILE A CA 1
ATOM 3432 C C . ILE A 1 430 ? -11.741 19.018 -20.112 1.00 38.22 430 ILE A C 1
ATOM 3434 O O . ILE A 1 430 ? -10.978 18.078 -19.932 1.00 38.22 430 ILE A O 1
ATOM 3438 N N . THR A 1 431 ? -12.139 19.743 -19.066 1.00 52.53 431 THR A N 1
ATOM 3439 C CA . THR A 1 431 ? -11.628 19.626 -17.692 1.00 52.53 431 THR A CA 1
ATOM 3440 C C . THR A 1 431 ? -12.710 19.381 -16.620 1.00 52.53 431 THR A C 1
ATOM 3442 O O . THR A 1 431 ? -12.403 19.355 -15.429 1.00 52.53 431 THR A O 1
ATOM 3445 N N . ASP A 1 432 ? -13.953 19.075 -17.016 1.00 68.06 432 ASP A N 1
ATOM 3446 C CA . ASP A 1 432 ? -15.060 18.702 -16.108 1.00 68.06 432 ASP A CA 1
ATOM 3447 C C . ASP A 1 432 ? -15.100 17.222 -15.686 1.00 68.06 432 ASP A C 1
ATOM 3449 O O . ASP A 1 432 ? -15.847 16.850 -14.778 1.00 68.06 432 ASP A O 1
ATOM 3453 N N . GLU A 1 433 ? -14.305 16.354 -16.311 1.00 82.06 433 GLU A N 1
ATOM 3454 C CA . GLU A 1 433 ? -14.475 14.905 -16.163 1.00 82.06 433 GLU A CA 1
ATOM 3455 C C . GLU A 1 433 ? -14.141 14.385 -14.758 1.00 82.06 433 GLU A C 1
ATOM 3457 O O . GLU A 1 433 ? -14.942 13.664 -14.168 1.00 82.06 433 GLU A O 1
ATOM 3462 N N . ASN A 1 434 ? -13.020 14.806 -14.158 1.00 85.69 434 ASN A N 1
ATOM 3463 C CA . ASN A 1 434 ? -12.682 14.406 -12.785 1.00 85.69 434 ASN A CA 1
ATOM 3464 C C . ASN A 1 434 ? -13.770 14.828 -11.788 1.00 85.69 434 ASN A C 1
ATOM 3466 O O . ASN A 1 434 ? -14.133 14.084 -10.883 1.00 85.69 434 ASN A O 1
ATOM 3470 N N . GLN A 1 435 ? -14.301 16.040 -11.967 1.00 83.31 435 GLN A N 1
ATOM 3471 C CA . GLN A 1 435 ? -15.365 16.572 -11.120 1.00 83.31 435 GLN A CA 1
ATOM 3472 C C . GLN A 1 435 ? -16.663 15.796 -11.321 1.00 83.31 435 GLN A C 1
ATOM 3474 O O . GLN A 1 435 ? -17.376 15.534 -10.355 1.00 83.31 435 GLN A O 1
ATOM 3479 N N . GLN A 1 436 ? -16.953 15.381 -12.553 1.00 87.19 436 GLN A N 1
ATOM 3480 C CA . GLN A 1 436 ? -18.078 14.507 -12.839 1.00 87.19 436 GLN A CA 1
ATOM 3481 C C . GLN A 1 436 ? -17.929 13.149 -12.144 1.00 87.19 436 GLN A C 1
ATOM 3483 O O . GLN A 1 436 ? -18.854 12.748 -11.442 1.00 87.19 436 GLN A O 1
ATOM 3488 N N . ARG A 1 437 ? -16.756 12.507 -12.231 1.00 90.50 437 ARG A N 1
ATOM 3489 C CA . ARG A 1 437 ? -16.463 11.245 -11.528 1.00 90.50 437 ARG A CA 1
ATOM 3490 C C . ARG A 1 437 ? -16.626 11.386 -10.008 1.00 90.50 437 ARG A C 1
ATOM 3492 O O . ARG A 1 437 ? -17.296 10.566 -9.385 1.00 90.50 437 ARG A O 1
ATOM 3499 N N . ILE A 1 438 ? -16.119 12.473 -9.412 1.00 89.56 438 ILE A N 1
ATOM 3500 C CA . ILE A 1 438 ? -16.287 12.765 -7.974 1.00 89.56 438 ILE A CA 1
ATOM 3501 C C . ILE A 1 438 ? -17.770 12.946 -7.613 1.00 89.56 438 ILE A C 1
ATOM 3503 O O . ILE A 1 438 ? -18.236 12.390 -6.616 1.00 89.56 438 ILE A O 1
ATOM 3507 N N . ARG A 1 439 ? -18.537 13.703 -8.411 1.00 89.44 439 ARG A N 1
ATOM 3508 C CA . ARG A 1 439 ? -19.981 13.905 -8.187 1.00 89.44 439 ARG A CA 1
ATOM 3509 C C . ARG A 1 439 ? -20.756 12.593 -8.274 1.00 89.44 439 ARG A C 1
ATOM 3511 O O . ARG A 1 439 ? -21.595 12.332 -7.414 1.00 89.44 439 ARG A O 1
ATOM 3518 N N . GLU A 1 440 ? -20.463 11.772 -9.277 1.00 91.25 440 GLU A N 1
ATOM 3519 C CA . GLU A 1 440 ? -21.080 10.459 -9.457 1.00 91.25 440 GLU A CA 1
ATOM 3520 C C . GLU A 1 440 ? -20.759 9.531 -8.286 1.00 91.25 440 GLU A C 1
ATOM 3522 O O . GLU A 1 440 ? -21.678 8.959 -7.706 1.00 91.25 440 GLU A O 1
ATOM 3527 N N . GLN A 1 441 ? -19.493 9.449 -7.866 1.00 93.62 441 GLN A N 1
ATOM 3528 C CA . GLN A 1 441 ? -19.084 8.669 -6.696 1.00 93.62 441 GLN A CA 1
ATOM 3529 C C . GLN A 1 441 ? -19.779 9.150 -5.411 1.00 93.62 441 GLN A C 1
ATOM 3531 O O . GLN A 1 441 ? -20.248 8.335 -4.611 1.00 93.62 441 GLN A O 1
ATOM 3536 N N . ASN A 1 442 ? -19.875 10.465 -5.195 1.00 91.62 442 ASN A N 1
ATOM 3537 C CA . ASN A 1 442 ? -20.524 11.038 -4.012 1.00 91.62 442 ASN A CA 1
ATOM 3538 C C . ASN A 1 442 ? -22.031 10.748 -3.968 1.00 91.62 442 ASN A C 1
ATOM 3540 O O . ASN A 1 442 ? -22.580 10.581 -2.881 1.00 91.62 442 ASN A O 1
ATOM 3544 N N . ALA A 1 443 ? -22.690 10.637 -5.125 1.00 91.31 443 ALA A N 1
ATOM 3545 C CA . ALA A 1 443 ? -24.108 10.292 -5.221 1.00 91.31 443 ALA A CA 1
ATOM 3546 C C . ALA A 1 443 ? -24.399 8.796 -4.979 1.00 91.31 443 ALA A C 1
ATOM 3548 O O . ALA A 1 443 ? -25.554 8.417 -4.769 1.00 91.31 443 ALA A O 1
ATOM 3549 N N . ARG A 1 444 ? -23.379 7.926 -5.008 1.00 91.38 444 ARG A N 1
ATOM 3550 C CA . ARG A 1 444 ? -23.533 6.476 -4.807 1.00 91.38 444 ARG A CA 1
ATOM 3551 C C . ARG A 1 444 ? -23.615 6.116 -3.325 1.00 91.38 444 ARG A C 1
ATOM 3553 O O . ARG A 1 444 ? -22.885 6.646 -2.481 1.00 91.38 444 ARG A O 1
ATOM 3560 N N . ARG A 1 445 ? -24.439 5.117 -3.003 1.00 93.25 445 ARG A N 1
ATOM 3561 C CA . ARG A 1 445 ? -24.359 4.414 -1.717 1.00 93.25 445 ARG A CA 1
ATOM 3562 C C . ARG A 1 445 ? -23.192 3.430 -1.786 1.00 93.25 445 ARG A C 1
ATOM 3564 O O . ARG A 1 445 ? -23.254 2.498 -2.573 1.00 93.25 445 ARG A O 1
ATOM 3571 N N . ILE A 1 446 ? -22.177 3.617 -0.942 1.00 95.25 446 ILE A N 1
ATOM 3572 C CA . ILE A 1 446 ? -20.969 2.783 -0.916 1.00 95.25 446 ILE A CA 1
ATOM 3573 C C . ILE A 1 446 ? -20.891 2.053 0.431 1.00 95.25 446 ILE A C 1
ATOM 3575 O O . ILE A 1 446 ? -20.379 2.614 1.400 1.00 95.25 446 ILE A O 1
ATOM 3579 N N . PRO A 1 447 ? -21.449 0.834 0.530 1.00 95.88 447 PRO A N 1
ATOM 3580 C CA . PRO A 1 447 ? -21.474 0.085 1.779 1.00 95.88 447 PRO A CA 1
ATOM 3581 C C . PRO A 1 447 ? -20.138 -0.585 2.111 1.00 95.88 447 PRO A C 1
ATOM 3583 O O . PRO A 1 447 ? -19.952 -0.956 3.263 1.00 95.88 447 PRO A O 1
ATOM 3586 N N . ILE A 1 448 ? -19.221 -0.771 1.155 1.00 98.50 448 ILE A N 1
ATOM 3587 C CA . ILE A 1 448 ? -17.943 -1.455 1.394 1.00 98.50 448 ILE A CA 1
ATOM 3588 C C . ILE A 1 448 ? -16.786 -0.480 1.176 1.00 98.50 448 ILE A C 1
ATOM 3590 O O . ILE A 1 448 ? -16.605 0.039 0.077 1.00 98.50 448 ILE A O 1
ATOM 3594 N N . ILE A 1 449 ? -15.975 -0.257 2.210 1.00 98.81 449 ILE A N 1
ATOM 3595 C CA . ILE A 1 449 ? -14.752 0.550 2.108 1.00 98.81 449 ILE A CA 1
ATOM 3596 C C . ILE A 1 449 ? -13.555 -0.311 2.507 1.00 98.81 449 ILE A C 1
ATOM 3598 O O . ILE A 1 449 ? -13.511 -0.847 3.613 1.00 98.81 449 ILE A O 1
ATOM 3602 N N . ILE A 1 450 ? -12.585 -0.454 1.607 1.00 98.75 450 ILE A N 1
ATOM 3603 C CA . ILE A 1 450 ? -11.360 -1.242 1.812 1.00 98.75 450 ILE A CA 1
ATOM 3604 C C . ILE A 1 450 ? -10.130 -0.384 1.541 1.00 98.75 450 ILE A C 1
ATOM 3606 O O . ILE A 1 450 ? -10.255 0.658 0.917 1.00 98.75 450 ILE A O 1
ATOM 3610 N N . GLY A 1 451 ? -8.952 -0.775 2.022 1.00 96.62 451 GLY A N 1
ATOM 3611 C CA . GLY A 1 451 ? -7.729 -0.033 1.711 1.00 96.62 451 GLY A CA 1
ATOM 3612 C C . GLY A 1 451 ? -6.641 -0.085 2.777 1.00 96.62 451 GLY A C 1
ATOM 3613 O O . GLY A 1 451 ? -6.740 -0.765 3.806 1.00 96.62 451 GLY A O 1
ATOM 3614 N N . ASN A 1 452 ? -5.585 0.680 2.513 1.00 94.88 452 ASN A N 1
ATOM 3615 C CA . ASN A 1 452 ? -4.436 0.882 3.389 1.00 94.88 452 ASN A CA 1
ATOM 3616 C C . ASN A 1 452 ? -4.209 2.389 3.620 1.00 94.88 452 ASN A C 1
ATOM 3618 O O . ASN A 1 452 ? -3.383 2.989 2.931 1.00 94.88 452 ASN A O 1
ATOM 3622 N N . PRO A 1 453 ? -4.941 3.019 4.559 1.00 92.00 453 PRO A N 1
ATOM 3623 C CA . PRO A 1 453 ? -4.761 4.435 4.864 1.00 92.00 453 PRO A CA 1
ATOM 3624 C C . PRO A 1 453 ? -3.331 4.781 5.303 1.00 92.00 453 PRO A C 1
ATOM 3626 O O . PRO A 1 453 ? -2.706 3.977 5.991 1.00 92.00 453 PRO A O 1
ATOM 3629 N N . PRO A 1 454 ? -2.814 5.985 4.998 1.00 84.38 454 PRO A N 1
ATOM 3630 C CA . PRO A 1 454 ? -1.453 6.379 5.361 1.00 84.38 454 PRO A CA 1
ATOM 3631 C C . PRO A 1 454 ? -1.227 6.427 6.881 1.00 84.38 454 PRO A C 1
ATOM 3633 O O . PRO A 1 454 ? -2.127 6.771 7.652 1.00 84.38 454 PRO A O 1
ATOM 3636 N N . TYR A 1 455 ? 0.005 6.131 7.317 1.00 71.06 455 TYR A N 1
ATOM 3637 C CA . TYR A 1 455 ? 0.426 6.200 8.723 1.00 71.06 455 TYR A CA 1
ATOM 3638 C C . TYR A 1 455 ? 1.406 7.355 8.898 1.00 71.06 455 TYR A C 1
ATOM 3640 O O . TYR A 1 455 ? 2.543 7.263 8.440 1.00 71.06 455 TYR A O 1
ATOM 3648 N N . ASN A 1 456 ? 1.017 8.426 9.585 1.00 62.50 456 ASN A N 1
ATOM 3649 C CA . ASN A 1 456 ? 2.010 9.405 10.022 1.00 62.50 456 ASN A CA 1
ATOM 3650 C C . ASN A 1 456 ? 1.462 10.241 11.174 1.00 62.50 456 ASN A C 1
ATOM 3652 O O . ASN A 1 456 ? 0.700 11.169 10.951 1.00 62.50 456 ASN A O 1
ATOM 3656 N N . ALA A 1 457 ? 1.812 9.934 12.423 1.00 43.22 457 ALA A N 1
ATOM 3657 C CA . ALA A 1 457 ? 1.232 10.642 13.564 1.00 43.22 457 ALA A CA 1
ATOM 3658 C C . ALA A 1 457 ? 1.749 12.086 13.707 1.00 43.22 457 ALA A C 1
ATOM 3660 O O . ALA A 1 457 ? 0.971 12.951 14.100 1.00 43.22 457 ALA A O 1
ATOM 3661 N N . ASN A 1 458 ? 3.040 12.340 13.438 1.00 44.56 458 ASN A N 1
ATOM 3662 C CA . ASN A 1 458 ? 3.714 13.640 13.577 1.00 44.56 458 ASN A CA 1
ATOM 3663 C C . ASN A 1 458 ? 5.054 13.643 12.811 1.00 44.56 458 ASN A C 1
ATOM 3665 O O . ASN A 1 458 ? 5.693 12.597 12.696 1.00 44.56 458 ASN A O 1
ATOM 3669 N N . GLN A 1 459 ? 5.536 14.826 12.413 1.00 42.25 459 GLN A N 1
ATOM 3670 C CA . GLN A 1 459 ? 6.942 15.026 12.035 1.00 42.25 459 GLN A CA 1
ATOM 3671 C C . GLN A 1 459 ? 7.885 14.635 13.187 1.00 42.25 459 GLN A C 1
ATOM 3673 O O . GLN A 1 459 ? 7.558 14.857 14.357 1.00 42.25 459 GLN A O 1
ATOM 3678 N N . GLN A 1 460 ? 9.036 14.035 12.866 1.00 45.72 460 GLN A N 1
ATOM 3679 C CA . GLN A 1 460 ? 10.024 13.636 13.876 1.00 45.72 460 GLN A CA 1
ATOM 3680 C C . GLN A 1 460 ? 10.781 14.848 14.427 1.00 45.72 460 GLN A C 1
ATOM 3682 O O . GLN A 1 460 ? 11.107 14.872 15.613 1.00 45.72 460 GLN A O 1
ATOM 3687 N N . ASN A 1 461 ? 11.002 15.866 13.592 1.00 47.06 461 ASN A N 1
ATOM 3688 C CA . ASN A 1 461 ? 11.650 17.115 13.961 1.00 47.06 461 ASN A CA 1
ATOM 3689 C C . ASN A 1 461 ? 10.774 18.318 13.567 1.00 47.06 461 ASN A C 1
ATOM 3691 O O . ASN A 1 461 ? 10.134 18.313 12.521 1.00 47.06 461 ASN A O 1
ATOM 3695 N N . GLU A 1 462 ? 10.744 19.381 14.376 1.00 54.41 462 GLU A N 1
ATOM 3696 C CA . GLU A 1 462 ? 10.067 20.629 13.982 1.00 54.41 462 GLU A CA 1
ATOM 3697 C C . GLU A 1 462 ? 10.765 21.317 12.797 1.00 54.41 462 GLU A C 1
ATOM 3699 O O . GLU A 1 462 ? 10.101 21.990 12.009 1.00 54.41 462 GLU A O 1
ATOM 3704 N N . ASN A 1 463 ? 12.069 21.081 12.618 1.00 50.78 463 ASN A N 1
ATOM 3705 C CA . ASN A 1 463 ? 12.850 21.582 11.484 1.00 50.78 463 ASN A CA 1
ATOM 3706 C C . ASN A 1 463 ? 12.519 20.876 10.160 1.00 50.78 463 ASN A C 1
ATOM 3708 O O . ASN A 1 463 ? 12.909 21.360 9.100 1.00 50.78 463 ASN A O 1
ATOM 3712 N N . ASP A 1 464 ? 11.787 19.757 10.203 1.00 46.00 464 ASP A N 1
ATOM 3713 C CA . ASP A 1 464 ? 11.381 19.020 9.004 1.00 46.00 464 ASP A CA 1
ATOM 3714 C C . ASP A 1 464 ? 10.341 19.779 8.169 1.00 46.00 464 ASP A C 1
ATOM 3716 O O . ASP A 1 464 ? 10.135 19.419 7.010 1.00 46.00 464 ASP A O 1
ATOM 3720 N N . ASN A 1 465 ? 9.695 20.798 8.762 1.00 52.25 465 ASN A N 1
ATOM 3721 C CA . ASN A 1 465 ? 8.603 21.595 8.194 1.00 52.25 465 ASN A CA 1
ATOM 3722 C C . ASN A 1 465 ? 7.525 20.735 7.502 1.00 52.25 465 ASN A C 1
ATOM 3724 O O . ASN A 1 465 ? 6.978 21.106 6.467 1.00 52.25 465 ASN A O 1
ATOM 3728 N N . ASN A 1 466 ? 7.237 19.565 8.079 1.00 49.25 466 ASN A N 1
ATOM 3729 C CA . ASN A 1 466 ? 6.413 18.505 7.498 1.00 49.25 466 ASN A CA 1
ATOM 3730 C C . ASN A 1 466 ? 5.248 18.148 8.435 1.00 49.25 466 ASN A C 1
ATOM 3732 O O . ASN A 1 466 ? 4.995 16.987 8.765 1.00 49.25 466 ASN A O 1
ATOM 3736 N N . LYS A 1 467 ? 4.561 19.172 8.953 1.00 55.84 467 LYS A N 1
ATOM 3737 C CA . LYS A 1 467 ? 3.368 18.961 9.779 1.00 55.84 467 LYS A CA 1
ATOM 3738 C C . LYS A 1 467 ? 2.274 18.350 8.916 1.00 55.84 467 LYS A C 1
ATOM 3740 O O . LYS A 1 467 ? 1.969 18.876 7.849 1.00 55.84 467 LYS A O 1
ATOM 3745 N N . ASN A 1 468 ? 1.637 17.298 9.431 1.00 61.16 468 ASN A N 1
ATOM 3746 C CA . ASN A 1 468 ? 0.436 16.745 8.819 1.00 61.16 468 ASN A CA 1
ATOM 3747 C C . ASN A 1 468 ? -0.550 17.861 8.504 1.00 61.16 468 ASN A C 1
ATOM 3749 O O . ASN A 1 468 ? -0.888 18.673 9.373 1.00 61.16 468 ASN A O 1
ATOM 3753 N N . THR A 1 469 ? -1.050 17.855 7.277 1.00 64.88 469 THR A N 1
ATOM 3754 C CA . THR A 1 469 ? -2.074 18.796 6.856 1.00 64.88 469 THR A CA 1
ATOM 3755 C C . THR A 1 469 ? -3.315 18.654 7.736 1.00 64.88 469 THR A C 1
ATOM 3757 O O . THR A 1 469 ? -3.685 17.550 8.150 1.00 64.88 469 THR A O 1
ATOM 3760 N N . VAL A 1 470 ? -3.940 19.778 8.078 1.00 73.00 470 VAL A N 1
ATOM 3761 C CA . VAL A 1 470 ? -5.190 19.795 8.844 1.00 73.00 470 VAL A CA 1
ATOM 3762 C C . VAL A 1 470 ? -6.317 19.346 7.921 1.00 73.00 470 VAL A C 1
ATOM 3764 O O . VAL A 1 470 ? -6.558 20.008 6.921 1.00 73.00 470 VAL A O 1
ATOM 3767 N N . ALA A 1 471 ? -6.997 18.255 8.272 1.00 83.62 471 ALA A N 1
ATOM 3768 C CA . ALA A 1 471 ? -8.217 17.812 7.601 1.00 83.62 471 ALA A CA 1
ATOM 3769 C C . ALA A 1 471 ? -9.402 18.314 8.430 1.00 83.62 471 ALA A C 1
ATOM 3771 O O . ALA A 1 471 ? -9.782 17.676 9.413 1.00 83.62 471 ALA A O 1
ATOM 3772 N N . GLN A 1 472 ? -9.912 19.505 8.105 1.00 86.69 472 GLN A N 1
ATOM 3773 C CA . GLN A 1 472 ? -10.764 20.282 9.018 1.00 86.69 472 GLN A CA 1
ATOM 3774 C C . GLN A 1 472 ? -12.009 19.511 9.471 1.00 86.69 472 GLN A C 1
ATOM 3776 O O . GLN A 1 472 ? -12.274 19.418 10.672 1.00 86.69 472 GLN A O 1
ATOM 3781 N N . GLU A 1 473 ? -12.737 18.921 8.523 1.00 88.50 473 GLU A N 1
ATOM 3782 C CA . GLU A 1 473 ? -13.985 18.212 8.804 1.00 88.50 473 GLU A CA 1
ATOM 3783 C C . GLU A 1 473 ? -13.727 16.875 9.519 1.00 88.50 473 GLU A C 1
ATOM 3785 O O . GLU A 1 473 ? -14.343 16.581 10.546 1.00 88.50 473 GLU A O 1
ATOM 3790 N N . ALA A 1 474 ? -12.726 16.104 9.076 1.00 90.25 474 ALA A N 1
ATOM 3791 C CA . ALA A 1 474 ? -12.332 14.865 9.750 1.00 90.25 474 ALA A CA 1
ATOM 3792 C C . ALA A 1 474 ? -11.895 15.115 11.205 1.00 90.25 474 ALA A C 1
ATOM 3794 O O . ALA A 1 474 ? -12.301 14.389 12.117 1.00 90.25 474 ALA A O 1
ATOM 3795 N N . ASP A 1 475 ? -11.116 16.172 11.448 1.00 91.75 475 ASP A N 1
ATOM 3796 C CA . ASP A 1 475 ? -10.671 16.563 12.785 1.00 91.75 475 ASP A CA 1
ATOM 3797 C C . ASP A 1 475 ? -11.848 17.041 13.652 1.00 91.75 475 ASP A C 1
ATOM 3799 O O . ASP A 1 475 ? -11.917 16.703 14.840 1.00 91.75 475 ASP A O 1
ATOM 3803 N N . ALA A 1 476 ? -12.814 17.764 13.073 1.00 92.31 476 ALA A N 1
ATOM 3804 C CA . ALA A 1 476 ? -14.045 18.158 13.755 1.00 92.31 476 ALA A CA 1
ATOM 3805 C C . ALA A 1 476 ? -14.883 16.936 14.168 1.00 92.31 476 ALA A C 1
ATOM 3807 O O . ALA A 1 476 ? -15.311 16.842 15.326 1.00 92.31 476 ALA A O 1
ATOM 3808 N N . ARG A 1 477 ? -15.042 15.953 13.274 1.00 94.12 477 ARG A N 1
ATOM 3809 C CA . ARG A 1 477 ? -15.727 14.682 13.551 1.00 94.12 477 ARG A CA 1
ATOM 3810 C C . ARG A 1 477 ? -15.004 13.858 14.614 1.00 94.12 477 ARG A C 1
ATOM 3812 O O . ARG A 1 477 ? -15.650 13.384 15.551 1.00 94.12 477 ARG A O 1
ATOM 3819 N N . ILE A 1 478 ? -13.675 13.747 14.559 1.00 94.12 478 ILE A N 1
ATOM 3820 C CA . ILE A 1 478 ? -12.855 13.096 15.603 1.00 94.12 478 ILE A CA 1
ATOM 3821 C C . ILE A 1 478 ? -13.046 13.789 16.958 1.00 94.12 478 ILE A C 1
ATOM 3823 O O . ILE A 1 478 ? -13.191 13.125 17.990 1.00 94.12 478 ILE A O 1
ATOM 3827 N N . LYS A 1 479 ? -13.082 15.126 16.976 1.00 94.00 479 LYS A N 1
ATOM 3828 C CA . LYS A 1 479 ? -13.309 15.901 18.199 1.00 94.00 479 LYS A CA 1
ATOM 3829 C C . LYS A 1 479 ? -14.701 15.659 18.780 1.00 94.00 479 LYS A C 1
ATOM 3831 O O . LYS A 1 479 ? -14.828 15.482 19.992 1.00 94.00 479 LYS A O 1
ATOM 3836 N N . ALA A 1 480 ? -15.727 15.632 17.932 1.00 94.50 480 ALA A N 1
ATOM 3837 C CA . ALA A 1 480 ? -17.115 15.408 18.331 1.00 94.50 480 ALA A CA 1
ATOM 3838 C C . ALA A 1 480 ? -17.388 13.972 18.814 1.00 94.50 480 ALA A C 1
ATOM 3840 O O . ALA A 1 480 ? -18.311 13.765 19.604 1.00 94.50 480 ALA A O 1
ATOM 3841 N N . THR A 1 481 ? -16.579 13.004 18.371 1.00 95.75 481 THR A N 1
ATOM 3842 C CA . THR A 1 481 ? -16.742 11.572 18.657 1.00 95.75 481 THR A CA 1
ATOM 3843 C C . THR A 1 481 ? -15.656 11.051 19.607 1.00 95.75 481 THR A C 1
ATOM 3845 O O . THR A 1 481 ? -15.858 11.015 20.822 1.00 95.75 481 THR A O 1
ATOM 3848 N N . TYR A 1 482 ? -14.493 10.671 19.075 1.00 95.38 482 TYR A N 1
ATOM 3849 C CA . TYR A 1 482 ? -13.431 9.968 19.794 1.00 95.38 482 TYR A CA 1
ATOM 3850 C C . TYR A 1 482 ? -12.869 10.782 20.960 1.00 95.38 482 TYR A C 1
ATOM 3852 O O . TYR A 1 482 ? -12.763 10.264 22.069 1.00 95.38 482 TYR A O 1
ATOM 3860 N N . LEU A 1 483 ? -12.544 12.063 20.752 1.00 93.06 483 LEU A N 1
ATOM 3861 C CA . LEU A 1 483 ? -11.973 12.886 21.828 1.00 93.06 483 LEU A CA 1
ATOM 3862 C C . LEU A 1 483 ? -13.007 13.220 22.906 1.00 93.06 483 LEU A C 1
ATOM 3864 O O . LEU A 1 483 ? -12.658 13.266 24.082 1.00 93.06 483 LEU A O 1
ATOM 3868 N N . LYS A 1 484 ? -14.280 13.405 22.531 1.00 93.31 484 LYS A N 1
ATOM 3869 C CA . LYS A 1 484 ? -15.375 13.645 23.483 1.00 93.31 484 LYS A CA 1
ATOM 3870 C C . LYS A 1 484 ? -15.625 12.441 24.400 1.00 93.31 484 LYS A C 1
ATOM 3872 O O . LYS A 1 484 ? -16.019 12.630 25.546 1.00 93.31 484 LYS A O 1
ATOM 3877 N N . ALA A 1 485 ? -15.408 11.223 23.904 1.00 92.81 485 ALA A N 1
ATOM 3878 C CA . ALA A 1 485 ? -15.575 9.983 24.665 1.00 92.81 485 ALA A CA 1
ATOM 3879 C C . ALA A 1 485 ? -14.318 9.550 25.452 1.00 92.81 485 ALA A C 1
ATOM 3881 O O . ALA A 1 485 ? -14.380 8.571 26.204 1.00 92.81 485 ALA A O 1
ATOM 3882 N N . SER A 1 486 ? -13.185 10.236 25.266 1.00 90.88 486 SER A N 1
ATOM 3883 C CA . SER A 1 486 ? -11.910 9.905 25.910 1.00 90.88 486 SER A CA 1
ATOM 3884 C C . SER A 1 486 ? -11.819 10.490 27.319 1.00 90.88 486 SER A C 1
ATOM 3886 O O . SER A 1 486 ? -12.165 11.645 27.561 1.00 90.88 486 SER A O 1
ATOM 3888 N N . ASN A 1 487 ? -11.279 9.699 28.242 1.00 82.44 487 ASN A N 1
ATOM 3889 C CA . ASN A 1 487 ? -10.945 10.121 29.601 1.00 82.44 487 ASN A CA 1
ATOM 3890 C C . ASN A 1 487 ? -9.482 10.599 29.723 1.00 82.44 487 ASN A C 1
ATOM 3892 O O . ASN A 1 487 ? -9.060 11.052 30.791 1.00 82.44 487 ASN A O 1
ATOM 3896 N N . ALA A 1 488 ? -8.680 10.483 28.658 1.00 77.69 488 ALA A N 1
ATOM 3897 C CA . ALA A 1 488 ? -7.260 10.813 28.682 1.00 77.69 488 ALA A CA 1
ATOM 3898 C C . ALA A 1 488 ? -7.004 12.332 28.582 1.00 77.69 488 ALA A C 1
ATOM 3900 O O . ALA A 1 488 ? -7.645 13.070 27.834 1.00 77.69 488 ALA A O 1
ATOM 3901 N N . GLN A 1 489 ? -6.028 12.828 29.355 1.00 66.31 489 GLN A N 1
ATOM 3902 C CA . GLN A 1 489 ? -5.618 14.236 29.309 1.00 66.31 489 GLN A CA 1
ATOM 3903 C C . GLN A 1 489 ? -4.651 14.483 28.141 1.00 66.31 489 GLN A C 1
ATOM 3905 O O . GLN A 1 489 ? -3.652 13.783 28.015 1.00 66.31 489 GLN A O 1
ATOM 3910 N N . LYS A 1 490 ? -4.893 15.545 27.355 1.00 60.62 490 LYS A N 1
ATOM 3911 C CA . LYS A 1 490 ? -4.065 15.976 26.203 1.00 60.62 490 LYS A CA 1
ATOM 3912 C C . LYS A 1 490 ? -3.978 14.957 25.050 1.00 60.62 490 LYS A C 1
ATOM 3914 O O . LYS A 1 490 ? -2.942 14.852 24.396 1.00 60.62 490 LYS A O 1
ATOM 3919 N N . THR A 1 491 ? -5.059 14.241 24.766 1.00 64.12 491 THR A N 1
ATOM 3920 C CA . THR A 1 491 ? -5.121 13.320 23.626 1.00 64.12 491 THR A CA 1
ATOM 3921 C C . THR A 1 491 ? -5.139 14.072 22.288 1.00 64.12 491 THR A C 1
ATOM 3923 O O . THR A 1 491 ? -5.945 14.983 22.097 1.00 64.12 491 THR A O 1
ATOM 3926 N N . LYS A 1 492 ? -4.281 13.667 21.345 1.00 71.56 492 LYS A N 1
ATOM 3927 C CA . LYS A 1 492 ? -4.363 14.031 19.921 1.00 71.56 492 LYS A CA 1
ATOM 3928 C C . LYS A 1 492 ? -4.549 12.743 19.114 1.00 71.56 492 LYS A C 1
ATOM 3930 O O . LYS A 1 492 ? -3.695 11.867 19.194 1.00 71.56 492 LYS A O 1
ATOM 3935 N N . LEU A 1 493 ? -5.654 12.631 18.373 1.00 83.44 493 LEU A N 1
ATOM 3936 C CA . LEU A 1 493 ? -6.011 11.460 17.549 1.00 83.44 493 LEU A CA 1
ATOM 3937 C C . LEU A 1 493 ? -6.068 11.805 16.053 1.00 83.44 493 LEU A C 1
ATOM 3939 O O . LEU A 1 493 ? -6.889 11.269 15.323 1.00 83.44 493 LEU A O 1
ATOM 3943 N N . TYR A 1 494 ? -5.221 12.727 15.604 1.00 85.75 494 TYR A N 1
ATOM 3944 C CA . TYR A 1 494 ? -5.247 13.262 14.237 1.00 85.75 494 TYR A CA 1
ATOM 3945 C C . TYR A 1 494 ? -4.229 12.583 13.304 1.00 85.75 494 TYR A C 1
ATOM 3947 O O . TYR A 1 494 ? -3.763 13.187 12.341 1.00 85.75 494 TYR A O 1
ATOM 3955 N N . ASP A 1 495 ? -3.851 11.338 13.610 1.00 87.62 495 ASP A N 1
ATOM 3956 C CA . ASP A 1 495 ? -3.067 10.501 12.692 1.00 87.62 495 ASP A CA 1
ATOM 3957 C C . ASP A 1 495 ? -3.928 10.214 11.441 1.00 87.62 495 ASP A C 1
ATOM 3959 O O . ASP A 1 495 ? -5.118 9.909 11.602 1.00 87.62 495 ASP A O 1
ATOM 3963 N N . PRO A 1 496 ? -3.393 10.330 10.208 1.00 88.06 496 PRO A N 1
ATOM 3964 C CA . PRO A 1 496 ? -4.155 10.123 8.983 1.00 88.06 496 PRO A CA 1
ATOM 3965 C C . PRO A 1 496 ? -5.007 8.850 8.967 1.00 88.06 496 PRO A C 1
ATOM 3967 O O . PRO A 1 496 ? -6.186 8.939 8.630 1.00 88.06 496 PRO A O 1
ATOM 3970 N N . TYR A 1 497 ? -4.506 7.699 9.427 1.00 92.00 497 TYR A N 1
ATOM 3971 C CA . TYR A 1 497 ? -5.314 6.470 9.428 1.00 92.00 497 TYR A CA 1
ATOM 3972 C C . TYR A 1 497 ? -6.579 6.581 10.306 1.00 92.00 497 TYR A C 1
ATOM 3974 O O . TYR A 1 497 ? -7.610 5.990 9.987 1.00 92.00 497 TYR A O 1
ATOM 3982 N N . VAL A 1 498 ? -6.539 7.372 11.387 1.00 94.88 498 VAL A N 1
ATOM 3983 C CA . VAL A 1 498 ? -7.700 7.626 12.260 1.00 94.88 498 VAL A CA 1
ATOM 3984 C C . VAL A 1 498 ? -8.707 8.541 11.569 1.00 94.88 498 VAL A C 1
ATOM 3986 O O . VAL A 1 498 ? -9.914 8.324 11.692 1.00 94.88 498 VAL A O 1
ATOM 3989 N N . ARG A 1 499 ? -8.224 9.532 10.808 1.00 94.56 499 ARG A N 1
ATOM 3990 C CA . ARG A 1 499 ? -9.065 10.397 9.964 1.00 94.56 499 ARG A CA 1
ATOM 3991 C C . ARG A 1 499 ? -9.772 9.587 8.885 1.00 94.56 499 ARG A C 1
ATOM 3993 O O . ARG A 1 499 ? -10.981 9.725 8.749 1.00 94.56 499 ARG A O 1
ATOM 4000 N N . PHE A 1 500 ? -9.063 8.683 8.209 1.00 95.81 500 PHE A N 1
ATOM 4001 C CA . PHE A 1 500 ? -9.663 7.769 7.233 1.00 95.81 500 PHE A CA 1
ATOM 4002 C C . PHE A 1 500 ? -10.659 6.800 7.872 1.00 95.81 500 PHE A C 1
ATOM 4004 O O . PHE A 1 500 ? -11.734 6.604 7.318 1.00 95.81 500 PHE A O 1
ATOM 4011 N N . LEU A 1 501 ? -10.370 6.241 9.053 1.00 97.31 501 LEU A N 1
ATOM 4012 C CA . LEU A 1 501 ? -11.343 5.420 9.786 1.00 97.31 501 LEU A CA 1
ATOM 4013 C C . LEU A 1 501 ? -12.605 6.214 10.138 1.00 97.31 501 LEU A C 1
ATOM 4015 O O . LEU A 1 501 ? -13.709 5.702 9.962 1.00 97.31 501 LEU A O 1
ATOM 4019 N N . ARG A 1 502 ? -12.471 7.460 10.612 1.00 96.81 502 ARG A N 1
ATOM 4020 C CA . ARG A 1 502 ? -13.624 8.322 10.917 1.00 96.81 502 ARG A CA 1
ATOM 4021 C C . ARG A 1 502 ? -14.417 8.675 9.659 1.00 96.81 502 ARG A C 1
ATOM 4023 O O . ARG A 1 502 ? -15.636 8.544 9.681 1.00 96.81 502 ARG A O 1
ATOM 4030 N N . TRP A 1 503 ? -13.728 9.067 8.587 1.00 96.81 503 TRP A N 1
ATOM 4031 C CA . TRP A 1 503 ? -14.324 9.373 7.286 1.00 96.81 503 TRP A CA 1
ATOM 4032 C C . TRP A 1 503 ? -15.077 8.164 6.728 1.00 96.81 503 TRP A C 1
ATOM 4034 O O . TRP A 1 503 ? -16.254 8.270 6.410 1.00 96.81 503 TRP A O 1
ATOM 4044 N N . ALA A 1 504 ? -14.446 6.987 6.710 1.00 97.69 504 ALA A N 1
ATOM 4045 C CA . ALA A 1 504 ? -15.062 5.753 6.234 1.00 97.69 504 ALA A CA 1
ATOM 4046 C C . ALA A 1 504 ? -16.281 5.370 7.085 1.00 97.69 504 ALA A C 1
ATOM 4048 O O . ALA A 1 504 ? -17.317 4.999 6.542 1.00 97.69 504 ALA A O 1
ATOM 4049 N N . SER A 1 505 ? -16.191 5.529 8.409 1.00 96.75 505 SER A N 1
ATOM 4050 C CA . SER A 1 505 ? -17.300 5.261 9.335 1.00 96.75 505 SER A CA 1
ATOM 4051 C C . SER A 1 505 ? -18.507 6.169 9.101 1.00 96.75 505 SER A C 1
ATOM 4053 O O . SER A 1 505 ? -19.630 5.744 9.367 1.00 96.75 505 SER A O 1
ATOM 4055 N N . ASP A 1 506 ? -18.302 7.391 8.613 1.00 95.44 506 ASP A N 1
ATOM 4056 C CA . ASP A 1 506 ? -19.391 8.291 8.226 1.00 95.44 506 ASP A CA 1
ATOM 4057 C C . ASP A 1 506 ? -19.870 7.985 6.785 1.00 95.44 506 ASP A C 1
ATOM 4059 O O . ASP A 1 506 ? -21.073 7.906 6.537 1.00 95.44 506 ASP A O 1
ATOM 4063 N N . ARG A 1 507 ? -18.951 7.681 5.853 1.00 95.00 507 ARG A N 1
ATOM 4064 C CA . ARG A 1 507 ? -19.236 7.410 4.430 1.00 95.00 507 ARG A CA 1
ATOM 4065 C C . ARG A 1 507 ? -20.073 6.154 4.171 1.00 95.00 507 ARG A C 1
ATOM 4067 O O . ARG A 1 507 ? -20.876 6.170 3.232 1.00 95.00 507 ARG A O 1
ATOM 4074 N N . ILE A 1 508 ? -19.890 5.084 4.955 1.00 94.81 508 ILE A N 1
ATOM 4075 C CA . ILE A 1 508 ? -20.637 3.818 4.781 1.00 94.81 508 ILE A CA 1
ATOM 4076 C C . ILE A 1 508 ? -22.140 3.947 5.087 1.00 94.81 508 ILE A C 1
ATOM 4078 O O . ILE A 1 508 ? -22.919 3.070 4.715 1.00 94.81 508 ILE A O 1
ATOM 4082 N N . GLY A 1 509 ? -22.570 5.022 5.760 1.00 90.50 509 GLY A N 1
ATOM 4083 C CA . GLY A 1 509 ? -23.961 5.202 6.180 1.00 90.50 509 GLY A CA 1
ATOM 4084 C C . GLY A 1 509 ? -24.403 4.186 7.241 1.00 90.50 509 GLY A C 1
ATOM 4085 O O . GLY A 1 509 ? -23.602 3.723 8.045 1.00 90.50 509 GLY A O 1
ATOM 4086 N N . GLU A 1 510 ? -25.689 3.846 7.290 1.00 90.19 510 GLU A N 1
ATOM 4087 C CA . GLU A 1 510 ? -26.264 3.029 8.377 1.00 90.19 510 GLU A CA 1
ATOM 4088 C C . GLU A 1 510 ? -25.987 1.519 8.277 1.00 90.19 510 GLU A C 1
ATOM 4090 O O . GLU A 1 510 ? -26.044 0.823 9.286 1.00 90.19 510 GLU A O 1
ATOM 4095 N N . GLU A 1 511 ? -25.688 0.995 7.088 1.00 94.44 511 GLU A N 1
ATOM 4096 C CA . GLU A 1 511 ? -25.448 -0.433 6.838 1.00 94.44 511 GLU A CA 1
ATOM 4097 C C . GLU A 1 511 ? -24.297 -0.575 5.837 1.00 94.44 511 GLU A C 1
ATOM 4099 O O . GLU A 1 511 ? -24.414 -0.128 4.690 1.00 94.44 511 GLU A O 1
ATOM 4104 N N . GLY A 1 512 ? -23.206 -1.205 6.278 1.00 97.00 512 GLY A N 1
ATOM 4105 C CA . GLY A 1 512 ? -21.969 -1.347 5.515 1.00 97.00 512 GLY A CA 1
ATOM 4106 C C . GLY A 1 512 ? -20.815 -1.883 6.363 1.00 97.00 512 GLY A C 1
ATOM 4107 O O . GLY A 1 512 ? -20.993 -2.240 7.528 1.00 97.00 512 GLY A O 1
ATOM 4108 N N . MET A 1 513 ? -19.617 -1.961 5.793 1.00 98.00 513 MET A N 1
ATOM 4109 C CA . MET A 1 513 ? -18.421 -2.379 6.510 1.00 98.00 513 MET A CA 1
ATOM 4110 C C . MET A 1 513 ? -17.142 -1.725 5.991 1.00 98.00 513 MET A C 1
ATOM 4112 O O . MET A 1 513 ? -17.043 -1.315 4.835 1.00 98.00 513 MET A O 1
ATOM 4116 N N . ILE A 1 514 ? -16.143 -1.694 6.866 1.00 98.81 514 ILE A N 1
ATOM 4117 C CA . ILE A 1 514 ? -14.799 -1.192 6.585 1.00 98.81 514 ILE A CA 1
ATOM 4118 C C . ILE A 1 514 ? -13.817 -2.347 6.757 1.00 98.81 514 ILE A C 1
ATOM 4120 O O . ILE A 1 514 ? -13.897 -3.047 7.764 1.00 98.81 514 ILE A O 1
ATOM 4124 N N . GLY A 1 515 ? -12.900 -2.540 5.812 1.00 98.75 515 GLY A N 1
ATOM 4125 C CA . GLY A 1 515 ? -11.806 -3.508 5.892 1.00 98.75 515 GLY A CA 1
ATOM 4126 C C . GLY A 1 515 ? -10.467 -2.830 5.627 1.00 98.75 515 GLY A C 1
ATOM 4127 O O . GLY A 1 515 ? -10.099 -2.628 4.474 1.00 98.75 515 GLY A O 1
ATOM 4128 N N . PHE A 1 516 ? -9.726 -2.484 6.679 1.00 98.62 516 PHE A N 1
ATOM 4129 C CA . PHE A 1 516 ? -8.455 -1.770 6.545 1.00 98.62 516 PHE A CA 1
ATOM 4130 C C . PHE A 1 516 ? -7.281 -2.523 7.157 1.00 98.62 516 PHE A C 1
ATOM 4132 O O . PHE A 1 516 ? -7.420 -3.219 8.162 1.00 98.62 516 PHE A O 1
ATOM 4139 N N . VAL A 1 517 ? -6.094 -2.290 6.599 1.00 97.81 517 VAL A N 1
ATOM 4140 C CA . VAL A 1 517 ? -4.819 -2.525 7.285 1.00 97.81 517 VAL A CA 1
ATOM 4141 C C . VAL A 1 517 ? -4.277 -1.192 7.802 1.00 97.81 517 VAL A C 1
ATOM 4143 O O . VAL A 1 517 ? -4.135 -0.236 7.045 1.00 97.81 517 VAL A O 1
ATOM 4146 N N . THR A 1 518 ? -4.034 -1.095 9.111 1.00 95.88 518 THR A N 1
ATOM 4147 C CA . THR A 1 518 ? -3.666 0.163 9.784 1.00 95.88 518 THR A CA 1
ATOM 4148 C C . THR A 1 518 ? -2.643 -0.037 10.901 1.00 95.88 518 THR A C 1
ATOM 4150 O O . THR A 1 518 ? -2.298 -1.159 11.274 1.00 95.88 518 THR A O 1
ATOM 4153 N N . ASN A 1 519 ? -2.157 1.070 11.465 1.00 93.75 519 ASN A N 1
ATOM 4154 C CA . ASN A 1 519 ? -1.368 1.072 12.692 1.00 93.75 519 ASN A CA 1
ATOM 4155 C C . ASN A 1 519 ? -2.165 0.459 13.866 1.00 93.75 519 ASN A C 1
ATOM 4157 O O . ASN A 1 519 ? -3.287 0.873 14.147 1.00 93.75 519 ASN A O 1
ATOM 4161 N N . ARG A 1 520 ? -1.553 -0.468 14.617 1.00 94.69 520 ARG A N 1
ATOM 4162 C CA . ARG A 1 520 ? -2.195 -1.184 15.742 1.00 94.69 520 ARG A CA 1
ATOM 4163 C C . ARG A 1 520 ? -2.438 -0.352 17.009 1.00 94.69 520 ARG A C 1
ATOM 4165 O O . ARG A 1 520 ? -2.992 -0.857 17.984 1.00 94.69 520 ARG A O 1
ATOM 4172 N N . SER A 1 521 ? -1.996 0.905 17.048 1.00 92.50 521 SER A N 1
ATOM 4173 C CA . SER A 1 521 ? -2.009 1.739 18.262 1.00 92.50 521 SER A CA 1
ATOM 4174 C C . SER A 1 521 ? -3.390 1.875 18.913 1.00 92.50 521 SER A C 1
ATOM 4176 O O . SER A 1 521 ? -3.465 1.903 20.145 1.00 92.50 521 SER A O 1
ATOM 4178 N N . TYR A 1 522 ? -4.480 1.874 18.138 1.00 94.31 522 TYR A N 1
ATOM 4179 C CA . TYR A 1 522 ? -5.833 2.006 18.682 1.00 94.31 522 TYR A CA 1
ATOM 4180 C C . TYR A 1 522 ? -6.287 0.837 19.565 1.00 94.31 522 TYR A C 1
ATOM 4182 O O . TYR A 1 522 ? -7.183 1.023 20.392 1.00 94.31 522 TYR A O 1
ATOM 4190 N N . LEU A 1 523 ? -5.647 -0.331 19.456 1.00 95.44 523 LEU A N 1
ATOM 4191 C CA . LEU A 1 523 ? -6.012 -1.528 20.217 1.00 95.44 523 LEU A CA 1
ATOM 4192 C C . LEU A 1 523 ? -5.740 -1.387 21.723 1.00 95.44 523 LEU A C 1
ATOM 4194 O O . LEU A 1 523 ? -6.477 -1.945 22.531 1.00 95.44 523 LEU A O 1
ATOM 4198 N N . ASP A 1 524 ? -4.710 -0.623 22.101 1.00 91.88 524 ASP A N 1
ATOM 4199 C CA . ASP A 1 524 ? -4.169 -0.647 23.472 1.00 91.88 524 ASP A CA 1
ATOM 4200 C C . ASP A 1 524 ? -3.617 0.702 23.963 1.00 91.88 524 ASP A C 1
ATOM 4202 O O . ASP A 1 524 ? -3.449 0.920 25.160 1.00 91.88 524 ASP A O 1
ATOM 4206 N N . ALA A 1 525 ? -3.333 1.663 23.076 1.00 90.19 525 ALA A N 1
ATOM 4207 C CA . ALA A 1 525 ? -2.806 2.949 23.523 1.00 90.19 525 ALA A CA 1
ATOM 4208 C C . ALA A 1 525 ? -3.833 3.714 24.377 1.00 90.19 525 ALA A C 1
ATOM 4210 O O . ALA A 1 525 ? -5.026 3.771 24.059 1.00 90.19 525 ALA A O 1
ATOM 4211 N N . ARG A 1 526 ? -3.344 4.364 25.445 1.00 86.25 526 ARG A N 1
ATOM 4212 C CA . ARG A 1 526 ? -4.171 5.104 26.418 1.00 86.25 526 ARG A CA 1
ATOM 4213 C C . ARG A 1 526 ? -5.007 6.216 25.788 1.00 86.25 526 ARG A C 1
ATOM 4215 O O . ARG A 1 526 ? -6.117 6.459 26.231 1.00 86.25 526 ARG A O 1
ATOM 4222 N N . GLY A 1 527 ? -4.481 6.882 24.759 1.00 88.44 527 GLY A N 1
ATOM 4223 C CA . GLY A 1 527 ? -5.190 7.959 24.063 1.00 88.44 527 GLY A CA 1
ATOM 4224 C C . GLY A 1 527 ? -6.365 7.490 23.198 1.00 88.44 527 GLY A C 1
ATOM 4225 O O . GLY A 1 527 ? -7.159 8.313 22.763 1.00 88.44 527 GLY A O 1
ATOM 4226 N N . PHE A 1 528 ? -6.490 6.188 22.939 1.00 93.75 528 PHE A N 1
ATOM 4227 C CA . PHE A 1 528 ? -7.513 5.624 22.055 1.00 93.75 528 PHE A CA 1
ATOM 4228 C C . PHE A 1 528 ? -8.713 5.034 22.806 1.00 93.75 528 PHE A C 1
ATOM 4230 O O . PHE A 1 528 ? -9.566 4.402 22.191 1.00 93.75 528 PHE A O 1
ATOM 4237 N N . ASP A 1 529 ? -8.827 5.257 24.116 1.00 93.19 529 ASP A N 1
ATOM 4238 C CA . ASP A 1 529 ? -9.967 4.788 24.912 1.00 93.19 529 ASP A CA 1
ATOM 4239 C C . ASP A 1 529 ? -11.307 5.316 24.366 1.00 93.19 529 ASP A C 1
ATOM 4241 O O . ASP A 1 529 ? -12.271 4.567 24.209 1.00 93.19 529 ASP A O 1
ATOM 4245 N N . GLY A 1 530 ? -11.351 6.597 23.990 1.00 94.62 530 GLY A N 1
ATOM 4246 C CA . GLY A 1 530 ? -12.524 7.207 23.372 1.00 94.62 530 GLY A CA 1
ATOM 4247 C C . GLY A 1 530 ? -12.835 6.640 21.985 1.00 94.62 530 GLY A C 1
ATOM 4248 O O . GLY A 1 530 ? -13.999 6.399 21.678 1.00 94.62 530 GLY A O 1
ATOM 4249 N N . PHE A 1 531 ? -11.808 6.347 21.178 1.00 96.06 531 PHE A N 1
ATOM 4250 C CA . PHE A 1 531 ? -11.974 5.652 19.896 1.00 96.06 531 PHE A CA 1
ATOM 4251 C C . PHE A 1 531 ? -12.615 4.275 20.104 1.00 96.06 531 PHE A C 1
ATOM 4253 O O . PHE A 1 531 ? -13.668 4.006 19.532 1.00 96.06 531 PHE A O 1
ATOM 4260 N N . ARG A 1 532 ? -12.037 3.442 20.984 1.00 97.00 532 ARG A N 1
ATOM 4261 C CA . ARG A 1 532 ? -12.517 2.081 21.275 1.00 97.00 532 ARG A CA 1
ATOM 4262 C C . ARG A 1 532 ? -13.966 2.071 21.764 1.00 97.00 532 ARG A C 1
ATOM 4264 O O . ARG A 1 532 ? -14.757 1.250 21.307 1.00 97.00 532 ARG A O 1
ATOM 4271 N N . LYS A 1 533 ? -14.341 3.018 22.634 1.00 95.81 533 LYS A N 1
ATOM 4272 C CA . LYS A 1 533 ? -15.729 3.191 23.102 1.00 95.81 533 LYS A CA 1
ATOM 4273 C C . LYS A 1 533 ? -16.689 3.569 21.979 1.00 95.81 533 LYS A C 1
ATOM 4275 O O . LYS A 1 533 ? -17.818 3.094 21.972 1.00 95.81 533 LYS A O 1
ATOM 4280 N N . VAL A 1 534 ? -16.279 4.460 21.080 1.00 96.94 534 VAL A N 1
ATOM 4281 C CA . VAL A 1 534 ? -17.139 4.935 19.990 1.00 96.94 534 VAL A CA 1
ATOM 4282 C C . VAL A 1 534 ? -17.338 3.845 18.945 1.00 96.94 534 VAL A C 1
ATOM 4284 O O . VAL A 1 534 ? -18.479 3.550 18.610 1.00 96.94 534 VAL A O 1
ATOM 4287 N N . VAL A 1 535 ? -16.273 3.185 18.482 1.00 96.88 535 VAL A N 1
ATOM 4288 C CA . VAL A 1 535 ? -16.421 2.131 17.464 1.00 96.88 535 VAL A CA 1
ATOM 4289 C C . VAL A 1 535 ? -17.213 0.933 17.995 1.00 96.88 535 VAL A C 1
ATOM 4291 O O . VAL A 1 535 ? -18.049 0.405 17.275 1.00 96.88 535 VAL A O 1
ATOM 4294 N N . ALA A 1 536 ? -17.074 0.579 19.278 1.00 95.62 536 ALA A N 1
ATOM 4295 C CA . ALA A 1 536 ? -17.899 -0.458 19.907 1.00 95.62 536 ALA A CA 1
ATOM 4296 C C . ALA A 1 536 ? -19.385 -0.066 20.081 1.00 95.62 536 ALA A C 1
ATOM 4298 O O . ALA A 1 536 ? -20.198 -0.898 20.470 1.00 95.62 536 ALA A O 1
ATOM 4299 N N . ARG A 1 537 ? -19.753 1.200 19.844 1.00 94.81 537 ARG A N 1
ATOM 4300 C CA . ARG A 1 537 ? -21.155 1.656 19.792 1.00 94.81 537 ARG A CA 1
ATOM 4301 C C . ARG A 1 537 ? -21.673 1.768 18.361 1.00 94.81 537 ARG A C 1
ATOM 4303 O O . ARG A 1 537 ? -22.861 1.583 18.134 1.00 94.81 537 ARG A O 1
ATOM 4310 N N . GLU A 1 538 ? -20.804 2.128 17.422 1.00 95.69 538 GLU A N 1
ATOM 4311 C CA . GLU A 1 538 ? -21.169 2.383 16.024 1.00 95.69 538 GLU A CA 1
ATOM 4312 C C . GLU A 1 538 ? -21.175 1.129 15.141 1.00 95.69 538 GLU A C 1
ATOM 4314 O O . GLU A 1 538 ? -21.765 1.158 14.060 1.00 95.69 538 GLU A O 1
ATOM 4319 N N . PHE A 1 539 ? -20.509 0.057 15.568 1.00 98.00 539 PHE A N 1
ATOM 4320 C CA . PHE A 1 539 ? -20.376 -1.189 14.820 1.00 98.00 539 PHE A CA 1
ATOM 4321 C C . PHE A 1 539 ? -20.893 -2.365 15.645 1.00 98.00 539 PHE A C 1
ATOM 4323 O O . PHE A 1 539 ? -20.705 -2.408 16.857 1.00 98.00 539 PHE A O 1
ATOM 4330 N N . GLN A 1 540 ? -21.538 -3.319 14.975 1.00 97.75 540 GLN A N 1
ATOM 4331 C CA . GLN A 1 540 ? -22.135 -4.498 15.605 1.00 97.75 540 GLN A CA 1
ATOM 4332 C C . GLN A 1 540 ? -21.179 -5.689 15.634 1.00 97.75 540 GLN A C 1
ATOM 4334 O O . GLN A 1 540 ? -21.327 -6.578 16.470 1.00 97.75 540 GLN A O 1
ATOM 4339 N N . GLU A 1 541 ? -20.195 -5.715 14.738 1.00 97.88 541 GLU A N 1
ATOM 4340 C CA . GLU A 1 541 ? -19.171 -6.753 14.730 1.00 97.88 541 GLU A CA 1
ATOM 4341 C C . GLU A 1 541 ? -17.819 -6.148 14.342 1.00 97.88 541 GLU A C 1
ATOM 4343 O O . GLU A 1 541 ? -17.711 -5.436 13.341 1.00 97.88 541 GLU A O 1
ATOM 4348 N N . ILE A 1 542 ? -16.786 -6.406 15.144 1.00 98.62 542 ILE A N 1
ATOM 4349 C CA . ILE A 1 542 ? -15.418 -5.940 14.912 1.00 98.62 542 ILE A CA 1
ATOM 4350 C C . ILE A 1 542 ? -14.483 -7.146 14.914 1.00 98.62 542 ILE A C 1
ATOM 4352 O O . ILE A 1 542 ? -14.433 -7.906 15.878 1.00 98.62 542 ILE A O 1
ATOM 4356 N N . TRP A 1 543 ? -13.697 -7.292 13.854 1.00 98.75 543 TRP A N 1
ATOM 4357 C CA . TRP A 1 543 ? -12.695 -8.345 13.717 1.00 98.75 543 TRP A CA 1
ATOM 4358 C C . TRP A 1 543 ? -11.307 -7.740 13.637 1.00 98.75 543 TRP A C 1
ATOM 4360 O O . TRP A 1 543 ? -11.040 -6.932 12.753 1.00 98.75 543 TRP A O 1
ATOM 4370 N N . ILE A 1 544 ? -10.412 -8.159 14.521 1.00 98.69 544 ILE A N 1
ATOM 4371 C CA . ILE A 1 544 ? -9.035 -7.684 14.586 1.00 98.69 544 ILE A CA 1
ATOM 4372 C C . ILE A 1 544 ? -8.089 -8.864 14.391 1.00 98.69 544 ILE A C 1
ATOM 4374 O O . ILE A 1 544 ? -8.064 -9.791 15.202 1.00 98.69 544 ILE A O 1
ATOM 4378 N N . VAL A 1 545 ? -7.275 -8.796 13.340 1.00 98.62 545 VAL A N 1
ATOM 4379 C CA . VAL A 1 545 ? -6.093 -9.641 13.155 1.00 98.62 545 VAL A CA 1
ATOM 4380 C C . VAL A 1 545 ? -4.867 -8.767 13.398 1.00 98.62 545 VAL A C 1
ATOM 4382 O O . VAL A 1 545 ? -4.460 -7.959 12.561 1.00 98.62 545 VAL A O 1
ATOM 4385 N N . ASP A 1 546 ? -4.305 -8.865 14.593 1.00 98.25 546 ASP A N 1
ATOM 4386 C CA . ASP A 1 546 ? -3.141 -8.106 15.024 1.00 98.25 546 ASP A CA 1
ATOM 4387 C C . ASP A 1 546 ? -1.858 -8.784 14.529 1.00 98.25 546 ASP A C 1
ATOM 4389 O O . ASP A 1 546 ? -1.445 -9.836 15.023 1.00 98.25 546 ASP A O 1
ATOM 4393 N N . LEU A 1 547 ? -1.228 -8.176 13.520 1.00 97.75 547 LEU A N 1
ATOM 4394 C CA . LEU A 1 547 ? 0.033 -8.653 12.950 1.00 97.75 547 LEU A CA 1
ATOM 4395 C C . LEU A 1 547 ? 1.232 -8.254 13.819 1.00 97.75 547 LEU A C 1
ATOM 4397 O O . LEU A 1 547 ? 2.358 -8.662 13.530 1.00 97.75 547 LEU A O 1
ATOM 4401 N N . GLN A 1 548 ? 1.000 -7.480 14.877 1.00 95.50 548 GLN A N 1
ATOM 4402 C CA . GLN A 1 548 ? 1.988 -6.980 15.812 1.00 95.50 548 GLN A CA 1
ATOM 4403 C C . GLN A 1 548 ? 3.141 -6.215 15.140 1.00 95.50 548 GLN A C 1
ATOM 4405 O O . GLN A 1 548 ? 2.892 -5.289 14.370 1.00 95.50 548 GLN A O 1
ATOM 4410 N N . SER A 1 549 ? 4.397 -6.543 15.457 1.00 94.06 549 SER A N 1
ATOM 4411 C CA . SER A 1 549 ? 5.607 -5.932 14.898 1.00 94.06 549 SER A CA 1
ATOM 4412 C C . SER A 1 549 ? 5.790 -4.439 15.173 1.00 94.06 549 SER A C 1
ATOM 4414 O O . SER A 1 549 ? 6.237 -3.693 14.302 1.00 94.06 549 SER A O 1
ATOM 4416 N N . ASP A 1 550 ? 5.478 -4.010 16.399 1.00 93.62 550 ASP A N 1
ATOM 4417 C CA . ASP A 1 550 ? 5.832 -2.676 16.895 1.00 93.62 550 ASP A CA 1
ATOM 4418 C C . ASP A 1 550 ? 7.229 -2.710 17.536 1.00 93.62 550 ASP A C 1
ATOM 4420 O O . ASP A 1 550 ? 7.395 -3.120 18.687 1.00 93.62 550 ASP A O 1
ATOM 4424 N N . VAL A 1 551 ? 8.238 -2.261 16.787 1.00 92.06 551 VAL A N 1
ATOM 4425 C CA . VAL A 1 551 ? 9.648 -2.261 17.216 1.00 92.06 551 VAL A CA 1
ATOM 4426 C C . VAL A 1 551 ? 9.870 -1.348 18.426 1.00 92.06 551 VAL A C 1
ATOM 4428 O O . VAL A 1 551 ? 10.733 -1.618 19.258 1.00 92.06 551 VAL A O 1
ATOM 4431 N N . ARG A 1 552 ? 9.073 -0.280 18.572 1.00 87.88 552 ARG A N 1
ATOM 4432 C CA . ARG A 1 552 ? 9.198 0.650 19.706 1.00 87.88 552 ARG A CA 1
ATOM 4433 C C . ARG A 1 552 ? 8.692 0.018 21.000 1.00 87.88 552 ARG A C 1
ATOM 4435 O O . ARG A 1 552 ? 9.226 0.310 22.066 1.00 87.88 552 ARG A O 1
ATOM 4442 N N . ARG A 1 553 ? 7.677 -0.849 20.914 1.00 89.69 553 ARG A N 1
ATOM 4443 C CA . ARG A 1 553 ? 7.180 -1.633 22.059 1.00 89.69 553 ARG A CA 1
ATOM 4444 C C . ARG A 1 553 ? 8.050 -2.853 22.353 1.00 89.69 553 ARG A C 1
ATOM 4446 O O . ARG A 1 553 ? 8.224 -3.197 23.519 1.00 89.69 553 ARG A O 1
ATOM 4453 N N . ASN A 1 554 ? 8.594 -3.493 21.322 1.00 92.38 554 ASN A N 1
ATOM 4454 C CA . ASN A 1 554 ? 9.448 -4.667 21.446 1.00 92.38 554 ASN A CA 1
ATOM 4455 C C . ASN A 1 554 ? 10.774 -4.451 20.692 1.00 92.38 554 ASN A C 1
ATOM 4457 O O . ASN A 1 554 ? 10.892 -4.825 19.527 1.00 92.38 554 ASN A O 1
ATOM 4461 N N . PRO A 1 555 ? 11.814 -3.902 21.343 1.00 91.19 555 PRO A N 1
ATOM 4462 C CA . PRO A 1 555 ? 13.089 -3.619 20.680 1.00 91.19 555 PRO A CA 1
ATOM 4463 C C . PRO A 1 555 ? 13.904 -4.878 20.322 1.00 91.19 555 PRO A C 1
ATOM 4465 O O . PRO A 1 555 ? 15.004 -4.760 19.791 1.00 91.19 555 PRO A O 1
ATOM 4468 N N . LYS A 1 556 ? 13.402 -6.091 20.614 1.00 93.19 556 LYS A N 1
ATOM 4469 C CA . LYS A 1 556 ? 14.055 -7.364 20.249 1.00 93.19 556 LYS A CA 1
ATOM 4470 C C . LYS A 1 556 ? 13.756 -7.808 18.816 1.00 93.19 556 LYS A C 1
ATOM 4472 O O . LYS A 1 556 ? 14.412 -8.720 18.316 1.00 93.19 556 LYS A O 1
ATOM 4477 N N . ILE A 1 557 ? 12.763 -7.204 18.169 1.00 93.00 557 ILE A N 1
ATOM 4478 C CA . ILE A 1 557 ? 12.408 -7.475 16.774 1.00 93.00 557 ILE A CA 1
ATOM 4479 C C . ILE A 1 557 ? 12.933 -6.361 15.861 1.00 93.00 557 ILE A C 1
ATOM 4481 O O . ILE A 1 557 ? 13.194 -5.242 16.289 1.00 93.00 557 ILE A O 1
ATOM 4485 N N . SER A 1 558 ? 13.070 -6.670 14.573 1.00 91.94 558 SER A N 1
ATOM 4486 C CA . SER A 1 558 ? 13.409 -5.702 13.519 1.00 91.94 558 SER A CA 1
ATOM 4487 C C . SER A 1 558 ? 12.229 -5.482 12.577 1.00 91.94 558 SER A C 1
ATOM 4489 O O . SER A 1 558 ? 11.619 -6.461 12.131 1.00 91.94 558 SER A O 1
ATOM 4491 N N . GLY A 1 559 ? 11.964 -4.220 12.229 1.00 87.38 559 GLY A N 1
ATOM 4492 C CA . GLY A 1 559 ? 10.930 -3.830 11.268 1.00 87.38 559 GLY A CA 1
ATOM 4493 C C . GLY A 1 559 ? 11.150 -4.464 9.896 1.00 87.38 559 GLY A C 1
ATOM 4494 O O . GLY A 1 559 ? 10.243 -5.095 9.365 1.00 87.38 559 GLY A O 1
ATOM 4495 N N . THR A 1 560 ? 12.381 -4.438 9.380 1.00 84.88 560 THR A N 1
ATOM 4496 C CA . THR A 1 560 ? 12.723 -5.008 8.064 1.00 84.88 560 THR A CA 1
ATOM 4497 C C . THR A 1 560 ? 12.590 -6.533 7.998 1.00 84.88 560 THR A C 1
ATOM 4499 O O . THR A 1 560 ? 12.430 -7.084 6.913 1.00 84.88 560 THR A O 1
ATOM 4502 N N . LYS A 1 561 ? 12.631 -7.228 9.145 1.00 85.50 561 LYS A N 1
ATOM 4503 C CA . LYS A 1 561 ? 12.543 -8.698 9.218 1.00 85.50 561 LYS A CA 1
ATOM 4504 C C . LYS A 1 561 ? 11.146 -9.217 9.574 1.00 85.50 561 LYS A C 1
ATOM 4506 O O . LYS A 1 561 ? 10.728 -10.237 9.031 1.00 85.50 561 LYS A O 1
ATOM 4511 N N . HIS A 1 562 ? 10.445 -8.569 10.505 1.00 93.62 562 HIS A N 1
ATOM 4512 C CA . HIS A 1 562 ? 9.219 -9.113 11.113 1.00 93.62 562 HIS A CA 1
ATOM 4513 C C . HIS A 1 562 ? 7.951 -8.372 10.679 1.00 93.62 562 HIS A C 1
ATOM 4515 O O . HIS A 1 562 ? 6.873 -8.965 10.659 1.00 93.62 562 HIS A O 1
ATOM 4521 N N . ASN A 1 563 ? 8.056 -7.088 10.320 1.00 93.06 563 ASN A N 1
ATOM 4522 C CA . ASN A 1 563 ? 6.903 -6.290 9.926 1.00 93.06 563 ASN A CA 1
ATOM 4523 C C . ASN A 1 563 ? 6.540 -6.556 8.459 1.00 93.06 563 ASN A C 1
ATOM 4525 O O . ASN A 1 563 ? 7.405 -6.529 7.585 1.00 93.06 563 ASN A O 1
ATOM 4529 N N . VAL A 1 564 ? 5.255 -6.770 8.168 1.00 90.50 564 VAL A N 1
ATOM 4530 C CA . VAL A 1 564 ? 4.782 -7.101 6.812 1.00 90.50 564 VAL A CA 1
ATOM 4531 C C . VAL A 1 564 ? 5.043 -6.002 5.777 1.00 90.50 564 VAL A C 1
ATOM 4533 O O . VAL A 1 564 ? 5.091 -6.320 4.590 1.00 90.50 564 VAL A O 1
ATOM 4536 N N . PHE A 1 565 ? 5.274 -4.759 6.205 1.00 86.69 565 PHE A N 1
ATOM 4537 C CA . PHE A 1 565 ? 5.649 -3.628 5.348 1.00 86.69 565 PHE A CA 1
ATOM 4538 C C . PHE A 1 565 ? 7.117 -3.202 5.495 1.00 86.69 565 PHE A C 1
ATOM 4540 O O . PHE A 1 565 ? 7.530 -2.232 4.874 1.00 86.69 565 PHE A O 1
ATOM 4547 N N . GLY A 1 566 ? 7.911 -3.879 6.331 1.00 85.56 566 GLY A N 1
ATOM 4548 C CA . GLY A 1 566 ? 9.301 -3.488 6.584 1.00 85.56 566 GLY A CA 1
ATOM 4549 C C . GLY A 1 566 ? 9.474 -2.244 7.470 1.00 85.56 566 GLY A C 1
ATOM 4550 O O . GLY A 1 566 ? 10.577 -1.712 7.554 1.00 85.56 566 GLY A O 1
ATOM 4551 N N . ILE A 1 567 ? 8.415 -1.782 8.145 1.00 85.56 567 ILE A N 1
ATOM 4552 C CA . ILE A 1 567 ? 8.413 -0.562 8.974 1.00 85.56 567 ILE A CA 1
ATOM 4553 C C . ILE A 1 567 ? 8.544 -0.861 10.477 1.00 85.56 567 ILE A C 1
ATOM 4555 O O . ILE A 1 567 ? 8.411 -1.999 10.921 1.00 85.56 567 ILE A O 1
ATOM 4559 N N . GLN A 1 568 ? 8.792 0.176 11.286 1.00 89.00 568 GLN A N 1
ATOM 4560 C CA . GLN A 1 568 ? 8.913 0.049 12.749 1.00 89.00 568 GLN A CA 1
ATOM 4561 C C . GLN A 1 568 ? 7.570 0.045 13.494 1.00 89.00 568 GLN A C 1
ATOM 4563 O O . GLN A 1 568 ? 7.487 -0.485 14.601 1.00 89.00 568 GLN A O 1
ATOM 4568 N N . THR A 1 569 ? 6.542 0.674 12.924 1.00 90.12 569 THR A N 1
ATOM 4569 C CA . THR A 1 569 ? 5.211 0.791 13.532 1.00 90.12 569 THR A CA 1
ATOM 4570 C C . THR A 1 569 ? 4.456 -0.529 13.418 1.00 90.12 569 THR A C 1
ATOM 4572 O O . THR A 1 569 ? 4.415 -1.119 12.341 1.00 90.12 569 THR A O 1
ATOM 4575 N N . GLY A 1 570 ? 3.821 -0.970 14.506 1.00 93.81 570 GLY A N 1
ATOM 4576 C CA . GLY A 1 570 ? 3.024 -2.196 14.493 1.00 93.81 570 GLY A CA 1
ATOM 4577 C C . GLY A 1 570 ? 1.743 -2.080 13.669 1.00 93.81 570 GLY A C 1
ATOM 4578 O O . GLY A 1 570 ? 1.158 -1.002 13.557 1.00 93.81 570 GLY A O 1
ATOM 4579 N N . VAL A 1 571 ? 1.288 -3.205 13.125 1.00 95.50 571 VAL A N 1
ATOM 4580 C CA . VAL A 1 571 ? 0.252 -3.271 12.084 1.00 95.50 571 VAL A CA 1
ATOM 4581 C C . VAL A 1 571 ? -0.870 -4.213 12.502 1.00 95.50 571 VAL A C 1
ATOM 4583 O O . VAL A 1 571 ? -0.625 -5.265 13.086 1.00 95.50 571 VAL A O 1
ATOM 4586 N N . THR A 1 572 ? -2.105 -3.873 12.149 1.00 98.06 572 THR A N 1
ATOM 4587 C CA . THR A 1 572 ? -3.268 -4.745 12.312 1.00 98.06 572 THR A CA 1
ATOM 4588 C C . THR A 1 572 ? -4.212 -4.642 11.118 1.00 98.06 572 THR A C 1
ATOM 4590 O O . THR A 1 572 ? -4.307 -3.595 10.479 1.00 98.06 572 THR A O 1
ATOM 4593 N N . ILE A 1 573 ? -4.909 -5.738 10.820 1.00 98.75 573 ILE A N 1
ATOM 4594 C CA . ILE A 1 573 ? -6.046 -5.770 9.903 1.00 98.75 573 ILE A CA 1
ATOM 4595 C C . ILE A 1 573 ? -7.322 -5.691 10.743 1.00 98.75 573 ILE A C 1
ATOM 4597 O O . ILE A 1 573 ? -7.528 -6.522 11.631 1.00 98.75 573 ILE A O 1
ATOM 4601 N N . GLY A 1 574 ? -8.169 -4.705 10.462 1.00 98.56 574 GLY A N 1
ATOM 4602 C CA . GLY A 1 574 ? -9.438 -4.486 11.145 1.00 98.56 574 GLY A CA 1
ATOM 4603 C C . GLY A 1 574 ? -10.619 -4.543 10.182 1.00 98.56 574 GLY A C 1
ATOM 4604 O O . GLY A 1 574 ? -10.606 -3.867 9.153 1.00 98.56 574 GLY A O 1
ATOM 4605 N N . PHE A 1 575 ? -11.653 -5.300 10.549 1.00 98.81 575 PHE A N 1
ATOM 4606 C CA . PHE A 1 575 ? -12.964 -5.254 9.910 1.00 98.81 575 PHE A CA 1
ATOM 4607 C C . PHE A 1 575 ? -13.983 -4.669 10.880 1.00 98.81 575 PHE A C 1
ATOM 4609 O O . PHE A 1 575 ? -14.088 -5.139 12.011 1.00 98.81 575 PHE A O 1
ATOM 4616 N N . PHE A 1 576 ? -14.744 -3.674 10.438 1.00 98.75 576 PHE A N 1
ATOM 4617 C CA . PHE A 1 576 ? -15.768 -3.000 11.235 1.00 98.75 576 PHE A CA 1
ATOM 4618 C C . PHE A 1 576 ? -17.098 -3.106 10.496 1.00 98.75 576 PHE A C 1
ATOM 4620 O O . PHE A 1 576 ? -17.255 -2.511 9.432 1.00 98.75 576 PHE A O 1
ATOM 4627 N N . VAL A 1 577 ? -18.036 -3.891 11.021 1.00 98.56 577 VAL A N 1
ATOM 4628 C CA . VAL A 1 577 ? -19.318 -4.196 10.375 1.00 98.56 577 VAL A CA 1
ATOM 4629 C C . VAL A 1 577 ? -20.440 -3.440 11.067 1.00 98.56 577 VAL A C 1
ATOM 4631 O O . VAL A 1 577 ? -20.674 -3.606 12.266 1.00 98.56 577 VAL A O 1
ATOM 4634 N N . ARG A 1 578 ? -21.155 -2.622 10.297 1.00 97.75 578 ARG A N 1
ATOM 4635 C CA . ARG A 1 578 ? -22.362 -1.929 10.731 1.00 97.75 578 ARG A CA 1
ATOM 4636 C C . ARG A 1 578 ? -23.575 -2.623 10.131 1.00 97.75 578 ARG A C 1
ATOM 4638 O O . ARG A 1 578 ? -23.741 -2.686 8.913 1.00 97.75 578 ARG A O 1
ATOM 4645 N N . ASN A 1 579 ? -24.412 -3.174 10.998 1.00 95.81 579 ASN A N 1
ATOM 4646 C CA . ASN A 1 579 ? -25.637 -3.859 10.632 1.00 95.81 579 ASN A CA 1
ATOM 4647 C C . ASN A 1 579 ? -26.762 -3.416 11.580 1.00 95.81 579 ASN A C 1
ATOM 4649 O O . ASN A 1 579 ? -26.805 -3.884 12.719 1.00 95.81 579 ASN A O 1
ATOM 4653 N N . PRO A 1 580 ? -27.709 -2.581 11.118 1.00 92.00 580 PRO A N 1
ATOM 4654 C CA . PRO A 1 580 ? -28.749 -2.006 11.972 1.00 92.00 580 PRO A CA 1
ATOM 4655 C C . PRO A 1 580 ? -29.753 -3.046 12.496 1.00 92.00 580 PRO A C 1
ATOM 4657 O O . PRO A 1 580 ? -30.593 -2.728 13.329 1.00 92.00 580 PRO A O 1
ATOM 4660 N N . ARG A 1 581 ? -29.686 -4.297 12.017 1.00 93.44 581 ARG A N 1
ATOM 4661 C CA . ARG A 1 581 ? -30.548 -5.406 12.456 1.00 93.44 581 ARG A CA 1
ATOM 4662 C C . ARG A 1 581 ? -29.994 -6.146 13.675 1.00 93.44 581 ARG A C 1
ATOM 4664 O O . ARG A 1 581 ? -30.626 -7.094 14.135 1.00 93.44 581 ARG A O 1
ATOM 4671 N N . ARG A 1 582 ? -28.803 -5.781 14.155 1.00 93.56 582 ARG A N 1
ATOM 4672 C CA . ARG A 1 582 ? -28.161 -6.378 15.331 1.00 93.56 582 ARG A CA 1
ATOM 4673 C C . ARG A 1 582 ? -27.958 -5.324 16.415 1.00 93.56 582 ARG A C 1
ATOM 4675 O O . ARG A 1 582 ? -27.709 -4.160 16.122 1.00 93.56 582 ARG A O 1
ATOM 4682 N N . GLU A 1 583 ? -28.039 -5.758 17.666 1.00 91.81 583 GLU A N 1
ATOM 4683 C CA . GLU A 1 583 ? -27.755 -4.930 18.839 1.00 91.81 583 GLU A CA 1
ATOM 4684 C C . GLU A 1 583 ? -26.406 -5.306 19.459 1.00 91.81 583 GLU A C 1
ATOM 4686 O O . GLU A 1 583 ? -25.923 -6.427 19.295 1.00 91.81 583 GLU A O 1
ATOM 4691 N N . GLY A 1 584 ? -25.814 -4.372 20.206 1.00 92.44 584 GLY A N 1
ATOM 4692 C CA . GLY A 1 584 ? -24.509 -4.564 20.838 1.00 92.44 584 GLY A CA 1
ATOM 4693 C C . GLY A 1 584 ? -23.347 -4.568 19.841 1.00 92.44 584 GLY A C 1
ATOM 4694 O O . GLY A 1 584 ? -23.504 -4.175 18.688 1.00 92.44 584 GLY A O 1
ATOM 4695 N N . CYS A 1 585 ? -22.171 -4.982 20.317 1.00 96.06 585 CYS A N 1
ATOM 4696 C CA . CYS A 1 585 ? -20.958 -5.123 19.516 1.00 96.06 585 CYS A CA 1
ATOM 4697 C C . CYS A 1 585 ? -20.206 -6.387 19.933 1.00 96.06 585 CYS A C 1
ATOM 4699 O O . CYS A 1 585 ? -19.761 -6.499 21.078 1.00 96.06 585 CYS A O 1
ATOM 4701 N N . GLU A 1 586 ? -20.014 -7.311 18.997 1.00 97.12 586 GLU A N 1
ATOM 4702 C CA . GLU A 1 586 ? -19.127 -8.462 19.167 1.00 97.12 586 GLU A CA 1
ATOM 4703 C C . GLU A 1 586 ? -17.723 -8.109 18.672 1.00 97.12 586 GLU A C 1
ATOM 4705 O O . GLU A 1 586 ? -17.556 -7.628 17.553 1.00 97.12 586 GLU A O 1
ATOM 4710 N N . ILE A 1 587 ? -16.700 -8.330 19.501 1.00 98.00 587 ILE A N 1
ATOM 4711 C CA . ILE A 1 587 ? -15.308 -8.042 19.141 1.00 98.00 587 ILE A CA 1
ATOM 4712 C C . ILE A 1 587 ? -14.514 -9.346 19.137 1.00 98.00 587 ILE A C 1
ATOM 4714 O O . ILE A 1 587 ? -14.382 -10.009 20.166 1.00 98.00 587 ILE A O 1
ATOM 4718 N N . HIS A 1 588 ? -13.959 -9.697 17.982 1.00 98.19 588 HIS A N 1
ATOM 4719 C CA . HIS A 1 588 ? -13.126 -10.872 17.765 1.00 98.19 588 HIS A CA 1
ATOM 4720 C C . HIS A 1 588 ? -11.670 -10.448 17.579 1.00 98.19 588 HIS A C 1
ATOM 4722 O O . HIS A 1 588 ? -11.350 -9.698 16.661 1.00 98.19 588 HIS A O 1
ATOM 4728 N N . TYR A 1 589 ? -10.776 -10.949 18.428 1.00 98.44 589 TYR A N 1
ATOM 4729 C CA . TYR A 1 589 ? -9.356 -10.611 18.415 1.00 98.44 589 TYR A CA 1
ATOM 4730 C C . TYR A 1 589 ? -8.478 -11.847 18.212 1.00 98.44 589 TYR A C 1
ATOM 4732 O O . TYR A 1 589 ? -8.627 -12.852 18.905 1.00 98.44 589 TYR A O 1
ATOM 4740 N N . LEU A 1 590 ? -7.543 -11.754 17.273 1.00 98.12 590 LEU A N 1
ATOM 4741 C CA . LEU A 1 590 ? -6.475 -12.719 17.030 1.00 98.12 590 LEU A CA 1
ATOM 4742 C C . LEU A 1 590 ? -5.159 -11.948 16.941 1.00 98.12 590 LEU A C 1
ATOM 4744 O O . LEU A 1 590 ? -5.084 -10.968 16.208 1.00 98.12 590 LEU A O 1
ATOM 4748 N N . ALA A 1 591 ? -4.116 -12.413 17.623 1.00 97.88 591 ALA A N 1
ATOM 4749 C CA . ALA A 1 591 ? -2.769 -11.865 17.496 1.00 97.88 591 ALA A CA 1
ATOM 4750 C C . ALA A 1 591 ? -1.799 -12.919 16.972 1.00 97.88 591 ALA A C 1
ATOM 4752 O O . ALA A 1 591 ? -1.801 -14.056 17.444 1.00 97.88 591 ALA A O 1
ATOM 4753 N N . LEU A 1 592 ? -0.949 -12.527 16.026 1.00 97.31 592 LEU A N 1
ATOM 4754 C CA . LEU A 1 592 ? 0.193 -13.335 15.604 1.00 97.31 592 LEU A CA 1
ATOM 4755 C C . LEU A 1 592 ? 1.373 -13.148 16.557 1.00 97.31 592 LEU A C 1
ATOM 4757 O O . LEU A 1 592 ? 1.432 -12.168 17.296 1.00 97.31 592 LEU A O 1
ATOM 4761 N N . ASP A 1 593 ? 2.333 -14.069 16.530 1.00 95.81 593 ASP A N 1
ATOM 4762 C CA . ASP A 1 593 ? 3.572 -13.918 17.295 1.00 95.81 593 ASP A CA 1
ATOM 4763 C C . ASP A 1 593 ? 4.456 -12.808 16.683 1.00 95.81 593 ASP A C 1
ATOM 4765 O O . ASP A 1 593 ? 4.587 -12.661 15.462 1.00 95.81 593 ASP A O 1
ATOM 4769 N N . ASP A 1 594 ? 5.047 -11.998 17.558 1.00 93.44 594 ASP A N 1
ATOM 4770 C CA . ASP A 1 594 ? 5.928 -10.879 17.230 1.00 93.44 594 ASP A CA 1
ATOM 4771 C C . ASP A 1 594 ? 7.219 -11.335 16.529 1.00 93.44 594 ASP A C 1
ATOM 4773 O O . ASP A 1 594 ? 7.749 -10.609 15.685 1.00 93.44 594 ASP A O 1
ATOM 4777 N N . PHE A 1 595 ? 7.696 -12.543 16.849 1.00 93.94 595 PHE A N 1
ATOM 4778 C CA . PHE A 1 595 ? 8.929 -13.126 16.317 1.00 93.94 595 PHE A CA 1
ATOM 4779 C C . PHE A 1 595 ? 8.757 -13.822 14.963 1.00 93.94 595 PHE A C 1
ATOM 4781 O O . PHE A 1 595 ? 9.761 -14.200 14.355 1.00 93.94 595 PHE A O 1
ATOM 4788 N N . LEU A 1 596 ? 7.527 -13.950 14.451 1.00 94.38 596 LEU A N 1
ATOM 4789 C CA . LEU A 1 596 ? 7.319 -14.396 13.074 1.00 94.38 596 LEU A CA 1
ATOM 4790 C C . LEU A 1 596 ? 7.902 -13.372 12.099 1.00 94.38 596 LEU A C 1
ATOM 4792 O O . LEU A 1 596 ? 7.720 -12.159 12.238 1.00 94.38 596 LEU A O 1
ATOM 4796 N N . THR A 1 597 ? 8.583 -13.873 11.078 1.00 91.69 597 THR A N 1
ATOM 4797 C CA . THR A 1 597 ? 9.081 -13.062 9.971 1.00 91.69 597 THR A CA 1
ATOM 4798 C C . THR A 1 597 ? 7.929 -12.497 9.141 1.00 91.69 597 THR A C 1
ATOM 4800 O O . THR A 1 597 ? 6.821 -13.042 9.109 1.00 91.69 597 THR A O 1
ATOM 4803 N N . ALA A 1 598 ? 8.199 -11.424 8.397 1.00 89.69 598 ALA A N 1
ATOM 4804 C CA . ALA A 1 598 ? 7.237 -10.837 7.468 1.00 89.69 598 ALA A CA 1
ATOM 4805 C C . ALA A 1 598 ? 6.696 -11.881 6.472 1.00 89.69 598 ALA A C 1
ATOM 4807 O O . ALA A 1 598 ? 5.502 -11.901 6.181 1.00 89.69 598 ALA A O 1
ATOM 4808 N N . LEU A 1 599 ? 7.561 -12.784 5.994 1.00 85.75 599 LEU A N 1
ATOM 4809 C CA . LEU A 1 599 ? 7.190 -13.862 5.079 1.00 85.75 599 LEU A CA 1
ATOM 4810 C C . LEU A 1 599 ? 6.267 -14.893 5.738 1.00 85.75 599 LEU A C 1
ATOM 4812 O O . LEU A 1 599 ? 5.289 -15.308 5.125 1.00 85.75 599 LEU A O 1
ATOM 4816 N N . GLU A 1 600 ? 6.543 -15.298 6.977 1.00 89.69 600 GLU A N 1
ATOM 4817 C CA . GLU A 1 600 ? 5.677 -16.230 7.712 1.00 89.69 600 GLU A CA 1
ATOM 4818 C C . GLU A 1 600 ? 4.298 -15.624 7.978 1.00 89.69 600 GLU A C 1
ATOM 4820 O O . GLU A 1 600 ? 3.292 -16.306 7.797 1.00 89.69 600 GLU A O 1
ATOM 4825 N N . LYS A 1 601 ? 4.229 -14.330 8.313 1.00 97.19 601 LYS A N 1
ATOM 4826 C CA . LYS A 1 601 ? 2.953 -13.615 8.473 1.00 97.19 601 LYS A CA 1
ATOM 4827 C C . LYS A 1 601 ? 2.175 -13.532 7.160 1.00 97.19 601 LYS A C 1
ATOM 4829 O O . LYS A 1 601 ? 0.977 -13.795 7.146 1.00 97.19 601 LYS A O 1
ATOM 4834 N N . ARG A 1 602 ? 2.844 -13.233 6.041 1.00 93.44 602 ARG A N 1
ATOM 4835 C CA . ARG A 1 602 ? 2.213 -13.237 4.707 1.00 93.44 602 ARG A CA 1
ATOM 4836 C C . ARG A 1 602 ? 1.714 -14.629 4.318 1.00 93.44 602 ARG A C 1
ATOM 4838 O O . ARG A 1 602 ? 0.574 -14.762 3.891 1.00 93.44 602 ARG A O 1
ATOM 4845 N N . ARG A 1 603 ? 2.516 -15.677 4.542 1.00 91.31 603 ARG A N 1
ATOM 4846 C CA . ARG A 1 603 ? 2.107 -17.076 4.323 1.00 91.31 603 ARG A CA 1
ATOM 4847 C C . ARG A 1 603 ? 0.907 -17.457 5.183 1.00 91.31 603 ARG A C 1
ATOM 4849 O O . ARG A 1 603 ? -0.011 -18.085 4.672 1.00 91.31 603 ARG A O 1
ATOM 4856 N N . PHE A 1 604 ? 0.890 -17.049 6.453 1.00 96.19 604 PHE A N 1
ATOM 4857 C CA . PHE A 1 604 ? -0.252 -17.262 7.340 1.00 96.19 604 PHE A CA 1
ATOM 4858 C C . PHE A 1 604 ? -1.536 -16.667 6.749 1.00 96.19 604 PHE A C 1
ATOM 4860 O O . PHE A 1 604 ? -2.547 -17.363 6.691 1.00 96.19 604 PHE A O 1
ATOM 4867 N N . LEU A 1 605 ? -1.487 -15.422 6.266 1.00 97.56 605 LEU A N 1
ATOM 4868 C CA . LEU A 1 605 ? -2.633 -14.761 5.631 1.00 97.56 605 LEU A CA 1
ATOM 4869 C C . LEU A 1 605 ? -3.028 -15.419 4.299 1.00 97.56 605 LEU A C 1
ATOM 4871 O O . LEU A 1 605 ? -4.209 -15.492 3.989 1.00 97.56 605 LEU A O 1
ATOM 4875 N N . ALA A 1 606 ? -2.065 -15.936 3.532 1.00 92.12 606 ALA A N 1
ATOM 4876 C CA . ALA A 1 606 ? -2.326 -16.572 2.241 1.00 92.12 606 ALA A CA 1
ATOM 4877 C C . ALA A 1 606 ? -3.069 -17.916 2.344 1.00 92.12 606 ALA A C 1
ATOM 4879 O O . ALA A 1 606 ? -3.804 -18.272 1.427 1.00 92.12 606 ALA A O 1
ATOM 4880 N N . VAL A 1 607 ? -2.862 -18.677 3.426 1.00 93.44 607 VAL A N 1
ATOM 4881 C CA . VAL A 1 607 ? -3.419 -20.038 3.577 1.00 93.44 607 VAL A CA 1
ATOM 4882 C C . VAL A 1 607 ? -4.613 -20.121 4.530 1.00 93.44 607 VAL A C 1
ATOM 4884 O O . VAL A 1 607 ? -5.199 -21.191 4.680 1.00 93.44 607 VAL A O 1
ATOM 4887 N N . ASN A 1 608 ? -4.984 -19.018 5.185 1.00 95.31 608 ASN A N 1
ATOM 4888 C CA . ASN A 1 608 ? -6.093 -18.969 6.135 1.00 95.31 608 ASN A CA 1
ATOM 4889 C C . ASN A 1 608 ? -7.153 -17.954 5.703 1.00 95.31 608 ASN A C 1
ATOM 4891 O O . ASN A 1 608 ? -6.835 -16.901 5.167 1.00 95.31 608 ASN A O 1
ATOM 4895 N N . SER A 1 609 ? -8.415 -18.233 6.032 1.00 95.31 609 SER A N 1
ATOM 4896 C CA . SER A 1 609 ? -9.518 -17.276 5.904 1.00 95.31 609 SER A CA 1
ATOM 4897 C C . SER A 1 609 ? -10.081 -16.898 7.273 1.00 95.31 609 SER A C 1
ATOM 4899 O O . SER A 1 609 ? -9.955 -17.652 8.244 1.00 95.31 609 SER A O 1
ATOM 4901 N N . LEU A 1 610 ? -10.752 -15.745 7.350 1.00 94.69 610 LEU A N 1
ATOM 4902 C CA . LEU A 1 610 ? -11.333 -15.222 8.591 1.00 94.69 610 LEU A CA 1
ATOM 4903 C C . LEU A 1 610 ? -12.243 -16.250 9.292 1.00 94.69 610 LEU A C 1
ATOM 4905 O O . LEU A 1 610 ? -12.109 -16.499 10.491 1.00 94.69 610 LEU A O 1
ATOM 4909 N N . MET A 1 611 ? -13.123 -16.912 8.535 1.00 93.50 611 MET A N 1
ATOM 4910 C CA . MET A 1 611 ? -14.057 -17.897 9.095 1.00 93.50 611 MET A CA 1
ATOM 4911 C C . MET A 1 611 ? -13.407 -19.239 9.421 1.00 93.50 611 MET A C 1
ATOM 4913 O O . MET A 1 611 ? -13.823 -19.880 10.385 1.00 93.50 611 MET A O 1
ATOM 4917 N N . ALA A 1 612 ? -12.379 -19.664 8.679 1.00 94.56 612 ALA A N 1
ATOM 4918 C CA . ALA A 1 612 ? -11.618 -20.860 9.039 1.00 94.56 612 ALA A CA 1
ATOM 4919 C C . ALA A 1 612 ? -10.916 -20.668 10.393 1.00 94.56 612 ALA A C 1
ATOM 4921 O O . ALA A 1 612 ? -10.996 -21.532 11.266 1.00 94.56 612 ALA A O 1
ATOM 4922 N N . LEU A 1 613 ? -10.321 -19.491 10.605 1.00 96.19 613 LEU A N 1
ATOM 4923 C CA . LEU A 1 613 ? -9.707 -19.110 11.877 1.00 96.19 613 LEU A CA 1
ATOM 4924 C C . LEU A 1 613 ? -10.741 -19.034 13.013 1.00 96.19 613 LEU A C 1
ATOM 4926 O O . LEU A 1 613 ? -10.485 -19.569 14.093 1.00 96.19 613 LEU A O 1
ATOM 4930 N N . LYS A 1 614 ? -11.930 -18.450 12.774 1.00 94.31 614 LYS A N 1
ATOM 4931 C CA . LYS A 1 614 ? -13.039 -18.457 13.754 1.00 94.31 614 LYS A CA 1
ATOM 4932 C C . LYS A 1 614 ? -13.430 -19.889 14.126 1.00 94.31 614 LYS A C 1
ATOM 4934 O O . LYS A 1 614 ? -13.495 -20.221 15.306 1.00 94.31 614 LYS A O 1
ATOM 4939 N N . LYS A 1 615 ? -13.665 -20.745 13.126 1.00 94.56 615 LYS A N 1
ATOM 4940 C CA . LYS A 1 615 ? -14.124 -22.131 13.309 1.00 94.56 615 LYS A CA 1
ATOM 4941 C C . LYS A 1 615 ? -13.122 -22.984 14.089 1.00 94.56 615 LYS A C 1
ATOM 4943 O O . LYS A 1 615 ? -13.535 -23.821 14.883 1.00 94.56 615 LYS A O 1
ATOM 4948 N N . ASN A 1 616 ? -11.829 -22.744 13.893 1.00 94.38 616 ASN A N 1
ATOM 4949 C CA . ASN A 1 616 ? -10.762 -23.460 14.591 1.00 94.38 616 ASN A CA 1
ATOM 4950 C C . ASN A 1 616 ? -10.451 -22.880 15.985 1.00 94.38 616 ASN A C 1
ATOM 4952 O O . ASN A 1 616 ? -9.497 -23.316 16.622 1.00 94.38 616 ASN A O 1
ATOM 4956 N N . GLY A 1 617 ? -11.232 -21.904 16.463 1.00 94.50 617 GLY A N 1
ATOM 4957 C CA . GLY A 1 617 ? -11.078 -21.323 17.798 1.00 94.50 617 GLY A CA 1
ATOM 4958 C C . GLY A 1 617 ? -9.881 -20.381 17.948 1.00 94.50 617 GLY A C 1
ATOM 4959 O O . GLY A 1 617 ? -9.461 -20.123 19.070 1.00 94.50 617 GLY A O 1
ATOM 4960 N N . ALA A 1 618 ? -9.324 -19.864 16.846 1.00 96.06 618 ALA A N 1
ATOM 4961 C CA . ALA A 1 618 ? -8.166 -18.969 16.900 1.00 96.06 618 ALA A CA 1
ATOM 4962 C C . ALA A 1 618 ? -8.519 -17.572 17.448 1.00 96.06 618 ALA A C 1
ATOM 4964 O O . ALA A 1 618 ? -7.669 -16.899 18.024 1.00 96.06 618 ALA A O 1
ATOM 4965 N N . PHE A 1 619 ? -9.767 -17.130 17.266 1.00 97.25 619 PHE A N 1
ATOM 4966 C CA . PHE A 1 619 ? -10.233 -15.829 17.744 1.00 97.25 619 PHE A CA 1
ATOM 4967 C C . PHE A 1 619 ? -10.704 -15.879 19.196 1.00 97.25 619 PHE A C 1
ATOM 4969 O O . PHE A 1 619 ? -11.537 -16.705 19.571 1.00 97.25 619 PHE A O 1
ATOM 4976 N N . GLN A 1 620 ? -10.251 -14.905 19.977 1.00 96.31 620 GLN A N 1
ATOM 4977 C CA . GLN A 1 620 ? -10.760 -14.609 21.307 1.00 96.31 620 GLN A CA 1
ATOM 4978 C C . GLN A 1 620 ? -11.884 -13.565 21.227 1.00 96.31 620 GLN A C 1
ATOM 4980 O O . GLN A 1 620 ? -11.744 -12.543 20.557 1.00 96.31 620 GLN A O 1
ATOM 4985 N N . GLY A 1 621 ? -12.986 -13.793 21.946 1.00 95.94 621 GLY A N 1
ATOM 4986 C CA . GLY A 1 621 ? -14.001 -12.762 22.178 1.00 95.94 621 GLY A CA 1
ATOM 4987 C C . GLY A 1 621 ? -13.513 -11.724 23.193 1.00 95.94 621 GLY A C 1
ATOM 4988 O O . GLY A 1 621 ? -13.020 -12.091 24.261 1.00 95.94 621 GLY A O 1
ATOM 4989 N N . ILE A 1 622 ? -13.654 -10.440 22.870 1.00 95.25 622 ILE A N 1
ATOM 4990 C CA . ILE A 1 622 ? -13.289 -9.326 23.746 1.00 95.25 622 ILE A CA 1
ATOM 4991 C C . ILE A 1 622 ? -14.550 -8.680 24.311 1.00 95.25 622 ILE A C 1
ATOM 4993 O O . ILE A 1 622 ? -15.433 -8.251 23.571 1.00 95.25 622 ILE A O 1
ATOM 4997 N N . LEU A 1 623 ? -14.588 -8.556 25.636 1.00 92.38 623 LEU A N 1
ATOM 4998 C CA . LEU A 1 623 ? -15.529 -7.699 26.347 1.00 92.38 623 LEU A CA 1
ATOM 4999 C C . LEU A 1 623 ? -14.784 -6.414 26.727 1.00 92.38 623 LEU A C 1
ATOM 5001 O O . LEU A 1 623 ? -13.847 -6.501 27.524 1.00 92.38 623 LEU A O 1
ATOM 5005 N N . PRO A 1 624 ? -15.126 -5.246 26.152 1.00 91.62 624 PRO A N 1
ATOM 5006 C CA . PRO A 1 624 ? -14.493 -3.988 26.529 1.00 91.62 624 PRO A CA 1
ATOM 5007 C C . PRO A 1 624 ? -14.647 -3.705 28.025 1.00 91.62 624 PRO A C 1
ATOM 5009 O O . PRO A 1 624 ? -15.733 -3.880 28.579 1.00 91.62 624 PRO A O 1
ATOM 5012 N N . SER A 1 625 ? -13.586 -3.221 28.669 1.00 88.81 625 SER A N 1
ATOM 5013 C CA . SER A 1 625 ? -13.680 -2.733 30.050 1.00 88.81 625 SER A CA 1
ATOM 5014 C C . SER A 1 625 ? -14.518 -1.447 30.136 1.00 88.81 625 SER A C 1
ATOM 5016 O O . SER A 1 625 ? -14.739 -0.758 29.136 1.00 88.81 625 SER A O 1
ATOM 5018 N N . GLU A 1 626 ? -14.911 -1.040 31.347 1.00 84.56 626 GLU A N 1
ATOM 5019 C CA . GLU A 1 626 ? -15.576 0.258 31.576 1.00 84.56 626 GLU A CA 1
ATOM 5020 C C . GLU A 1 626 ? -14.715 1.453 31.122 1.00 84.56 626 GLU A C 1
ATOM 5022 O O . GLU A 1 626 ? -15.219 2.470 30.632 1.00 84.56 626 GLU A O 1
ATOM 5027 N N . THR A 1 627 ? -13.390 1.322 31.233 1.00 84.81 627 THR A N 1
ATOM 5028 C CA . THR A 1 627 ? -12.422 2.314 30.749 1.00 84.81 627 THR A CA 1
ATOM 5029 C C . THR A 1 627 ? -12.270 2.303 29.230 1.00 84.81 627 THR A C 1
ATOM 5031 O O . THR A 1 627 ? -11.737 3.268 28.685 1.00 84.81 627 THR A O 1
ATOM 5034 N N . GLY A 1 628 ? -12.827 1.305 28.539 1.00 88.25 628 GLY A N 1
ATOM 5035 C CA . GLY A 1 628 ? -12.790 1.148 27.088 1.00 88.25 628 GLY A CA 1
ATOM 5036 C C . GLY A 1 628 ? -11.597 0.343 26.584 1.00 88.25 628 GLY A C 1
ATOM 5037 O O . GLY A 1 628 ? -11.264 0.455 25.410 1.00 88.25 628 GLY A O 1
ATOM 5038 N N . ASP A 1 629 ? -10.924 -0.429 27.435 1.00 91.50 629 ASP A N 1
ATOM 5039 C CA . ASP A 1 629 ? -9.763 -1.240 27.062 1.00 91.50 629 ASP A CA 1
ATOM 5040 C C . ASP A 1 629 ? -10.203 -2.565 26.437 1.00 91.50 629 ASP A C 1
ATOM 5042 O O . ASP A 1 629 ? -11.155 -3.196 26.895 1.00 91.50 629 ASP A O 1
ATOM 5046 N N . TRP A 1 630 ? -9.525 -2.974 25.363 1.00 94.25 630 TRP A N 1
ATOM 5047 C CA . TRP A 1 630 ? -9.817 -4.224 24.656 1.00 94.25 630 TRP A CA 1
ATOM 5048 C C . TRP A 1 630 ? -8.866 -5.332 25.081 1.00 94.25 630 TRP A C 1
ATOM 5050 O O . TRP A 1 630 ? -9.308 -6.373 25.563 1.00 94.25 630 TRP A O 1
ATOM 5060 N N . ILE A 1 631 ? -7.564 -5.085 24.954 1.00 92.88 631 ILE A N 1
ATOM 5061 C CA . ILE A 1 631 ? -6.505 -6.025 25.327 1.00 92.88 631 ILE A CA 1
ATOM 5062 C C . ILE A 1 631 ? -5.745 -5.530 26.559 1.00 92.88 631 ILE A C 1
ATOM 5064 O O . ILE A 1 631 ? -5.923 -4.394 26.989 1.00 92.88 631 ILE A O 1
ATOM 5068 N N . ASN A 1 632 ? -4.935 -6.412 27.154 1.00 88.94 632 ASN A N 1
ATOM 5069 C CA . ASN A 1 632 ? -4.125 -6.126 28.348 1.00 88.94 632 ASN A CA 1
ATOM 5070 C C . ASN A 1 632 ? -4.916 -5.520 29.521 1.00 88.94 632 ASN A C 1
ATOM 5072 O O . ASN A 1 632 ? -4.382 -4.729 30.300 1.00 88.94 632 ASN A O 1
ATOM 5076 N N . GLN A 1 633 ? -6.189 -5.902 29.657 1.00 87.44 633 GLN A N 1
ATOM 5077 C CA . GLN A 1 633 ? -7.054 -5.386 30.712 1.00 87.44 633 GLN A CA 1
ATOM 5078 C C . GLN A 1 633 ? -6.477 -5.735 32.097 1.00 87.44 633 GLN A C 1
ATOM 5080 O O . GLN A 1 633 ? -6.016 -6.866 32.309 1.00 87.44 633 GLN A O 1
ATOM 5085 N N . PRO A 1 634 ? -6.474 -4.787 33.051 1.00 79.88 634 PRO A N 1
ATOM 5086 C CA . PRO A 1 634 ? -5.961 -5.039 34.389 1.00 79.88 634 PRO A CA 1
ATOM 5087 C C . PRO A 1 634 ? -6.784 -6.140 35.067 1.00 79.88 634 PRO A C 1
ATOM 5089 O O . PRO A 1 634 ? -8.002 -6.050 35.168 1.00 79.88 634 PRO A O 1
ATOM 5092 N N . LYS A 1 635 ? -6.108 -7.189 35.550 1.00 79.19 635 LYS A N 1
ATOM 5093 C CA . LYS A 1 635 ? -6.762 -8.319 36.238 1.00 79.19 635 LYS A CA 1
ATOM 5094 C C . LYS A 1 635 ? -7.270 -7.970 37.638 1.00 79.19 635 LYS A C 1
ATOM 5096 O O . LYS A 1 635 ? -8.135 -8.662 38.156 1.00 79.19 635 LYS A O 1
ATOM 5101 N N . ASN A 1 636 ? -6.704 -6.927 38.240 1.00 78.75 636 ASN A N 1
ATOM 5102 C CA . ASN A 1 636 ? -7.009 -6.483 39.591 1.00 78.75 636 ASN A CA 1
ATOM 5103 C C . ASN A 1 636 ? -7.405 -5.011 39.552 1.00 78.75 636 ASN A C 1
ATOM 5105 O O . ASN A 1 636 ? -6.770 -4.219 38.848 1.00 78.75 636 ASN A O 1
ATOM 5109 N N . ASP A 1 637 ? -8.405 -4.654 40.352 1.00 77.00 637 ASP A N 1
ATOM 5110 C CA . ASP A 1 637 ? -8.740 -3.262 40.604 1.00 77.00 637 ASP A CA 1
ATOM 5111 C C . ASP A 1 637 ? -7.857 -2.709 41.729 1.00 77.00 637 ASP A C 1
ATOM 5113 O O . ASP A 1 637 ? -7.887 -3.172 42.870 1.00 77.00 637 ASP A O 1
ATOM 5117 N N . TRP A 1 638 ? -7.049 -1.711 41.384 1.00 82.19 638 TRP A N 1
ATOM 5118 C CA . TRP A 1 638 ? -6.158 -1.016 42.310 1.00 82.19 638 TRP A CA 1
ATOM 5119 C C . TRP A 1 638 ? -6.683 0.372 42.694 1.00 82.19 638 TRP A C 1
ATOM 5121 O O . TRP A 1 638 ? -6.003 1.108 43.408 1.00 82.19 638 TRP A O 1
ATOM 5131 N N . SER A 1 639 ? -7.878 0.748 42.225 1.00 78.94 639 SER A N 1
ATOM 5132 C CA . SER A 1 639 ? -8.470 2.074 42.431 1.00 78.94 639 SER A CA 1
ATOM 5133 C C . SER A 1 639 ? -8.750 2.392 43.903 1.00 78.94 639 SER A C 1
ATOM 5135 O O . SER A 1 639 ? -8.778 3.561 44.287 1.00 78.94 639 SER A O 1
ATOM 5137 N N . HIS A 1 640 ? -8.896 1.361 44.741 1.00 82.94 640 HIS A N 1
ATOM 5138 C CA . HIS A 1 640 ? -9.086 1.490 46.185 1.00 82.94 640 HIS A CA 1
ATOM 5139 C C . HIS A 1 640 ? -7.817 1.880 46.953 1.00 82.94 640 HIS A C 1
ATOM 5141 O O . HIS A 1 640 ? -7.912 2.297 48.109 1.00 82.94 640 HIS A O 1
ATOM 5147 N N . PHE A 1 641 ? -6.629 1.737 46.360 1.00 88.56 641 PHE A N 1
ATOM 5148 C CA . PHE A 1 641 ? -5.397 2.146 47.023 1.00 88.56 641 PHE A CA 1
ATOM 5149 C C . PHE A 1 641 ? -5.227 3.661 47.022 1.00 88.56 641 PHE A C 1
ATOM 5151 O O . PHE A 1 641 ? -5.675 4.371 46.123 1.00 88.56 641 PHE A O 1
ATOM 5158 N N . ILE A 1 642 ? -4.530 4.159 48.044 1.00 90.06 642 ILE A N 1
ATOM 5159 C CA . ILE A 1 642 ? -4.182 5.576 48.131 1.00 90.06 642 ILE A CA 1
ATOM 5160 C C . ILE A 1 642 ? -3.251 5.903 46.951 1.00 90.06 642 ILE A C 1
ATOM 5162 O O . ILE A 1 642 ? -2.187 5.287 46.835 1.00 90.06 642 ILE A O 1
ATOM 5166 N N . PRO A 1 643 ? -3.607 6.856 46.073 1.00 90.31 643 PRO A N 1
ATOM 5167 C CA . PRO A 1 643 ? -2.769 7.202 44.937 1.00 90.31 643 PRO A CA 1
ATOM 5168 C C . PRO A 1 643 ? -1.444 7.802 45.411 1.00 90.31 643 PRO A C 1
ATOM 5170 O O . PRO A 1 643 ? -1.390 8.583 46.363 1.00 90.31 643 PRO A O 1
ATOM 5173 N N . ILE A 1 644 ? -0.358 7.480 44.707 1.00 93.06 644 ILE A N 1
ATOM 5174 C CA . ILE A 1 644 ? 0.966 8.049 44.995 1.00 93.06 644 ILE A CA 1
ATOM 5175 C C . ILE A 1 644 ? 0.928 9.572 44.831 1.00 93.06 644 ILE A C 1
ATOM 5177 O O . ILE A 1 644 ? 1.443 10.297 45.672 1.00 93.06 644 ILE A O 1
ATOM 5181 N N . ALA A 1 645 ? 0.280 10.071 43.781 1.00 90.62 645 ALA A N 1
ATOM 5182 C CA . ALA A 1 645 ? 0.119 11.494 43.528 1.00 90.62 645 ALA A CA 1
ATOM 5183 C C . ALA A 1 645 ? -1.201 11.758 42.792 1.00 90.62 645 ALA A C 1
ATOM 5185 O O . ALA A 1 645 ? -1.645 10.930 41.998 1.00 90.62 645 ALA A O 1
ATOM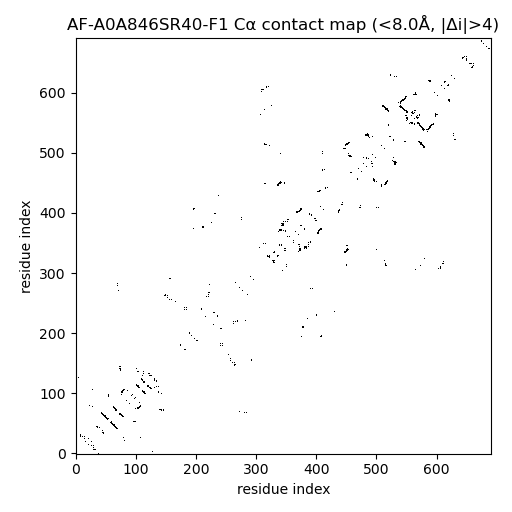 5186 N N . ASP A 1 646 ? -1.803 12.926 43.021 1.00 88.31 646 ASP A N 1
ATOM 5187 C CA . ASP A 1 646 ? -3.048 13.342 42.369 1.00 88.31 646 ASP A CA 1
ATOM 5188 C C . ASP A 1 646 ? -2.988 14.813 41.926 1.00 88.31 646 ASP A C 1
ATOM 5190 O O . ASP A 1 646 ? -2.489 15.695 42.631 1.00 88.31 646 ASP A O 1
ATOM 5194 N N . LYS A 1 647 ? -3.496 15.096 40.722 1.00 87.56 647 LYS A N 1
ATOM 5195 C CA . LYS A 1 647 ? -3.454 16.440 40.124 1.00 87.56 647 LYS A CA 1
ATOM 5196 C C . LYS A 1 647 ? -4.376 17.433 40.829 1.00 87.56 647 LYS A C 1
ATOM 5198 O O . LYS A 1 647 ? -4.013 18.600 40.944 1.00 87.56 647 LYS A O 1
ATOM 5203 N N . ASN A 1 648 ? -5.551 17.004 41.280 1.00 87.81 648 ASN A N 1
ATOM 5204 C CA . ASN A 1 648 ? -6.494 17.880 41.970 1.00 87.81 648 ASN A CA 1
ATOM 5205 C C . ASN A 1 648 ? -5.983 18.241 43.368 1.00 87.81 648 ASN A C 1
ATOM 5207 O O . ASN A 1 648 ? -6.143 19.390 43.773 1.00 87.81 648 ASN A O 1
ATOM 5211 N N . ILE A 1 649 ? -5.296 17.321 44.052 1.00 88.38 649 ILE A N 1
ATOM 5212 C CA . ILE A 1 649 ? -4.596 17.604 45.313 1.00 88.38 649 ILE A CA 1
ATOM 5213 C C . ILE A 1 649 ? -3.450 18.596 45.086 1.00 88.38 649 ILE A C 1
ATOM 5215 O O . ILE A 1 649 ? -3.392 19.616 45.768 1.00 88.38 649 ILE A O 1
ATOM 5219 N N . LYS A 1 650 ? -2.598 18.378 44.072 1.00 89.00 650 LYS A N 1
ATOM 5220 C CA . LYS A 1 650 ? -1.522 19.328 43.723 1.00 89.00 650 LYS A CA 1
ATOM 5221 C C . LYS A 1 650 ? -2.049 20.737 43.411 1.00 89.00 650 LYS A C 1
ATOM 5223 O O . LYS A 1 650 ? -1.393 21.722 43.727 1.00 89.00 650 LYS A O 1
ATOM 5228 N N . LEU A 1 651 ? -3.220 20.839 42.779 1.00 89.12 651 LEU A N 1
ATOM 5229 C CA . LEU A 1 651 ? -3.871 22.112 42.442 1.00 89.12 651 LEU A CA 1
ATOM 5230 C C . LEU A 1 651 ? -4.695 22.714 43.597 1.00 89.12 651 LEU A C 1
ATOM 5232 O O . LEU A 1 651 ? -5.369 23.718 43.382 1.00 89.12 651 LEU A O 1
ATOM 5236 N N . GLY A 1 652 ? -4.705 22.099 44.785 1.00 87.25 652 GLY A N 1
ATOM 5237 C CA . GLY A 1 652 ? -5.494 22.561 45.933 1.00 87.25 652 GLY A CA 1
ATOM 5238 C C . GLY A 1 652 ? -7.012 22.398 45.775 1.00 87.25 652 GLY A C 1
ATOM 5239 O O . GLY A 1 652 ? -7.774 22.929 46.575 1.00 87.25 652 GLY A O 1
ATOM 5240 N N . LYS A 1 653 ? -7.474 21.659 44.757 1.00 88.44 653 LYS A N 1
ATOM 5241 C CA . LYS A 1 653 ? -8.900 21.381 44.501 1.00 88.44 653 LYS A CA 1
ATOM 5242 C C . LYS A 1 653 ? -9.463 20.267 45.386 1.00 88.44 653 LYS A C 1
ATOM 5244 O O . LYS A 1 653 ? -10.676 20.102 45.458 1.00 88.44 653 LYS A O 1
ATOM 5249 N N . LYS A 1 654 ? -8.592 19.486 46.029 1.00 85.94 654 LYS A N 1
ATOM 5250 C CA . LYS A 1 654 ? -8.941 18.456 47.013 1.00 85.94 654 LYS A CA 1
ATOM 5251 C C . LYS A 1 654 ? -7.931 18.518 48.172 1.00 85.94 654 LYS A C 1
ATOM 5253 O O . LYS A 1 654 ? -6.738 18.616 47.893 1.00 85.94 654 LYS A O 1
ATOM 5258 N N . PRO A 1 655 ? -8.373 18.487 49.443 1.00 75.44 655 PRO A N 1
ATOM 5259 C CA . PRO A 1 655 ? -7.489 18.748 50.584 1.00 75.44 655 PRO A CA 1
ATOM 5260 C C . PRO A 1 655 ? -6.528 17.592 50.911 1.00 75.44 655 PRO A C 1
ATOM 5262 O O . PRO A 1 655 ? -5.411 17.842 51.371 1.00 75.44 655 PRO A O 1
ATOM 5265 N N . ASP A 1 656 ? -6.941 16.342 50.675 1.00 81.50 656 ASP A N 1
ATOM 5266 C CA . ASP A 1 656 ? -6.149 15.151 50.999 1.00 81.50 656 ASP A CA 1
ATOM 5267 C C . ASP A 1 656 ? -6.559 13.920 50.165 1.00 81.50 656 ASP A C 1
ATOM 5269 O O . ASP A 1 656 ? -7.573 13.944 49.455 1.00 81.50 656 ASP A O 1
ATOM 5273 N N . GLY A 1 657 ? -5.770 12.846 50.251 1.00 85.81 657 GLY A N 1
ATOM 5274 C CA . GLY A 1 657 ? -6.029 11.561 49.596 1.00 85.81 657 GLY A CA 1
ATOM 5275 C C . GLY A 1 657 ? -4.997 11.146 48.546 1.00 85.81 657 GLY A C 1
ATOM 5276 O O . GLY A 1 657 ? -5.367 10.440 47.615 1.00 85.81 657 GLY A O 1
ATOM 5277 N N . ALA A 1 658 ? -3.744 11.595 48.667 1.00 91.06 658 ALA A N 1
ATOM 5278 C CA . ALA A 1 658 ? -2.593 11.070 47.929 1.00 91.06 658 ALA A CA 1
ATOM 5279 C C . ALA A 1 658 ? -1.330 11.142 48.797 1.00 91.06 658 ALA A C 1
ATOM 5281 O O . ALA A 1 658 ? -1.231 12.013 49.660 1.00 91.06 658 ALA A O 1
ATOM 5282 N N . ILE A 1 659 ? -0.355 10.266 48.544 1.00 92.94 659 ILE A N 1
ATOM 5283 C CA . ILE A 1 659 ? 0.901 10.208 49.314 1.00 92.94 659 ILE A CA 1
ATOM 5284 C C . ILE A 1 659 ? 1.719 11.499 49.131 1.00 92.94 659 ILE A C 1
ATOM 5286 O O . ILE A 1 659 ? 2.165 12.104 50.104 1.00 92.94 659 ILE A O 1
ATOM 5290 N N . PHE A 1 660 ? 1.888 11.953 47.887 1.00 92.94 660 PHE A N 1
ATOM 5291 C CA . PHE A 1 660 ? 2.659 13.143 47.534 1.00 92.94 660 PHE A CA 1
ATOM 5292 C C . PHE A 1 660 ? 1.751 14.266 47.025 1.00 92.94 660 PHE A C 1
ATOM 5294 O O . PHE A 1 660 ? 1.036 14.125 46.030 1.00 92.94 660 PHE A O 1
ATOM 5301 N N . LYS A 1 661 ? 1.835 15.432 47.679 1.00 88.38 661 LYS A N 1
ATOM 5302 C CA . LYS A 1 661 ? 1.098 16.650 47.290 1.00 88.38 661 LYS A CA 1
ATOM 5303 C C . LYS A 1 661 ? 1.780 17.430 46.162 1.00 88.38 661 LYS A C 1
ATOM 5305 O O . LYS A 1 661 ? 1.132 18.204 45.463 1.00 88.38 661 LYS A O 1
ATOM 5310 N N . ILE A 1 662 ? 3.081 17.220 45.966 1.00 89.00 662 ILE A N 1
ATOM 5311 C CA . ILE A 1 662 ? 3.887 17.873 44.933 1.00 89.00 662 ILE A CA 1
ATOM 5312 C C . ILE A 1 662 ? 4.590 16.789 44.124 1.00 89.00 662 ILE A C 1
ATOM 5314 O O . ILE A 1 662 ? 5.185 15.874 44.682 1.00 89.00 662 ILE A O 1
ATOM 5318 N N . TYR A 1 663 ? 4.507 16.905 42.804 1.00 91.56 663 TYR A N 1
ATOM 5319 C CA . TYR A 1 663 ? 5.188 16.036 41.849 1.00 91.56 663 TYR A CA 1
ATOM 5320 C C . TYR A 1 663 ? 5.385 16.783 40.529 1.00 91.56 663 TYR A C 1
ATOM 5322 O O . TYR A 1 663 ? 4.673 17.753 40.241 1.00 91.56 663 TYR A O 1
ATOM 5330 N N . SER A 1 664 ? 6.306 16.323 39.695 1.00 90.25 664 SER A N 1
ATOM 5331 C CA . SER A 1 664 ? 6.493 16.816 38.330 1.00 90.25 664 SER A CA 1
ATOM 5332 C C . SER A 1 664 ? 6.806 15.659 37.389 1.00 90.25 664 SER A C 1
ATOM 5334 O O . SER A 1 664 ? 7.170 14.570 37.826 1.00 90.25 664 SER A O 1
ATOM 5336 N N . LEU A 1 665 ? 6.642 15.899 36.089 1.00 87.44 665 LEU A N 1
ATOM 5337 C CA . LEU A 1 665 ? 7.306 15.081 35.078 1.00 87.44 665 LEU A CA 1
ATOM 5338 C C . LEU A 1 665 ? 8.789 15.483 35.008 1.00 87.44 665 LEU A C 1
ATOM 5340 O O . LEU A 1 665 ? 9.179 16.508 35.577 1.00 87.44 665 LEU A O 1
ATOM 5344 N N . GLY A 1 666 ? 9.598 14.682 34.314 1.00 90.38 666 GLY A N 1
ATOM 5345 C CA . GLY A 1 666 ? 10.965 15.066 33.964 1.00 90.38 666 GLY A CA 1
ATOM 5346 C C . GLY A 1 666 ? 11.001 16.321 33.085 1.00 90.38 666 GLY A C 1
ATOM 5347 O O . GLY A 1 666 ? 9.995 16.704 32.479 1.00 90.38 666 GLY A O 1
ATOM 5348 N N . VAL A 1 667 ? 12.166 16.965 33.028 1.00 90.81 667 VAL A N 1
ATOM 5349 C CA . VAL A 1 667 ? 12.401 18.103 32.131 1.00 90.81 667 VAL A CA 1
ATOM 5350 C C . VAL A 1 667 ? 12.292 17.618 30.681 1.00 90.81 667 VAL A C 1
ATOM 5352 O O . VAL A 1 667 ? 12.847 16.584 30.332 1.00 90.81 667 VAL A O 1
ATOM 5355 N N . SER A 1 668 ? 11.558 18.356 29.846 1.00 88.50 668 SER A N 1
ATOM 5356 C CA . SER A 1 668 ? 11.412 18.093 28.409 1.00 88.50 668 SER A CA 1
ATOM 5357 C C . SER A 1 668 ? 11.932 19.305 27.660 1.00 88.50 668 SER A C 1
ATOM 5359 O O . SER A 1 668 ? 11.287 20.354 27.675 1.00 88.50 668 SER A O 1
ATOM 5361 N N . THR A 1 669 ? 13.101 19.186 27.038 1.00 88.06 669 THR A N 1
ATOM 5362 C CA . THR A 1 669 ? 13.754 20.338 26.402 1.00 88.06 669 THR A CA 1
ATOM 5363 C C . THR A 1 669 ? 13.353 20.498 24.937 1.00 88.06 669 THR A C 1
ATOM 5365 O O . THR A 1 669 ? 13.349 21.611 24.409 1.00 88.06 669 THR A O 1
ATOM 5368 N N . ASN A 1 670 ? 12.979 19.383 24.295 1.00 83.00 670 ASN A N 1
ATOM 5369 C CA . ASN A 1 670 ? 12.710 19.259 22.859 1.00 83.00 670 ASN A CA 1
ATOM 5370 C C . ASN A 1 670 ? 13.900 19.671 21.969 1.00 83.00 670 ASN A C 1
ATOM 5372 O O . ASN A 1 670 ? 13.708 19.963 20.792 1.00 83.00 670 ASN A O 1
ATOM 5376 N N . ARG A 1 671 ? 15.112 19.732 22.537 1.00 85.38 671 ARG A N 1
ATOM 5377 C CA . ARG A 1 671 ? 16.366 20.088 21.859 1.00 85.38 671 ARG A CA 1
ATOM 5378 C C . ARG A 1 671 ? 17.574 19.499 22.598 1.00 85.38 671 ARG A C 1
ATOM 5380 O O . ARG A 1 671 ? 18.578 20.180 22.773 1.00 85.38 671 ARG A O 1
ATOM 5387 N N . ASP A 1 672 ? 17.454 18.257 23.074 1.00 88.88 672 ASP A N 1
ATOM 5388 C CA . ASP A 1 672 ? 18.420 17.647 24.002 1.00 88.88 672 ASP A CA 1
ATOM 5389 C C . ASP A 1 672 ? 19.861 17.701 23.472 1.00 88.88 672 ASP A C 1
ATOM 5391 O O . ASP A 1 672 ? 20.768 17.973 24.244 1.00 88.88 672 ASP A O 1
ATOM 5395 N N . GLU A 1 673 ? 20.072 17.570 22.158 1.00 86.94 673 GLU A N 1
ATOM 5396 C CA . GLU A 1 673 ? 21.398 17.692 21.527 1.00 86.94 673 GLU A CA 1
ATOM 5397 C C . GLU A 1 673 ? 22.117 19.021 21.814 1.00 86.94 673 GLU A C 1
ATOM 5399 O O . GLU A 1 673 ? 23.350 19.061 21.795 1.00 86.94 673 GLU A O 1
ATOM 5404 N N . TRP A 1 674 ? 21.356 20.090 22.077 1.00 87.12 674 TRP A N 1
ATOM 5405 C CA . TRP A 1 674 ? 21.848 21.443 22.341 1.00 87.12 674 TRP A CA 1
ATOM 5406 C C . TRP A 1 674 ? 22.008 21.738 23.830 1.00 87.12 674 TRP A C 1
ATOM 5408 O O . TRP A 1 674 ? 22.966 22.393 24.226 1.00 87.12 674 TRP A O 1
ATOM 5418 N N . VAL A 1 675 ? 21.057 21.285 24.650 1.00 90.94 675 VAL A N 1
ATOM 5419 C CA . VAL A 1 675 ? 20.967 21.662 26.074 1.00 90.94 675 VAL A CA 1
ATOM 5420 C C . VAL A 1 675 ? 21.436 20.566 27.034 1.00 90.94 675 VAL A C 1
ATOM 5422 O O . VAL A 1 675 ? 21.541 20.816 28.232 1.00 90.94 675 VAL A O 1
ATOM 5425 N N . TYR A 1 676 ? 21.706 19.360 26.529 1.00 91.75 676 TYR A N 1
ATOM 5426 C CA . TYR A 1 676 ? 22.350 18.277 27.261 1.00 91.75 676 TYR A CA 1
ATOM 5427 C C . TYR A 1 676 ? 23.680 17.911 26.599 1.00 91.75 676 TYR A C 1
ATOM 5429 O O . TYR A 1 676 ? 23.816 17.835 25.379 1.00 91.75 676 TYR A O 1
ATOM 5437 N N . GLY A 1 677 ? 24.674 17.649 27.435 1.00 88.12 677 GLY A N 1
ATOM 5438 C CA . GLY A 1 677 ? 26.006 17.223 27.037 1.00 88.12 677 GLY A CA 1
ATOM 5439 C C . GLY A 1 677 ? 26.732 16.660 28.248 1.00 88.12 677 GLY A C 1
ATOM 5440 O O . GLY A 1 677 ? 26.325 16.890 29.389 1.00 88.12 677 GLY A O 1
ATOM 5441 N N . PHE A 1 678 ? 27.787 15.887 28.007 1.00 93.44 678 PHE A N 1
ATOM 5442 C CA . PHE A 1 678 ? 28.603 15.356 29.100 1.00 93.44 678 PHE A CA 1
ATOM 5443 C C . PHE A 1 678 ? 29.533 16.423 29.692 1.00 93.44 678 PHE A C 1
ATOM 5445 O O . PHE A 1 678 ? 29.927 16.301 30.849 1.00 93.44 678 PHE A O 1
ATOM 5452 N N . SER A 1 679 ? 29.871 17.454 28.909 1.00 94.75 679 SER A N 1
ATOM 5453 C CA . SER A 1 679 ? 30.733 18.568 29.307 1.00 94.75 679 SER A CA 1
ATOM 5454 C C . SER A 1 679 ? 29.940 19.867 29.440 1.00 94.75 679 SER A C 1
ATOM 5456 O O . SER A 1 679 ? 29.140 20.205 28.568 1.00 94.75 679 SER A O 1
ATOM 5458 N N . GLU A 1 680 ? 30.205 20.615 30.511 1.00 93.88 680 GLU A N 1
ATOM 5459 C CA . GLU A 1 680 ? 29.639 21.949 30.733 1.00 93.88 680 GLU A CA 1
ATOM 5460 C C . GLU A 1 680 ? 30.033 22.922 29.611 1.00 93.88 680 GLU A C 1
ATOM 5462 O O . GLU A 1 680 ? 29.160 23.576 29.041 1.00 93.88 680 GLU A O 1
ATOM 5467 N N . ASP A 1 681 ? 31.312 22.936 29.220 1.00 94.00 681 ASP A N 1
ATOM 5468 C CA . ASP A 1 681 ? 31.825 23.800 28.148 1.00 94.00 681 ASP A CA 1
ATOM 5469 C C . ASP A 1 681 ? 31.142 23.507 26.804 1.00 94.00 681 ASP A C 1
ATOM 5471 O O . ASP A 1 681 ? 30.788 24.420 26.061 1.00 94.00 681 ASP A O 1
ATOM 5475 N N . GLU A 1 682 ? 30.917 22.224 26.496 1.00 91.19 682 GLU A N 1
ATOM 5476 C CA . GLU A 1 682 ? 30.242 21.801 25.263 1.00 91.19 682 GLU A CA 1
ATOM 5477 C C . GLU A 1 682 ? 28.807 22.332 25.214 1.00 91.19 682 GLU A C 1
ATOM 5479 O O . GLU A 1 682 ? 28.373 22.854 24.187 1.00 91.19 682 GLU A O 1
ATOM 5484 N N . VAL A 1 683 ? 28.074 22.215 26.325 1.00 93.31 683 VAL A N 1
ATOM 5485 C CA . VAL A 1 683 ? 26.710 22.743 26.416 1.00 93.31 683 VAL A CA 1
ATOM 5486 C C . VAL A 1 683 ? 26.729 24.268 26.319 1.00 93.31 683 VAL A C 1
ATOM 5488 O O . VAL A 1 683 ? 25.945 24.818 25.551 1.00 93.31 683 VAL A O 1
ATOM 5491 N N . SER A 1 684 ? 27.644 24.957 27.011 1.00 92.12 684 SER A N 1
ATOM 5492 C CA . SER A 1 684 ? 27.753 26.423 26.946 1.00 92.12 684 SER A CA 1
ATOM 5493 C C . SER A 1 684 ? 27.973 26.910 25.511 1.00 92.12 684 SER A C 1
ATOM 5495 O O . SER A 1 684 ? 27.224 27.758 25.031 1.00 92.12 684 SER A O 1
ATOM 5497 N N . ILE A 1 685 ? 28.920 26.304 24.784 1.00 91.38 685 ILE A N 1
ATOM 5498 C CA . ILE A 1 685 ? 29.211 26.644 23.382 1.00 91.38 685 ILE A CA 1
ATOM 5499 C C . ILE A 1 685 ? 27.997 26.386 22.484 1.00 91.38 685 ILE A C 1
ATOM 5501 O O . ILE A 1 685 ? 27.638 27.239 21.673 1.00 91.38 685 ILE A O 1
ATOM 5505 N N . LYS A 1 686 ? 27.337 25.226 22.615 1.00 89.31 686 LYS A N 1
ATOM 5506 C CA . LYS A 1 686 ? 26.134 24.908 21.825 1.00 89.31 686 LYS A CA 1
ATOM 5507 C C . LYS A 1 686 ? 25.033 25.943 22.047 1.00 89.31 686 LYS A C 1
ATOM 5509 O O . LYS A 1 686 ? 24.399 26.371 21.087 1.00 89.31 686 LYS A O 1
ATOM 5514 N N . ILE A 1 687 ? 24.811 26.365 23.290 1.00 90.69 687 ILE A N 1
ATOM 5515 C CA . ILE A 1 687 ? 23.781 27.357 23.607 1.00 90.69 687 ILE A CA 1
ATOM 5516 C C . ILE A 1 687 ? 24.143 28.739 23.069 1.00 90.69 687 ILE A C 1
ATOM 5518 O O . ILE A 1 687 ? 23.272 29.386 22.485 1.00 90.69 687 ILE A O 1
ATOM 5522 N N . GLU A 1 688 ? 25.401 29.165 23.185 1.00 86.88 688 GLU A N 1
ATOM 5523 C CA . GLU A 1 688 ? 25.878 30.427 22.604 1.00 86.88 688 GLU A CA 1
ATOM 5524 C C . GLU A 1 688 ? 25.728 30.461 21.078 1.00 86.88 688 GLU A C 1
ATOM 5526 O O . GLU A 1 688 ? 25.328 31.483 20.534 1.00 86.88 688 GLU A O 1
ATOM 5531 N N . LEU A 1 689 ? 25.967 29.338 20.393 1.00 77.94 689 LEU A N 1
ATOM 5532 C CA . LEU A 1 689 ? 25.788 29.206 18.940 1.00 77.94 689 LEU A CA 1
ATOM 5533 C C . LEU A 1 689 ? 24.318 29.136 18.490 1.00 77.94 689 LEU A C 1
ATOM 5535 O O . LEU A 1 689 ? 24.047 29.210 17.292 1.00 77.94 689 LEU A O 1
ATOM 5539 N N . SER A 1 690 ? 23.377 28.927 19.416 1.00 59.44 690 SER A N 1
ATOM 5540 C CA . SER A 1 690 ? 21.941 28.825 19.109 1.00 59.44 690 SER A CA 1
ATOM 5541 C C . SER A 1 690 ? 21.204 30.174 19.098 1.00 59.44 690 SER A C 1
ATOM 5543 O O . SER A 1 690 ? 20.040 30.216 18.688 1.00 59.44 690 SER A O 1
ATOM 5545 N N . TYR A 1 691 ? 21.868 31.243 19.558 1.00 49.16 691 TYR A N 1
ATOM 5546 C CA . TYR A 1 691 ? 21.424 32.641 19.492 1.00 49.16 691 TYR A CA 1
ATOM 5547 C C . TYR A 1 691 ? 21.961 33.325 18.235 1.00 49.16 691 TYR A C 1
ATOM 5549 O O . TYR A 1 691 ? 21.200 34.146 17.670 1.00 49.16 691 TYR A O 1
#

Sequence (691 aa):
MQHYLQDYRRRLDDLRRIAGADNEGTLSPAFAGLLEDYGREHQLILAREWAFRGRDGALLRADGVLLDRLRLAHGWWEAKDSKDNLDREIEAKLRKGYPSDNILFEDTVQAVLLQNGQEARRVLLANDAGLAGLLTQFFAFRPPEVEQFEQAAAQFRRDLPTVLDSLVELMTQREADNAAFRDRLAEFHGLCVRAIGERVTPGHVREMLMQHLLTEQIFRDLFPAGAFHQENHLARALSGVEQAFLRGETRHNLLRRMEQYYAAIRRAAANAVAATEKQEFLKAVYEDFYTAYNPKDADRMGIVYTPAEVVRFIIQGCDTLARTHFGRGLADEGLDILDPCTGTGTFIVELLEFLRGDRAALARKYAGEIHANEIAILPYYIAGLNIEQTYADIVGDWREFSGACFVDTLENWGFEKTYSGAQGDLLGSITDENQQRIREQNARRIPIIIGNPPYNANQQNENDNNKNTVAQEADARIKATYLKASNAQKTKLYDPYVRFLRWASDRIGEEGMIGFVTNRSYLDARGFDGFRKVVAREFQEIWIVDLQSDVRRNPKISGTKHNVFGIQTGVTIGFFVRNPRREGCEIHYLALDDFLTALEKRRFLAVNSLMALKKNGAFQGILPSETGDWINQPKNDWSHFIPIADKNIKLGKKPDGAIFKIYSLGVSTNRDEWVYGFSEDEVSIKIELSY

Foldseek 3Di:
DVVLLVQLVVQQVVLCVPPVDQFFVSNVVSVLSSCQVVLVVVQWHKDAQDWDQFPVRDIDTFRIFTAHLLRDTLAGEHEHAPPDDQVVVVVVCVVVRDDQQWYWYYRLQKIFTGHPNHTPDIDGSVDPVRVVVVVCVRSPDQGPLNVLLVVLLVLCLVCVVVLVVVLVVQLVVCCVPAPQLVVLLVVVQVLLCVFAHPPRDSVNSSVLLVVLLLCVLLCCLLCVVDCCCVPPLNSVSSVSSCVRRPDDPNVCVSCVSSVSNSVSSSVSSVRQDDLVSSLSNCVVVVLSVLCSNPVLCSVPVQLFDAPLLLLLQLLLQQQVVCCVFVVGGPLDPQAAEEAAACQLQSNLLSVLVVCLVPLVSSVVNQVARYAYEHQRSVSLSNNQVSNQSSNCVSNVDGDGRLRYANHNLLLLPCLVPPDDDDDDPPDDDSSCSNVVSSVSVSPGQHQEYEYEWGFDPADPAVVSVDGPDDSPVLQVQCCVFQVVQAPDDPADPPTRVSSVVSSVLVRNPQFHKYKYKYFPCLQAPNSNLRVLVRLQQSAAEKEKEWLFQQCVVPVVDFLLWRPLRSDNTTIMIMMGGRRPVHDTYKYWDAYDDNPHTSVRSSVVSNPDHPVNCVVVVRIDTFDADPSSHTPPDDPDDPVPDQAQEDPCLLVVVDVDRHVDNDDDDDDDPSCCVQCPDPDPVSNVVSVVVVD

Mean predicted aligned error: 10.8 Å